Protein AF-A0A0G4LYQ3-F1 (afdb_monomer_lite)

Secondary structure (DSSP, 8-state):
---PPPPPPPPPPPP--S--S------------------TTHHHHHHHHHHHHHHHHHHHHHHHIIIIISTTS---SEEEES-GGGTSPTTSTT---SS---HHHHHHHHH--EEE-SHHHHHHTGGGTT--SSEEEE-SSSSPPPHHHHTT-TTTS--HHHHHHHHHHHHHHHHTT-SS--------THHHHHHHHT-HHHHHHHHHHHHHHHHHHHHHHHH-SS---EEE--S-EES--BS----TTS-------HHHHHH--S-HHHHHHHHHHHHHHSTT--HHHHHHHIIIIIIIHHH--S---HHHHHHHHH-GGGHHHHHHHHHHHHHT-B-S-SSEE-PPPP-EEESSGGGGGG-SS--HHHHHHHHHHHTT---HHHHHHHHHHHTTS-HHHHHHHHHHTTSHHHHHTT----HHHHHHHHHHHH--

Organism: Verticillium longisporum (NCBI:txid100787)

Sequence (436 aa):
MAAQAAPNDRTPLLDDTERRENINDDSESNSDNGHSPSSGGSNRLREVLLFVWALLATAAVIVLAEVGDGPLGRVVDLMLGGGRCHFLPNGTADSCRLDETDVVKIAQEQYNWTYASDRAGFDALKLGENVQLPALGLFAHYNVPFEIDRRNLDHIYPSLTEMTHTALRALEKETEHSVHGFFLMIEGSRIDHAGHINDPAAQVHEVLQYDAAFQAVLDFIEKSETETILVATSDHETGGLGTALQEPGHLPVYNWFPRALAKANASSEFLSLQLAKHIAENPGEHKGKLRSWVNETLIYGGLGITDVHPEELDALVEAPLAAITTFAAIISLRAHVGWSTHGHTAVDVNIYSSGGRDTEKIRGNVENTDVGKFLRDWLDLDVAPITEELKSKLGKVNRNDLAAMDAVSGRPAEAAAAGEVPQHWMEQHMREVAAI

InterPro domains:
  IPR001952 Alkaline phosphatase [PF00245] (73-377)
  IPR001952 Alkaline phosphatase [PTHR11596] (70-381)
  IPR001952 Alkaline phosphatase [SM00098] (1-382)
  IPR017850 Alkaline-phosphatase-like, core domain superfamily [G3DSA:3.40.720.10] (71-372)
  IPR017850 Alkaline-phosphatase-like, core domain superfamily [SSF53649] (71-387)

Structure (mmCIF, N/CA/C/O backbone):
data_AF-A0A0G4LYQ3-F1
#
_entry.id   AF-A0A0G4LYQ3-F1
#
loop_
_atom_site.group_PDB
_atom_site.id
_atom_site.type_symbol
_atom_site.label_atom_id
_atom_site.label_alt_id
_atom_site.label_comp_id
_atom_site.label_asym_id
_atom_site.label_entity_id
_atom_site.label_seq_id
_atom_site.pdbx_PDB_ins_code
_atom_site.Cartn_x
_atom_site.Cartn_y
_atom_site.Cartn_z
_atom_site.occupancy
_atom_site.B_iso_or_equiv
_atom_site.auth_seq_id
_atom_site.auth_comp_id
_atom_site.auth_asym_id
_atom_site.auth_atom_id
_atom_site.pdbx_PDB_model_num
ATOM 1 N N . MET A 1 1 ? -31.433 -44.086 -17.195 1.00 37.16 1 MET A N 1
ATOM 2 C CA . MET A 1 1 ? -32.329 -43.400 -16.244 1.00 37.16 1 MET A CA 1
ATOM 3 C C . MET A 1 1 ? -31.659 -42.094 -15.874 1.00 37.16 1 MET A C 1
ATOM 5 O O . MET A 1 1 ? -30.716 -42.101 -15.100 1.00 37.16 1 MET A O 1
ATOM 9 N N . ALA A 1 2 ? -32.061 -41.025 -16.554 1.00 25.16 2 ALA A N 1
ATOM 10 C CA . ALA A 1 2 ? -31.620 -39.661 -16.306 1.00 25.16 2 ALA A CA 1
ATOM 11 C C . ALA A 1 2 ? -32.712 -38.973 -15.480 1.00 25.16 2 ALA A C 1
ATOM 13 O O . ALA A 1 2 ? -33.888 -39.107 -15.819 1.00 25.16 2 ALA A O 1
ATOM 14 N N . ALA A 1 3 ? -32.331 -38.279 -14.411 1.00 29.16 3 ALA A N 1
ATOM 15 C CA . ALA A 1 3 ? -33.219 -37.392 -13.672 1.00 29.16 3 ALA A CA 1
ATOM 16 C C . ALA A 1 3 ? -32.842 -35.951 -14.032 1.00 29.16 3 ALA A C 1
ATOM 18 O O . ALA A 1 3 ? -31.698 -35.536 -13.857 1.00 29.16 3 ALA A O 1
ATOM 19 N N . GLN A 1 4 ? -33.807 -35.249 -14.620 1.00 26.92 4 GLN A N 1
ATOM 20 C CA . GLN A 1 4 ? -33.746 -33.852 -15.034 1.00 26.92 4 GLN A CA 1
ATOM 21 C C . GLN A 1 4 ? -33.771 -32.936 -13.805 1.00 26.92 4 GLN A C 1
ATOM 23 O O . GLN A 1 4 ? -34.630 -33.094 -12.939 1.00 26.92 4 GLN A O 1
ATOM 28 N N . ALA A 1 5 ? -32.865 -31.961 -13.765 1.00 29.12 5 ALA A N 1
ATOM 29 C CA . ALA A 1 5 ? -32.993 -30.777 -12.923 1.00 29.12 5 ALA A CA 1
ATOM 30 C C . ALA A 1 5 ? -33.765 -29.700 -13.705 1.00 29.12 5 ALA A C 1
ATOM 32 O O . ALA A 1 5 ? -33.501 -29.481 -14.889 1.00 29.12 5 ALA A O 1
ATOM 33 N N . ALA A 1 6 ? -34.751 -29.084 -13.054 1.00 28.50 6 ALA A N 1
ATOM 34 C CA . ALA A 1 6 ? -35.612 -28.050 -13.621 1.00 28.50 6 ALA A CA 1
ATOM 35 C C . ALA A 1 6 ? -34.863 -26.708 -13.798 1.00 28.50 6 ALA A C 1
ATOM 37 O O . ALA A 1 6 ? -33.963 -26.414 -13.008 1.00 28.50 6 ALA A O 1
ATOM 38 N N . PRO A 1 7 ? -35.222 -25.889 -14.804 1.00 29.38 7 PRO A N 1
ATOM 39 C CA . PRO A 1 7 ? -34.655 -24.558 -14.995 1.00 29.38 7 PRO A CA 1
ATOM 40 C C . PRO A 1 7 ? -35.305 -23.561 -14.026 1.00 29.38 7 PRO A C 1
ATOM 42 O O . PRO A 1 7 ? -36.526 -23.545 -13.902 1.00 29.38 7 PRO A O 1
ATOM 45 N N . ASN A 1 8 ? -34.495 -22.737 -13.355 1.00 31.25 8 ASN A N 1
ATOM 46 C CA . ASN A 1 8 ? -34.984 -21.612 -12.557 1.00 31.25 8 ASN A CA 1
ATOM 47 C C . ASN A 1 8 ? -34.913 -20.325 -13.390 1.00 31.25 8 ASN A C 1
ATOM 49 O O . ASN A 1 8 ? -33.931 -20.088 -14.100 1.00 31.25 8 ASN A O 1
ATOM 53 N N . ASP A 1 9 ? -35.993 -19.554 -13.322 1.00 29.03 9 ASP A N 1
ATOM 54 C CA . ASP A 1 9 ? -36.328 -18.424 -14.183 1.00 29.03 9 ASP A CA 1
ATOM 55 C C . ASP A 1 9 ? -35.289 -17.295 -14.169 1.00 29.03 9 ASP A C 1
ATOM 57 O O . ASP A 1 9 ? -34.836 -16.831 -13.123 1.00 29.03 9 ASP A O 1
ATOM 61 N N . ARG A 1 10 ? -34.945 -16.823 -15.372 1.00 30.55 10 ARG A N 1
ATOM 62 C CA . ARG A 1 10 ? -34.212 -15.575 -15.593 1.00 30.55 10 ARG A CA 1
ATOM 63 C C . ARG A 1 10 ? -35.188 -14.409 -15.474 1.00 30.55 10 ARG A C 1
ATOM 65 O O . ARG A 1 10 ? -36.158 -14.343 -16.226 1.00 30.55 10 ARG A O 1
ATOM 72 N N . THR A 1 11 ? -34.892 -13.473 -14.582 1.00 28.27 11 THR A N 1
ATOM 73 C CA . THR A 1 11 ? -35.531 -12.155 -14.544 1.00 28.27 11 THR A CA 1
ATOM 74 C C . THR A 1 11 ? -35.259 -11.418 -15.868 1.00 28.27 11 THR A C 1
ATOM 76 O O . THR A 1 11 ? -34.114 -11.434 -16.332 1.00 28.27 11 THR A O 1
ATOM 79 N N . PRO A 1 12 ? -36.264 -10.801 -16.516 1.00 30.88 12 PRO A N 1
ATOM 80 C CA . PRO A 1 12 ? -36.070 -10.067 -17.764 1.00 30.88 12 PRO A CA 1
ATOM 81 C C . PRO A 1 12 ? -35.259 -8.787 -17.538 1.00 30.88 12 PRO A C 1
ATOM 83 O O . PRO A 1 12 ? -35.454 -8.105 -16.532 1.00 30.88 12 PRO A O 1
ATOM 86 N N . LEU A 1 13 ? -34.393 -8.449 -18.504 1.00 28.30 13 LEU A N 1
ATOM 87 C CA . LEU A 1 13 ? -33.847 -7.099 -18.656 1.00 28.30 13 LEU A CA 1
ATOM 88 C C . LEU A 1 13 ? -35.007 -6.098 -18.623 1.00 28.30 13 LEU A C 1
ATOM 90 O O . LEU A 1 13 ? -35.979 -6.264 -19.362 1.00 28.30 13 LEU A O 1
ATOM 94 N N . LEU A 1 14 ? -34.900 -5.097 -17.750 1.00 32.16 14 LEU A N 1
ATOM 95 C CA . LEU A 1 14 ? -35.900 -4.050 -17.623 1.00 32.16 14 LEU A CA 1
ATOM 96 C C . LEU A 1 14 ? -36.011 -3.252 -18.925 1.00 32.16 14 LEU A C 1
ATOM 98 O O . LEU A 1 14 ? -35.023 -2.835 -19.527 1.00 32.16 14 LEU A O 1
ATOM 102 N N . ASP A 1 15 ? -37.272 -3.128 -19.314 1.00 27.92 15 ASP A N 1
ATOM 103 C CA . ASP A 1 15 ? -37.854 -2.410 -20.432 1.00 27.92 15 ASP A CA 1
ATOM 104 C C . ASP A 1 15 ? -37.706 -0.898 -20.209 1.00 27.92 15 ASP A C 1
ATOM 106 O O . ASP A 1 15 ? -38.095 -0.364 -19.169 1.00 27.92 15 ASP A O 1
ATOM 110 N N . ASP A 1 16 ? -37.107 -0.216 -21.181 1.00 34.69 16 ASP A N 1
ATOM 111 C CA . ASP A 1 16 ? -36.694 1.186 -21.107 1.00 34.69 16 ASP A CA 1
ATOM 112 C C . ASP A 1 16 ? -37.808 2.107 -21.641 1.00 34.69 16 ASP A C 1
ATOM 114 O O . ASP A 1 16 ? -37.627 2.932 -22.542 1.00 34.69 16 ASP A O 1
ATOM 118 N N . THR A 1 17 ? -39.017 1.938 -21.104 1.00 29.78 17 THR A N 1
ATOM 119 C CA . THR A 1 17 ? -40.192 2.744 -21.463 1.00 29.78 17 THR A CA 1
ATOM 120 C C . THR A 1 17 ? -40.864 3.329 -20.232 1.00 29.78 17 THR A C 1
ATOM 122 O O . THR A 1 17 ? -42.021 3.038 -19.975 1.00 29.78 17 THR A O 1
ATOM 125 N N . GLU A 1 18 ? -40.147 4.160 -19.473 1.00 30.33 18 GLU A N 1
ATOM 126 C CA . GLU A 1 18 ? -40.738 5.195 -18.601 1.00 30.33 18 GLU A CA 1
ATOM 127 C C . GLU A 1 18 ? -39.656 6.170 -18.086 1.00 30.33 18 GLU A C 1
ATOM 129 O O . GLU A 1 18 ? -39.457 6.393 -16.896 1.00 30.33 18 GLU A O 1
ATOM 134 N N . ARG A 1 19 ? -38.900 6.780 -19.010 1.00 31.84 19 ARG A N 1
ATOM 135 C CA . ARG A 1 19 ? -38.059 7.953 -18.698 1.00 31.84 19 ARG A CA 1
ATOM 136 C C . ARG A 1 19 ? -38.003 8.950 -19.853 1.00 31.84 19 ARG A C 1
ATOM 138 O O . ARG A 1 19 ? -36.949 9.403 -20.285 1.00 31.84 19 ARG A O 1
ATOM 145 N N . ARG A 1 20 ? -39.178 9.290 -20.374 1.00 30.78 20 ARG A N 1
ATOM 146 C CA . ARG A 1 20 ? -39.397 10.463 -21.223 1.00 30.78 20 ARG A CA 1
ATOM 147 C C . ARG A 1 20 ? -40.602 11.207 -20.692 1.00 30.78 20 ARG A C 1
ATOM 149 O O . ARG A 1 20 ? -41.694 11.008 -21.189 1.00 30.78 20 ARG A O 1
ATOM 156 N N . GLU A 1 21 ? -40.381 12.027 -19.679 1.00 29.72 21 GLU A N 1
ATOM 157 C CA . GLU A 1 21 ? -41.174 13.222 -19.398 1.00 29.72 21 GLU A CA 1
ATOM 158 C C . GLU A 1 21 ? -40.429 14.032 -18.326 1.00 29.72 21 GLU A C 1
ATOM 160 O O . GLU A 1 21 ? -39.902 13.467 -17.370 1.00 29.72 21 GLU A O 1
ATOM 165 N N . ASN A 1 22 ? -40.354 15.350 -18.534 1.00 29.02 22 ASN A N 1
ATOM 166 C CA . ASN A 1 22 ? -39.620 16.372 -17.768 1.00 29.02 22 ASN A CA 1
ATOM 167 C C . ASN A 1 22 ? -38.156 16.639 -18.161 1.00 29.02 22 ASN A C 1
ATOM 169 O O . ASN A 1 22 ? -37.246 16.583 -17.338 1.00 29.02 22 ASN A O 1
ATOM 173 N N . ILE A 1 23 ? -37.957 17.075 -19.407 1.00 27.83 23 ILE A N 1
ATOM 174 C CA . ILE A 1 23 ? -36.989 18.140 -19.705 1.00 27.83 23 ILE A CA 1
ATOM 175 C C . ILE A 1 23 ? -37.813 19.268 -20.325 1.00 27.83 23 ILE A C 1
ATOM 177 O O . ILE A 1 23 ? -38.251 19.147 -21.465 1.00 27.83 23 ILE A O 1
ATOM 181 N N . ASN A 1 24 ? -38.098 20.312 -19.543 1.00 26.42 24 ASN A N 1
ATOM 182 C CA . ASN A 1 24 ? -38.651 21.549 -20.082 1.00 26.42 24 ASN A CA 1
ATOM 183 C C . ASN A 1 24 ? -37.499 22.414 -20.589 1.00 26.42 24 ASN A C 1
ATOM 185 O O . ASN A 1 24 ? -36.578 22.741 -19.839 1.00 26.42 24 ASN A O 1
ATOM 189 N N . ASP A 1 25 ? -37.607 22.724 -21.877 1.00 26.84 25 ASP A N 1
ATOM 190 C CA . ASP A 1 25 ? -36.983 23.832 -22.586 1.00 26.84 25 ASP A CA 1
ATOM 191 C C . ASP A 1 25 ? -37.128 25.148 -21.817 1.00 26.84 25 ASP A C 1
ATOM 193 O O . ASP A 1 25 ? -38.234 25.516 -21.435 1.00 26.84 25 ASP A O 1
ATOM 197 N N . ASP A 1 26 ? -36.029 25.892 -21.726 1.00 25.19 26 ASP A N 1
ATOM 198 C CA . ASP A 1 26 ? -36.047 27.352 -21.814 1.00 25.19 26 ASP A CA 1
ATOM 199 C C . ASP A 1 26 ? -34.880 27.769 -22.718 1.00 25.19 26 ASP A C 1
ATOM 201 O O . ASP A 1 26 ? -33.768 28.084 -22.290 1.00 25.19 26 ASP A O 1
ATOM 205 N N . SER A 1 27 ? -35.140 27.698 -24.023 1.00 25.09 27 SER A N 1
ATOM 206 C CA . SER A 1 27 ? -34.323 28.314 -25.057 1.00 25.09 27 SER A CA 1
ATOM 207 C C . SER A 1 27 ? -34.775 29.762 -25.262 1.00 25.09 27 SER A C 1
ATOM 209 O O . SER A 1 27 ? -35.804 30.002 -25.893 1.00 25.09 27 SER A O 1
ATOM 211 N N . GLU A 1 28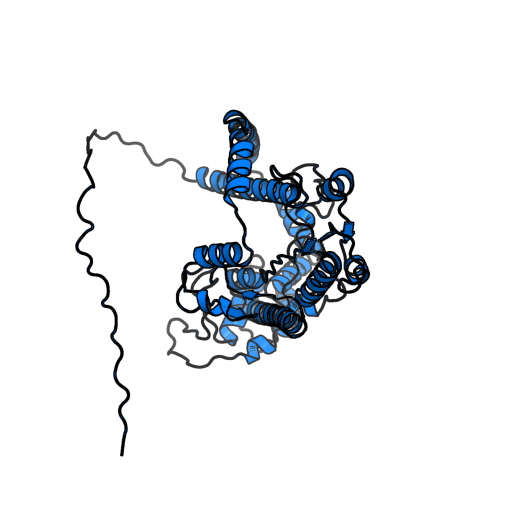 ? -33.980 30.733 -24.818 1.00 26.38 28 GLU A N 1
ATOM 212 C CA . GLU A 1 28 ? -34.014 32.081 -25.391 1.00 26.38 28 GLU A CA 1
ATOM 213 C C . GLU A 1 28 ? -32.677 32.394 -26.063 1.00 26.38 28 GLU A C 1
ATOM 215 O O . GLU A 1 28 ? -31.615 32.504 -25.453 1.00 26.38 28 GLU A O 1
ATOM 220 N N . SER A 1 29 ? -32.767 32.505 -27.384 1.00 26.19 29 SER A N 1
ATOM 221 C CA . SER A 1 29 ? -31.741 32.970 -28.300 1.00 26.19 29 SER A CA 1
ATOM 222 C C . SER A 1 29 ? -31.357 34.422 -28.024 1.00 26.19 29 SER A C 1
ATOM 224 O O . SER A 1 29 ? -32.232 35.288 -27.997 1.00 26.19 29 SER A O 1
ATOM 226 N N . ASN A 1 30 ? -30.059 34.725 -28.001 1.00 24.81 30 ASN A N 1
ATOM 227 C CA . ASN A 1 30 ? -29.595 36.015 -28.498 1.00 24.81 30 ASN A CA 1
ATOM 228 C C . ASN A 1 30 ? -28.236 35.914 -29.194 1.00 24.81 30 ASN A C 1
ATOM 230 O O . ASN A 1 30 ? -27.354 35.146 -28.824 1.00 24.81 30 ASN A O 1
ATOM 234 N N . SER A 1 31 ? -28.163 36.687 -30.266 1.00 27.88 31 SER A N 1
ATOM 235 C CA . SER A 1 31 ? -27.213 36.701 -31.369 1.00 27.88 31 SER A CA 1
ATOM 236 C C . SER A 1 31 ? -25.762 37.032 -31.012 1.00 27.88 31 SER A C 1
ATOM 238 O O . SER A 1 31 ? -25.496 37.979 -30.278 1.00 27.88 31 SER A O 1
ATOM 240 N N . ASP A 1 32 ? -24.864 36.295 -31.663 1.00 30.09 32 ASP A N 1
ATOM 241 C CA . ASP A 1 32 ? -23.700 36.750 -32.438 1.00 30.09 32 ASP A CA 1
ATOM 242 C C . ASP A 1 32 ? -22.991 38.055 -32.011 1.00 30.09 32 ASP A C 1
ATOM 244 O O . ASP A 1 32 ? -23.490 39.162 -32.217 1.00 30.09 32 ASP A O 1
ATOM 248 N N . ASN A 1 33 ? -21.757 37.916 -31.516 1.00 27.09 33 ASN A N 1
ATOM 249 C CA . ASN A 1 33 ? -20.668 38.861 -31.776 1.00 27.09 33 ASN A CA 1
ATOM 250 C C . ASN A 1 33 ? -19.317 38.164 -31.557 1.00 27.09 33 ASN A C 1
ATOM 252 O O . ASN A 1 33 ? -18.967 37.766 -30.447 1.00 27.09 33 ASN A O 1
ATOM 256 N N . GLY A 1 34 ? -18.567 38.007 -32.649 1.00 32.69 34 GLY A N 1
ATOM 257 C CA . GLY A 1 34 ? -17.308 37.273 -32.689 1.00 32.69 34 GLY A CA 1
ATOM 258 C C . GLY A 1 34 ? -16.219 37.841 -31.782 1.00 32.69 34 GLY A C 1
ATOM 259 O O . GLY A 1 34 ? -16.075 39.054 -31.652 1.00 32.69 34 GLY A O 1
ATOM 260 N N . HIS A 1 35 ? -15.419 36.941 -31.207 1.00 27.84 35 HIS A N 1
ATOM 261 C CA . HIS A 1 35 ? -14.097 37.212 -30.645 1.00 27.84 35 HIS A CA 1
ATOM 262 C C . HIS A 1 35 ? -13.145 36.062 -31.017 1.00 27.84 35 HIS A C 1
ATOM 264 O O . HIS A 1 35 ? -13.484 34.885 -30.906 1.00 27.84 35 HIS A O 1
ATOM 270 N N . SER A 1 36 ? -11.963 36.439 -31.504 1.00 27.97 36 SER A N 1
ATOM 271 C CA . SER A 1 36 ? -10.835 35.587 -31.897 1.00 27.97 36 SER A CA 1
ATOM 272 C C . SER A 1 36 ? -10.331 34.676 -30.759 1.00 27.97 36 SER A C 1
ATOM 274 O O . SER A 1 36 ? -10.502 35.020 -29.590 1.00 27.97 36 SER A O 1
ATOM 276 N N . PRO A 1 37 ? -9.647 33.552 -31.058 1.00 30.34 37 PRO A N 1
ATOM 277 C CA . PRO A 1 37 ? -9.205 32.610 -30.034 1.00 30.34 37 PRO A CA 1
ATOM 278 C C . PRO A 1 37 ? -7.980 33.154 -29.282 1.00 30.34 37 PRO A C 1
ATOM 280 O O . PRO A 1 37 ? -6.906 33.305 -29.864 1.00 30.34 37 PRO A O 1
ATOM 283 N N . SER A 1 38 ? -8.118 33.425 -27.982 1.00 30.72 38 SER A N 1
ATOM 284 C CA . SER A 1 38 ? -6.993 33.740 -27.092 1.00 30.72 38 SER A CA 1
ATOM 285 C C . SER A 1 38 ? -6.652 32.559 -26.174 1.00 30.72 38 SER A C 1
ATOM 287 O O . SER A 1 38 ? -7.465 32.145 -25.354 1.00 30.72 38 SER A O 1
ATOM 289 N N . SER A 1 39 ? -5.417 32.064 -26.317 1.00 37.16 39 SER A N 1
ATOM 290 C CA . SER A 1 39 ? -4.552 31.459 -25.284 1.00 37.16 39 SER A CA 1
ATOM 291 C C . SER A 1 39 ? -5.165 30.449 -24.291 1.00 37.16 39 SER A C 1
ATOM 293 O O . SER A 1 39 ? -5.461 30.785 -23.148 1.00 37.16 39 SER A O 1
ATOM 295 N N . GLY A 1 40 ? -5.205 29.167 -24.670 1.00 34.28 40 GLY A N 1
ATOM 296 C CA . GLY A 1 40 ? -5.570 28.033 -23.799 1.00 34.28 40 GLY A CA 1
ATOM 297 C C . GLY A 1 40 ? -4.458 27.511 -22.867 1.00 34.28 40 GLY A C 1
ATOM 298 O O . GLY A 1 40 ? -4.452 26.329 -22.542 1.00 34.28 40 GLY A O 1
ATOM 299 N N . GLY A 1 41 ? -3.494 28.350 -22.471 1.00 38.44 41 GLY A N 1
ATOM 300 C CA . GLY A 1 41 ? -2.318 27.923 -21.693 1.00 38.44 41 GLY A CA 1
ATOM 301 C C . GLY A 1 41 ? -2.432 28.080 -20.169 1.00 38.44 41 GLY A C 1
ATOM 302 O O . GLY A 1 41 ? -1.884 27.260 -19.439 1.00 38.44 41 GLY A O 1
ATOM 303 N N . SER A 1 42 ? -3.141 29.098 -19.663 1.00 44.44 42 SER A N 1
ATOM 304 C CA . SER A 1 42 ? -3.104 29.431 -18.224 1.00 44.44 42 SER A CA 1
ATOM 305 C C . SER A 1 42 ? -4.110 28.659 -17.363 1.00 44.44 42 SER A C 1
ATOM 307 O O . SER A 1 42 ? -3.856 28.456 -16.176 1.00 44.44 42 SER A O 1
ATOM 309 N N . ASN A 1 43 ? -5.216 28.176 -17.940 1.00 46.78 43 ASN A N 1
ATOM 310 C CA . ASN A 1 43 ? -6.256 27.484 -17.170 1.00 46.78 43 ASN A CA 1
ATOM 311 C C . ASN A 1 43 ? -5.822 26.084 -16.720 1.00 46.78 43 ASN A C 1
ATOM 313 O O . ASN A 1 43 ? -6.053 25.735 -15.570 1.00 46.78 43 ASN A O 1
ATOM 317 N N . ARG A 1 44 ? -5.096 25.327 -17.555 1.00 47.62 44 ARG A N 1
ATOM 318 C CA . ARG A 1 44 ? -4.624 23.981 -17.184 1.00 47.62 44 ARG A CA 1
ATOM 319 C C . ARG A 1 44 ? -3.594 23.995 -16.060 1.00 47.62 44 ARG A C 1
ATOM 321 O O . ARG A 1 44 ? -3.662 23.161 -15.170 1.00 47.62 44 ARG A O 1
ATOM 328 N N . LEU A 1 45 ? -2.657 24.945 -16.071 1.00 44.25 45 LEU A N 1
ATOM 329 C CA . LEU A 1 45 ? -1.655 25.053 -15.007 1.00 44.25 45 LEU A CA 1
ATOM 330 C C . LEU A 1 45 ? -2.307 25.465 -13.679 1.00 44.25 45 LEU A C 1
ATOM 332 O O . LEU A 1 45 ? -1.973 24.924 -12.631 1.00 44.25 45 LEU A O 1
ATOM 336 N N . ARG A 1 46 ? -3.282 26.382 -13.731 1.00 40.94 46 ARG A N 1
ATOM 337 C CA . ARG A 1 46 ? -4.063 26.797 -12.562 1.00 40.94 46 ARG A CA 1
ATOM 338 C C . ARG A 1 46 ? -4.925 25.658 -12.014 1.00 40.94 46 ARG A C 1
ATOM 340 O O . ARG A 1 46 ? -4.967 25.485 -10.805 1.00 40.94 46 ARG A O 1
ATOM 347 N N . GLU A 1 47 ? -5.575 24.879 -12.873 1.00 46.38 47 GLU A N 1
ATOM 348 C CA . GLU A 1 47 ? -6.363 23.702 -12.481 1.00 46.38 47 GLU A CA 1
ATOM 349 C C . GLU A 1 47 ? -5.487 22.613 -11.853 1.00 46.38 47 GLU A C 1
ATOM 351 O O . GLU A 1 47 ? -5.845 22.083 -10.806 1.00 46.38 47 GLU A O 1
ATOM 356 N N . VAL A 1 48 ? -4.306 22.341 -12.420 1.00 49.28 48 VAL A N 1
ATOM 357 C CA . VAL A 1 48 ? -3.331 21.400 -11.843 1.00 49.28 48 VAL A CA 1
ATOM 358 C C . VAL A 1 48 ? -2.836 21.889 -10.480 1.00 49.28 48 VAL A C 1
ATOM 360 O O . VAL A 1 48 ? -2.814 21.116 -9.528 1.00 49.28 48 VAL A O 1
ATOM 363 N N . LEU A 1 49 ? -2.500 23.176 -10.344 1.00 46.00 49 LEU A N 1
ATOM 364 C CA . LEU A 1 49 ? -2.067 23.752 -9.065 1.00 46.00 49 LEU A CA 1
ATOM 365 C C . LEU A 1 49 ? -3.181 23.736 -8.008 1.00 46.00 49 LEU A C 1
ATOM 367 O O . LEU A 1 49 ? -2.908 23.445 -6.846 1.00 46.00 49 LEU A O 1
ATOM 371 N N . LEU A 1 50 ? -4.430 24.011 -8.398 1.00 38.69 50 LEU A N 1
ATOM 372 C CA . LEU A 1 50 ? -5.591 23.927 -7.508 1.00 38.69 50 LEU A CA 1
ATOM 373 C C . LEU A 1 50 ? -5.869 22.485 -7.075 1.00 38.69 50 LEU A C 1
ATOM 375 O O . LEU A 1 50 ? -6.163 22.258 -5.906 1.00 38.69 50 LEU A O 1
ATOM 379 N N . PHE A 1 51 ? -5.739 21.517 -7.984 1.00 43.41 51 PHE A N 1
ATOM 380 C CA . PHE A 1 51 ? -5.924 20.101 -7.678 1.00 43.41 51 PHE A CA 1
ATOM 381 C C . PHE A 1 51 ? -4.849 19.586 -6.713 1.00 43.41 51 PHE A C 1
ATOM 383 O O . PHE A 1 51 ? -5.174 18.976 -5.698 1.00 43.41 51 PHE A O 1
ATOM 390 N N . VAL A 1 52 ? -3.576 19.904 -6.973 1.00 50.53 52 VAL A N 1
ATOM 391 C CA . VAL A 1 52 ? -2.455 19.543 -6.090 1.00 50.53 52 VAL A CA 1
ATOM 392 C C . VAL A 1 52 ? -2.610 20.196 -4.716 1.00 50.53 52 VAL A C 1
ATOM 394 O O . VAL A 1 52 ? -2.428 19.533 -3.697 1.00 50.53 52 VAL A O 1
ATOM 397 N N . TRP A 1 53 ? -2.998 21.473 -4.656 1.00 48.69 53 TRP A N 1
ATOM 398 C CA . TRP A 1 53 ? -3.216 22.153 -3.380 1.00 48.69 53 TRP A CA 1
ATOM 399 C C . TRP A 1 53 ? -4.408 21.579 -2.608 1.00 48.69 53 TRP A C 1
ATOM 401 O O . TRP A 1 53 ? -4.294 21.360 -1.406 1.00 48.69 53 TRP A O 1
ATOM 411 N N . ALA A 1 54 ? -5.525 21.283 -3.280 1.00 42.31 54 ALA A N 1
ATOM 412 C CA . ALA A 1 54 ? -6.686 20.653 -2.655 1.00 42.31 54 ALA A CA 1
ATOM 413 C C . ALA A 1 54 ? -6.343 19.266 -2.092 1.00 42.31 54 ALA A C 1
ATOM 415 O O . ALA A 1 54 ? -6.750 18.946 -0.976 1.00 42.31 54 ALA A O 1
ATOM 416 N N . LEU A 1 55 ? -5.546 18.475 -2.815 1.00 54.62 55 LEU A N 1
ATOM 417 C CA . LEU A 1 55 ? -5.062 17.176 -2.351 1.00 54.62 55 LEU A CA 1
ATOM 418 C C . LEU A 1 55 ? -4.186 17.319 -1.093 1.00 54.62 55 LEU A C 1
ATOM 420 O O . LEU A 1 55 ? -4.434 16.657 -0.088 1.00 54.62 55 LEU A O 1
ATOM 424 N N . LEU A 1 56 ? -3.207 18.232 -1.116 1.00 55.09 56 LEU A N 1
ATOM 425 C CA . LEU A 1 56 ? -2.299 18.477 0.012 1.00 55.09 56 LEU A CA 1
ATOM 426 C C . LEU A 1 56 ? -3.025 19.040 1.240 1.00 55.09 56 LEU A C 1
ATOM 428 O O . LEU A 1 56 ? -2.762 18.609 2.361 1.00 55.09 56 LEU A O 1
ATOM 432 N N . ALA A 1 57 ? -3.962 19.969 1.040 1.00 55.62 57 ALA A N 1
ATOM 433 C CA . ALA A 1 57 ? -4.784 20.519 2.113 1.00 55.62 57 ALA A CA 1
ATOM 434 C C . ALA A 1 57 ? -5.692 19.446 2.730 1.00 55.62 57 ALA A C 1
ATOM 436 O O . ALA A 1 57 ? -5.853 19.401 3.947 1.00 55.62 57 ALA A O 1
ATOM 437 N N . THR A 1 58 ? -6.238 18.547 1.909 1.00 60.25 58 THR A N 1
ATOM 438 C CA . THR A 1 58 ? -7.071 17.436 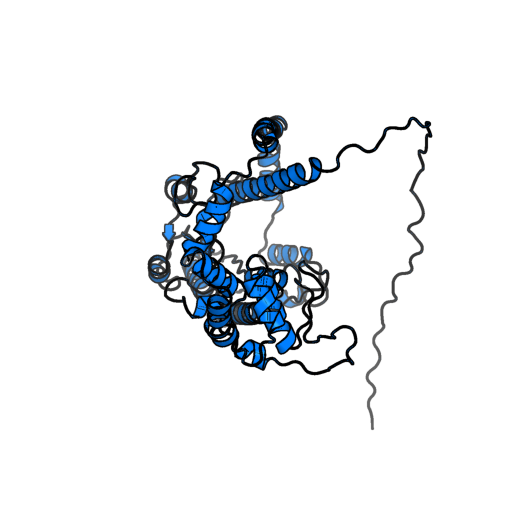2.381 1.00 60.25 58 THR A CA 1
ATOM 439 C C . THR A 1 58 ? -6.249 16.449 3.207 1.00 60.25 58 THR A C 1
ATOM 441 O O . THR A 1 58 ? -6.634 16.143 4.332 1.00 60.25 58 THR A O 1
ATOM 444 N N . ALA A 1 59 ? -5.075 16.030 2.721 1.00 64.56 59 ALA A N 1
ATOM 445 C CA . ALA A 1 59 ? -4.175 15.155 3.473 1.00 64.56 59 ALA A CA 1
ATOM 446 C C . ALA A 1 59 ? -3.750 15.781 4.813 1.00 64.56 59 ALA A C 1
ATOM 448 O O . ALA A 1 59 ? -3.781 15.114 5.844 1.00 64.56 59 ALA A O 1
ATOM 449 N N . ALA A 1 60 ? -3.427 17.080 4.823 1.00 69.25 60 ALA A N 1
ATOM 450 C CA . ALA A 1 60 ? -3.039 17.801 6.034 1.00 69.25 60 ALA A CA 1
ATOM 451 C C . ALA A 1 60 ? -4.149 17.845 7.101 1.00 69.25 60 ALA A C 1
ATOM 453 O O . ALA A 1 60 ? -3.833 17.812 8.290 1.00 69.25 60 ALA A O 1
ATOM 454 N N . VAL A 1 61 ? -5.419 17.911 6.684 1.00 75.25 61 VAL A N 1
ATOM 455 C CA . VAL A 1 61 ? -6.589 17.886 7.577 1.00 75.25 61 VAL A CA 1
ATOM 456 C C . VAL A 1 61 ? -6.908 16.465 8.047 1.00 75.25 61 VAL A C 1
ATOM 458 O O . VAL A 1 61 ? -7.248 16.283 9.215 1.00 75.25 61 VAL A O 1
ATOM 461 N N . ILE A 1 62 ? -6.777 15.462 7.173 1.00 81.44 62 ILE A N 1
ATOM 462 C CA . ILE A 1 62 ? -7.047 14.056 7.508 1.00 81.44 62 ILE A CA 1
ATOM 463 C C . ILE A 1 62 ? -6.125 13.582 8.632 1.00 81.44 62 ILE A C 1
ATOM 465 O O . ILE A 1 62 ? -6.625 13.121 9.652 1.00 81.44 62 ILE A O 1
ATOM 469 N N . VAL A 1 63 ? -4.808 13.784 8.510 1.00 86.00 63 VAL A N 1
ATOM 470 C CA . VAL A 1 63 ? -3.849 13.298 9.524 1.00 86.00 63 VAL A CA 1
ATOM 471 C C . VAL A 1 63 ? -4.044 13.952 10.896 1.00 86.00 63 VAL A C 1
ATOM 473 O O . VAL A 1 63 ? -3.802 13.329 11.925 1.00 86.00 63 VAL A O 1
ATOM 476 N N . LEU A 1 64 ? -4.517 15.204 10.930 1.00 87.88 64 LEU A N 1
ATOM 477 C CA . LEU A 1 64 ? -4.892 15.886 12.170 1.00 87.88 64 LEU A CA 1
ATOM 478 C C . LEU A 1 64 ? -6.153 15.257 12.773 1.00 87.88 64 LEU A C 1
ATOM 480 O O . LEU A 1 64 ? -6.181 14.946 13.963 1.00 87.88 64 LEU A O 1
ATOM 484 N N . ALA A 1 65 ? -7.175 15.005 11.952 1.00 87.88 65 ALA A N 1
ATOM 485 C CA . ALA A 1 65 ? -8.392 14.339 12.401 1.00 87.88 65 ALA A CA 1
ATOM 486 C C . ALA A 1 65 ? -8.123 12.919 12.931 1.00 87.88 65 ALA A C 1
ATOM 488 O O . ALA A 1 65 ? -8.682 12.541 13.960 1.00 87.88 65 ALA A O 1
ATOM 489 N N . GLU A 1 66 ? -7.236 12.166 12.280 1.00 90.12 66 GLU A N 1
ATOM 490 C CA . GLU A 1 66 ? -6.843 10.809 12.672 1.00 90.12 66 GLU A CA 1
ATOM 491 C C . GLU A 1 66 ? -6.189 10.758 14.058 1.00 90.12 66 GLU A C 1
ATOM 493 O O . GLU A 1 66 ? -6.526 9.895 14.867 1.00 90.12 66 GLU A O 1
ATOM 498 N N . VAL A 1 67 ? -5.314 11.715 14.391 1.00 93.94 67 VAL A N 1
ATOM 499 C CA . VAL A 1 67 ? -4.686 11.766 15.727 1.00 93.94 67 VAL A CA 1
ATOM 500 C C . VAL A 1 67 ? -5.612 12.315 16.817 1.00 93.94 67 VAL A C 1
ATOM 502 O O . VAL A 1 67 ? -5.260 12.292 17.998 1.00 93.94 67 VAL A O 1
ATOM 505 N N . GLY A 1 68 ? -6.813 12.765 16.447 1.00 92.06 68 GLY A N 1
ATOM 506 C CA . GLY A 1 68 ? -7.837 13.261 17.363 1.00 92.06 68 GLY A CA 1
ATOM 507 C C . GLY A 1 68 ? -8.047 14.774 17.340 1.00 92.06 68 GLY A C 1
ATOM 508 O O . GLY A 1 68 ? -8.916 15.260 18.059 1.00 92.06 68 GLY A O 1
ATOM 509 N N . ASP A 1 69 ? -7.338 15.509 16.479 1.00 90.00 69 ASP A N 1
ATOM 510 C CA . ASP A 1 69 ? -7.496 16.957 16.260 1.00 90.00 69 ASP A CA 1
ATOM 511 C C . ASP A 1 69 ? -8.631 17.284 15.270 1.00 90.00 69 ASP A C 1
ATOM 513 O O . ASP A 1 69 ? -8.617 18.272 14.538 1.00 90.00 69 ASP A O 1
ATOM 517 N N . GLY A 1 70 ? -9.632 16.406 15.218 1.00 87.12 70 GLY A N 1
ATOM 518 C CA . GLY A 1 70 ? -10.818 16.541 14.388 1.00 87.12 70 GLY A CA 1
ATOM 519 C C . GLY A 1 70 ? -12.036 17.014 15.183 1.00 87.12 70 GLY A C 1
ATOM 520 O O . GLY A 1 70 ? -12.046 17.003 16.417 1.00 87.12 70 GLY A O 1
ATOM 521 N N . PRO A 1 71 ? -13.141 17.360 14.499 1.00 85.25 71 PRO A N 1
ATOM 522 C CA . PRO A 1 71 ? -14.376 17.771 15.164 1.00 85.25 71 PRO A CA 1
ATOM 523 C C . PRO A 1 71 ? -14.906 16.710 16.138 1.00 85.25 71 PRO A C 1
ATOM 525 O O . PRO A 1 71 ? -15.538 17.065 17.128 1.00 85.25 71 PRO A O 1
ATOM 528 N N . LEU A 1 72 ? -14.657 15.424 15.893 1.00 87.06 72 LEU A N 1
ATOM 529 C CA . LEU A 1 72 ? -15.139 14.330 16.741 1.00 87.06 72 LEU A CA 1
ATOM 530 C C . LEU A 1 72 ? -14.157 13.932 17.856 1.00 87.06 72 LEU A C 1
ATOM 532 O O . LEU A 1 72 ? -14.476 13.051 18.647 1.00 87.06 72 LEU A O 1
ATOM 536 N N . GLY A 1 73 ? -13.002 14.594 17.972 1.00 90.38 73 GLY A N 1
ATOM 537 C CA . GLY A 1 73 ? -11.929 14.129 18.848 1.00 90.38 73 GLY A CA 1
ATOM 538 C C . GLY A 1 73 ? -11.292 12.847 18.306 1.00 90.38 73 GLY A C 1
ATOM 539 O O . GLY A 1 73 ? -11.219 12.651 17.093 1.00 90.38 73 GLY A O 1
ATOM 540 N N . ARG A 1 74 ? -10.841 11.964 19.204 1.00 91.12 74 ARG A N 1
ATOM 541 C CA . ARG A 1 74 ? -10.218 10.685 18.834 1.00 91.12 74 ARG A CA 1
ATOM 542 C C . ARG A 1 74 ? -11.244 9.729 18.214 1.00 91.12 74 ARG A C 1
ATOM 544 O O . ARG A 1 74 ? -12.228 9.386 18.863 1.00 91.12 74 ARG A O 1
ATOM 551 N N . VAL A 1 75 ? -10.977 9.289 16.983 1.00 89.56 75 VAL A N 1
ATOM 552 C CA . VAL A 1 75 ? -11.830 8.359 16.211 1.00 89.56 75 VAL A CA 1
ATOM 553 C C . VAL A 1 75 ? -11.174 7.002 15.943 1.00 89.56 75 VAL A C 1
ATOM 555 O O . VAL A 1 75 ? -11.847 6.078 15.497 1.00 89.56 75 VAL A O 1
ATOM 558 N N . VAL A 1 76 ? -9.876 6.880 16.224 1.00 94.38 76 VAL A N 1
ATOM 559 C CA . VAL A 1 76 ? -9.081 5.654 16.090 1.00 94.38 76 VAL A CA 1
ATOM 560 C C . VAL A 1 76 ? -8.138 5.517 17.285 1.00 94.38 76 VAL A C 1
ATOM 562 O O . VAL A 1 76 ? -7.666 6.519 17.824 1.00 94.38 76 VAL A O 1
ATOM 565 N N . ASP A 1 77 ? -7.853 4.282 17.697 1.00 96.75 77 ASP A N 1
ATOM 566 C CA . ASP A 1 77 ? -6.914 3.996 18.792 1.00 96.75 77 ASP A CA 1
ATOM 567 C C . ASP A 1 77 ? -5.569 3.445 18.286 1.00 96.75 77 ASP A C 1
ATOM 569 O O . ASP A 1 77 ? -4.559 3.550 18.976 1.00 96.75 77 ASP A O 1
ATOM 573 N N . LEU A 1 78 ? -5.517 2.885 17.076 1.00 98.38 78 LEU A N 1
ATOM 574 C CA . LEU A 1 78 ? -4.312 2.281 16.508 1.00 98.38 78 LEU A CA 1
ATOM 575 C C . LEU A 1 78 ? -4.170 2.650 15.032 1.00 98.38 78 LEU A C 1
ATOM 577 O O . LEU A 1 78 ? -5.110 2.484 14.260 1.00 98.38 78 LEU A O 1
ATOM 581 N N . MET A 1 79 ? -2.973 3.079 14.641 1.00 98.31 79 MET A N 1
ATOM 582 C CA . MET A 1 79 ? -2.589 3.291 13.246 1.00 98.31 79 MET A CA 1
ATOM 583 C C . MET A 1 79 ? -1.202 2.706 13.006 1.00 98.31 79 MET A C 1
ATOM 585 O O . MET A 1 79 ? -0.268 3.054 13.722 1.00 98.31 79 MET A O 1
ATOM 589 N N . LEU A 1 80 ? -1.055 1.835 12.007 1.00 98.69 80 LEU A N 1
ATOM 590 C CA . LEU A 1 80 ? 0.222 1.242 11.599 1.00 98.69 80 LEU A CA 1
ATOM 591 C C . LEU A 1 80 ? 0.332 1.320 10.073 1.00 98.69 80 LEU A C 1
ATOM 593 O O . LEU A 1 80 ? -0.514 0.767 9.375 1.00 98.69 80 LEU A O 1
ATOM 597 N N . GLY A 1 81 ? 1.359 1.986 9.548 1.00 97.75 81 GLY A N 1
ATOM 598 C CA . GLY A 1 81 ? 1.525 2.132 8.104 1.00 97.75 81 GLY A CA 1
ATOM 599 C C . GLY A 1 81 ? 2.731 2.970 7.686 1.00 97.75 81 GLY A C 1
ATOM 600 O O . GLY A 1 81 ? 3.710 3.109 8.421 1.00 97.75 81 GLY A O 1
ATOM 601 N N . GLY A 1 82 ? 2.668 3.494 6.462 1.00 96.00 82 GLY A N 1
ATOM 602 C CA . GLY A 1 82 ? 3.600 4.491 5.931 1.00 96.00 82 GLY A CA 1
ATOM 603 C C . GLY A 1 82 ? 3.081 5.922 6.108 1.00 96.00 82 GLY A C 1
ATOM 604 O O . GLY A 1 82 ? 2.252 6.192 6.967 1.00 96.00 82 GLY A O 1
ATOM 605 N N . GLY A 1 83 ? 3.559 6.845 5.278 1.00 94.75 83 GLY A N 1
ATOM 606 C CA . GLY A 1 83 ? 3.039 8.208 5.170 1.00 94.75 83 GLY A CA 1
ATOM 607 C C . GLY A 1 83 ? 3.631 9.190 6.177 1.00 94.75 83 GLY A C 1
ATOM 608 O O . GLY A 1 83 ? 3.083 10.279 6.346 1.00 94.75 83 GLY A O 1
ATOM 609 N N . ARG A 1 84 ? 4.754 8.845 6.830 1.00 95.44 84 ARG A N 1
ATOM 610 C CA . ARG A 1 84 ? 5.393 9.670 7.871 1.00 95.44 84 ARG A CA 1
ATOM 611 C C . ARG A 1 84 ? 5.575 11.125 7.453 1.00 95.44 84 ARG A C 1
ATOM 613 O O . ARG A 1 84 ? 5.408 12.024 8.275 1.00 95.44 84 ARG A O 1
ATOM 620 N N . CYS A 1 85 ? 5.865 11.371 6.182 1.00 94.56 85 CYS A N 1
ATOM 621 C CA . CYS A 1 85 ? 6.119 12.711 5.688 1.00 94.56 85 CYS A CA 1
ATOM 622 C C . CYS A 1 85 ? 4.929 13.669 5.818 1.00 94.56 85 CYS A C 1
ATOM 624 O O . CYS A 1 85 ? 5.127 14.878 5.931 1.00 94.56 85 CYS A O 1
ATOM 626 N N . HIS A 1 86 ? 3.695 13.162 5.881 1.00 94.25 86 HIS A N 1
ATOM 627 C CA . HIS A 1 86 ? 2.502 13.985 6.099 1.00 94.25 86 HIS A CA 1
ATOM 628 C C . HIS A 1 86 ? 2.312 14.419 7.556 1.00 94.25 86 HIS A C 1
ATOM 630 O O . HIS A 1 86 ? 1.516 15.324 7.824 1.00 94.25 86 HIS A O 1
ATOM 636 N N . PHE A 1 87 ? 3.047 13.806 8.486 1.00 95.12 87 PHE A N 1
ATOM 637 C CA . PHE A 1 87 ? 2.945 14.057 9.922 1.00 95.12 87 PHE A CA 1
ATOM 638 C C . PHE A 1 87 ? 4.068 14.952 10.459 1.00 95.12 87 PHE A C 1
ATOM 640 O O . PHE A 1 87 ? 3.950 15.478 11.565 1.00 95.12 87 PHE A O 1
ATOM 647 N N . LEU A 1 88 ? 5.147 15.135 9.694 1.00 94.75 88 LEU A N 1
ATOM 648 C CA . LEU A 1 88 ? 6.312 15.920 10.101 1.00 94.75 88 LEU A CA 1
ATOM 649 C C . LEU A 1 88 ? 6.222 17.367 9.598 1.00 94.75 88 LEU A C 1
ATOM 651 O O . LEU A 1 88 ? 5.797 17.577 8.461 1.00 94.75 88 LEU A O 1
ATOM 655 N N . PRO A 1 89 ? 6.673 18.364 10.378 1.00 94.69 89 PRO A N 1
ATOM 656 C CA . PRO A 1 89 ? 6.587 19.768 9.992 1.00 94.69 89 PRO A CA 1
ATOM 657 C C . PRO A 1 89 ? 7.536 20.096 8.834 1.00 94.69 89 PRO A C 1
ATOM 659 O O . PRO A 1 89 ? 8.602 19.481 8.682 1.00 94.69 89 PRO A O 1
ATOM 662 N N . ASN A 1 90 ? 7.171 21.115 8.055 1.00 90.25 90 ASN A N 1
ATOM 663 C CA . ASN A 1 90 ? 8.022 21.689 7.019 1.00 90.25 90 ASN A CA 1
ATOM 664 C C . ASN A 1 90 ? 9.393 22.077 7.607 1.00 90.25 90 ASN A C 1
ATOM 666 O O . ASN A 1 90 ? 9.497 22.558 8.736 1.00 90.25 90 ASN A O 1
ATOM 670 N N . GLY A 1 91 ? 10.459 21.842 6.844 1.00 83.62 91 GLY A N 1
ATOM 671 C CA . GLY A 1 91 ? 11.843 22.066 7.270 1.00 83.62 91 GLY A CA 1
ATOM 672 C C . GLY A 1 91 ? 12.532 20.848 7.895 1.00 83.62 91 GLY A C 1
ATOM 673 O O . GLY A 1 91 ? 13.741 20.897 8.127 1.00 83.62 91 GLY A O 1
ATOM 674 N N . THR A 1 92 ? 11.817 19.742 8.119 1.00 88.62 92 THR A N 1
ATOM 675 C CA . THR A 1 92 ? 12.445 18.434 8.369 1.00 88.62 92 THR A CA 1
ATOM 676 C C . THR A 1 92 ? 12.731 17.719 7.045 1.00 88.62 92 THR A C 1
ATOM 678 O O . THR A 1 92 ? 11.998 17.889 6.075 1.00 88.62 92 THR A O 1
ATOM 681 N N . ALA A 1 93 ? 13.817 16.938 6.983 1.00 83.94 93 ALA A N 1
ATOM 682 C CA . ALA A 1 93 ? 14.260 16.289 5.741 1.00 83.94 93 ALA A CA 1
ATOM 683 C C . ALA A 1 93 ? 13.239 15.284 5.172 1.00 83.94 93 ALA A C 1
ATOM 685 O O . ALA A 1 93 ? 13.205 15.077 3.965 1.00 83.94 93 ALA A O 1
ATOM 686 N N . ASP A 1 94 ? 12.402 14.719 6.043 1.00 85.25 94 ASP A N 1
ATOM 687 C CA . ASP A 1 94 ? 11.422 13.676 5.736 1.00 85.25 94 ASP A CA 1
ATOM 688 C C . ASP A 1 94 ? 9.991 14.234 5.575 1.00 85.25 94 ASP A C 1
ATOM 690 O O . ASP A 1 94 ? 9.049 13.457 5.655 1.00 85.25 94 ASP A O 1
ATOM 694 N N . SER A 1 95 ? 9.777 15.552 5.446 1.00 91.56 95 SER A N 1
ATOM 695 C CA . SER A 1 95 ? 8.425 16.144 5.411 1.00 91.56 95 SER A CA 1
ATOM 696 C C . SER A 1 95 ? 7.884 16.372 3.997 1.00 91.56 95 SER A C 1
ATOM 698 O O . SER A 1 95 ? 8.572 16.883 3.118 1.00 91.56 95 SER A O 1
ATOM 700 N N . CYS A 1 96 ? 6.593 16.078 3.829 1.00 88.81 96 CYS A N 1
ATOM 701 C CA . CYS A 1 96 ? 5.766 16.455 2.682 1.00 88.81 96 CYS A CA 1
ATOM 702 C C . CYS A 1 96 ? 4.827 17.634 3.006 1.00 88.81 96 CYS A C 1
ATOM 704 O O . CYS A 1 96 ? 4.022 18.037 2.163 1.00 88.81 96 CYS A O 1
ATOM 706 N N . ARG A 1 97 ? 4.853 18.158 4.239 1.00 87.44 97 ARG A N 1
ATOM 707 C CA . ARG A 1 97 ? 3.975 19.253 4.663 1.00 87.44 97 ARG A CA 1
ATOM 708 C C . ARG A 1 97 ? 4.506 20.590 4.160 1.00 87.44 97 ARG A C 1
ATOM 710 O O . ARG A 1 97 ? 5.705 20.850 4.154 1.00 87.44 97 ARG A O 1
ATOM 717 N N . LEU A 1 98 ? 3.582 21.472 3.788 1.00 87.19 98 LEU A N 1
ATOM 718 C CA . LEU A 1 98 ? 3.895 22.854 3.408 1.00 87.19 98 LEU A CA 1
ATOM 719 C C . LEU A 1 98 ? 3.848 23.821 4.602 1.00 87.19 98 LEU A C 1
ATOM 721 O O . LEU A 1 98 ? 4.259 24.974 4.474 1.00 87.19 98 LEU A O 1
ATOM 725 N N . ASP A 1 99 ? 3.357 23.361 5.753 1.00 87.12 99 ASP A N 1
ATOM 726 C CA . ASP A 1 99 ? 3.238 24.120 6.997 1.00 87.12 99 ASP A CA 1
ATOM 727 C C . ASP A 1 99 ? 4.181 23.582 8.086 1.00 87.12 99 ASP A C 1
ATOM 729 O O . ASP A 1 99 ? 4.738 22.494 7.979 1.00 87.12 99 ASP A O 1
ATOM 733 N N . GLU A 1 100 ? 4.374 24.354 9.153 1.00 93.38 100 GLU A N 1
ATOM 734 C CA . GLU A 1 100 ? 5.254 23.996 10.276 1.00 93.38 100 GLU A CA 1
ATOM 735 C C . GLU A 1 100 ? 4.560 23.089 11.315 1.00 93.38 100 GLU A C 1
ATOM 737 O O . GLU A 1 100 ? 5.040 22.957 12.442 1.00 93.38 100 GLU A O 1
ATOM 742 N N . THR A 1 101 ? 3.415 22.483 10.977 1.00 92.81 101 THR A N 1
ATOM 743 C CA . THR A 1 101 ? 2.638 21.674 11.923 1.00 92.81 101 THR A CA 1
ATOM 744 C C . THR A 1 101 ? 3.280 20.305 12.112 1.00 92.81 101 THR A C 1
ATOM 746 O O . THR A 1 101 ? 3.363 19.506 11.183 1.00 92.81 101 THR A O 1
ATOM 749 N N . ASP A 1 102 ? 3.691 20.016 13.345 1.00 95.75 102 ASP A N 1
ATOM 750 C CA . ASP A 1 102 ? 4.196 18.707 13.756 1.00 95.75 102 ASP A CA 1
ATOM 751 C C . ASP A 1 102 ? 3.054 17.864 14.337 1.00 95.75 102 ASP A C 1
ATOM 753 O O . ASP A 1 102 ? 2.694 17.984 15.512 1.00 95.75 102 ASP A O 1
ATOM 757 N N . VAL A 1 103 ? 2.453 17.032 13.489 1.00 96.19 103 VAL A N 1
ATOM 758 C CA . VAL A 1 103 ? 1.301 16.194 13.848 1.00 96.19 103 VAL A CA 1
ATOM 759 C C . VAL A 1 103 ? 1.719 15.084 14.808 1.00 96.19 103 VAL A C 1
ATOM 761 O O . VAL A 1 103 ? 0.956 14.756 15.713 1.00 96.19 103 VAL A O 1
ATOM 764 N N . VAL A 1 104 ? 2.939 14.547 14.675 1.00 97.00 104 VAL A N 1
ATOM 765 C CA . VAL A 1 104 ? 3.475 13.554 15.623 1.00 97.00 104 VAL A CA 1
ATOM 766 C C . VAL A 1 104 ? 3.547 14.159 17.020 1.00 97.00 104 VAL A C 1
ATOM 768 O O . VAL A 1 104 ? 3.048 13.573 17.981 1.00 97.00 104 VAL A O 1
ATOM 771 N N . LYS A 1 105 ? 4.109 15.364 17.139 1.00 97.50 105 LYS A N 1
ATOM 772 C CA . LYS A 1 105 ? 4.194 16.067 18.418 1.00 97.50 105 LYS A CA 1
ATOM 773 C C . LYS A 1 105 ? 2.813 16.388 18.987 1.00 97.50 105 LYS A C 1
ATOM 775 O O . LYS A 1 105 ? 2.601 16.199 20.182 1.00 97.50 105 LYS A O 1
ATOM 780 N N . ILE A 1 106 ? 1.864 16.822 18.153 1.00 96.75 106 ILE A N 1
ATOM 781 C CA . ILE A 1 106 ? 0.466 17.033 18.565 1.00 96.75 106 ILE A CA 1
ATOM 782 C C . ILE A 1 106 ? -0.136 15.731 19.110 1.00 96.75 106 ILE A C 1
ATOM 784 O O . ILE A 1 106 ? -0.693 15.731 20.208 1.00 96.75 106 ILE A O 1
ATOM 788 N N . ALA A 1 107 ? 0.029 14.616 18.396 1.00 97.62 107 ALA A N 1
ATOM 789 C CA . ALA A 1 107 ? -0.465 13.309 18.816 1.00 97.62 107 ALA A CA 1
ATOM 790 C C . ALA A 1 107 ? 0.102 12.905 20.188 1.00 97.62 107 ALA A C 1
ATOM 792 O O . ALA A 1 107 ? -0.648 12.504 21.076 1.00 97.62 107 ALA A O 1
ATOM 793 N N . GLN A 1 108 ? 1.408 13.066 20.403 1.00 97.88 108 GLN A N 1
ATOM 794 C CA . GLN A 1 108 ? 2.063 12.700 21.662 1.00 97.88 108 GLN A CA 1
ATOM 795 C C . GLN A 1 108 ? 1.689 13.635 22.822 1.00 97.88 108 GLN A C 1
ATOM 797 O O . GLN A 1 108 ? 1.327 13.166 23.899 1.00 97.88 108 GLN A O 1
ATOM 802 N N . GLU A 1 109 ? 1.777 14.952 22.623 1.00 98.00 109 GLU A N 1
ATOM 803 C CA . GLU A 1 109 ? 1.644 15.938 23.704 1.00 98.00 109 GLU A CA 1
ATOM 804 C C . GLU A 1 109 ? 0.187 16.262 24.054 1.00 98.00 109 GLU A C 1
ATOM 806 O O . GLU A 1 109 ? -0.110 16.535 25.217 1.00 98.00 109 GLU A O 1
ATOM 811 N N . GLN A 1 110 ? -0.719 16.248 23.071 1.00 96.44 110 GLN A N 1
ATOM 812 C CA . GLN A 1 110 ? -2.120 16.641 23.269 1.00 96.44 110 GLN A CA 1
ATOM 813 C C . GLN A 1 110 ? -3.057 15.438 23.370 1.00 96.44 110 GLN A C 1
ATOM 815 O O . GLN A 1 110 ? -4.007 15.466 24.152 1.00 96.44 110 GLN A O 1
ATOM 820 N N . TYR A 1 111 ? -2.771 14.374 22.617 1.00 96.50 111 TYR A N 1
ATOM 821 C CA . TYR A 1 111 ? -3.656 13.213 22.488 1.00 96.50 111 TYR A CA 1
ATOM 822 C C . TYR A 1 111 ? -3.063 11.916 23.067 1.00 96.50 111 TYR A C 1
ATOM 824 O O . TYR A 1 111 ? -3.707 10.868 23.014 1.00 96.50 111 TYR A O 1
ATOM 832 N N . ASN A 1 112 ? -1.879 12.001 23.691 1.00 97.00 112 ASN A N 1
ATOM 833 C CA . ASN A 1 112 ? -1.212 10.928 24.433 1.00 97.00 112 ASN A CA 1
ATOM 834 C C . ASN A 1 112 ? -0.956 9.653 23.604 1.00 97.00 112 ASN A C 1
ATOM 836 O O . ASN A 1 112 ? -1.077 8.538 24.114 1.00 97.00 112 ASN A O 1
ATOM 840 N N . TRP A 1 113 ? -0.610 9.821 22.327 1.00 98.31 113 TRP A N 1
ATOM 841 C CA . TRP A 1 113 ? -0.223 8.717 21.453 1.00 98.31 113 TRP A CA 1
ATOM 842 C C . TRP A 1 113 ? 1.186 8.217 21.767 1.00 98.31 113 TRP A C 1
ATOM 844 O O . TRP A 1 113 ? 2.119 9.002 21.951 1.00 98.31 113 TRP A O 1
ATOM 854 N N . THR A 1 114 ? 1.367 6.899 21.757 1.00 98.38 114 THR A N 1
ATOM 855 C CA . THR A 1 114 ? 2.698 6.307 21.595 1.00 98.38 114 THR A CA 1
ATOM 856 C C . THR A 1 114 ? 3.109 6.352 20.124 1.00 98.38 114 THR A C 1
ATOM 858 O O . THR A 1 114 ? 2.253 6.356 19.241 1.00 98.38 114 THR A O 1
ATOM 861 N N . TYR A 1 115 ? 4.415 6.434 19.849 1.00 98.31 115 TYR A N 1
ATOM 862 C CA . TYR A 1 115 ? 4.924 6.598 18.486 1.00 98.31 115 TYR A CA 1
ATOM 863 C C . TYR A 1 115 ? 6.110 5.678 18.191 1.00 98.31 115 TYR A C 1
ATOM 865 O O . TYR A 1 115 ? 7.066 5.625 18.968 1.00 98.31 115 TYR A O 1
ATOM 873 N N . ALA A 1 116 ? 6.057 4.994 17.049 1.00 98.25 116 ALA A N 1
ATOM 874 C CA . ALA A 1 116 ? 7.145 4.206 16.482 1.00 98.25 116 ALA A CA 1
ATOM 875 C C . ALA A 1 116 ? 7.335 4.575 15.002 1.00 98.25 116 ALA A C 1
ATOM 877 O O . ALA A 1 116 ? 6.365 4.670 14.255 1.00 98.25 116 ALA A O 1
ATOM 878 N N . SER A 1 117 ? 8.579 4.782 14.564 1.00 96.38 117 SER A N 1
ATOM 879 C CA . SER A 1 117 ? 8.863 5.330 13.226 1.00 96.38 117 SER A CA 1
ATOM 880 C C . SER A 1 117 ? 9.799 4.488 12.365 1.00 96.38 117 SER A C 1
ATOM 882 O O . SER A 1 117 ? 10.131 4.885 11.253 1.00 96.38 117 SER A O 1
ATOM 884 N N . ASP A 1 118 ? 10.286 3.358 12.862 1.00 97.00 118 ASP A N 1
ATOM 885 C CA . ASP A 1 118 ? 11.251 2.518 12.155 1.00 97.00 118 ASP A CA 1
ATOM 886 C C . ASP A 1 118 ? 11.095 1.038 12.531 1.00 97.00 118 ASP A C 1
ATOM 888 O O . ASP A 1 118 ? 10.259 0.676 13.367 1.00 97.00 118 ASP A O 1
ATOM 892 N N . ARG A 1 119 ? 11.906 0.173 11.906 1.00 97.88 119 ARG A N 1
ATOM 893 C CA . ARG A 1 119 ? 11.907 -1.269 12.179 1.00 97.88 119 ARG A CA 1
ATOM 894 C C . ARG A 1 119 ? 12.139 -1.585 13.656 1.00 97.88 119 ARG A C 1
ATOM 896 O O . ARG A 1 119 ? 11.455 -2.443 14.202 1.00 97.88 119 ARG A O 1
ATOM 903 N N . ALA A 1 120 ? 13.068 -0.890 14.313 1.00 98.62 120 ALA A N 1
ATOM 904 C CA . ALA A 1 120 ? 13.374 -1.137 15.719 1.00 98.62 120 ALA A CA 1
ATOM 905 C C . ALA A 1 120 ? 12.184 -0.786 16.627 1.00 98.62 120 ALA A C 1
ATOM 907 O O . ALA A 1 120 ? 11.868 -1.532 17.555 1.00 98.62 120 ALA A O 1
ATOM 908 N N . GLY A 1 121 ? 11.497 0.320 16.338 1.00 98.44 121 GLY A N 1
ATOM 909 C CA . GLY A 1 121 ? 10.260 0.718 16.995 1.00 98.44 121 GLY A CA 1
ATOM 910 C C . GLY A 1 121 ? 9.132 -0.284 16.760 1.00 98.44 121 GLY A C 1
ATOM 911 O O . GLY A 1 121 ? 8.441 -0.637 17.711 1.00 98.44 121 GLY A O 1
ATOM 912 N N . PHE A 1 122 ? 8.983 -0.797 15.535 1.00 98.75 122 PHE A N 1
ATOM 913 C CA . PHE A 1 122 ? 8.019 -1.857 15.230 1.00 98.75 122 PHE A CA 1
ATOM 914 C C . PHE A 1 122 ? 8.311 -3.144 16.018 1.00 98.75 122 PHE A C 1
ATOM 916 O O . PHE A 1 122 ? 7.429 -3.675 16.692 1.00 98.75 122 PHE A O 1
ATOM 923 N N . ASP A 1 123 ? 9.559 -3.619 16.011 1.00 98.69 123 ASP A N 1
ATOM 924 C CA . ASP A 1 123 ? 9.960 -4.830 16.737 1.00 98.69 123 ASP A CA 1
ATOM 925 C C . ASP A 1 123 ? 9.752 -4.682 18.257 1.00 98.69 123 ASP A C 1
ATOM 927 O O . ASP A 1 123 ? 9.415 -5.647 18.952 1.00 98.69 123 ASP A O 1
ATOM 931 N N . ALA A 1 124 ? 9.875 -3.460 18.788 1.00 98.69 124 ALA A N 1
ATOM 932 C CA . ALA A 1 124 ? 9.594 -3.158 20.189 1.00 98.69 124 ALA A CA 1
ATOM 933 C C . ALA A 1 124 ? 8.109 -3.318 20.568 1.00 98.69 124 ALA A C 1
ATOM 935 O O . ALA A 1 124 ? 7.823 -3.539 21.749 1.00 98.69 124 ALA A O 1
ATOM 936 N N . LEU A 1 125 ? 7.183 -3.290 19.599 1.00 98.62 125 LEU A N 1
ATOM 937 C CA . LEU A 1 125 ? 5.763 -3.613 19.808 1.00 98.62 125 LEU A CA 1
ATOM 938 C C . LEU A 1 125 ? 5.542 -5.109 20.082 1.00 98.62 125 LEU A C 1
ATOM 940 O O . LEU A 1 125 ? 4.470 -5.503 20.545 1.00 98.62 125 LEU A O 1
ATOM 944 N N . LYS A 1 126 ? 6.560 -5.948 19.825 1.00 98.50 126 LYS A N 1
ATOM 945 C CA . LYS A 1 126 ? 6.572 -7.399 20.071 1.00 98.50 126 LYS A CA 1
ATOM 946 C C . LYS A 1 126 ? 5.350 -8.110 19.488 1.00 98.50 126 LYS A C 1
ATOM 948 O O . LYS A 1 126 ? 4.698 -8.882 20.187 1.00 98.50 126 LYS A O 1
ATOM 953 N N . LEU A 1 127 ? 5.034 -7.819 18.225 1.00 98.12 127 LEU A N 1
ATOM 954 C CA . LEU A 1 127 ? 3.867 -8.373 17.529 1.00 98.12 127 LEU A CA 1
ATOM 955 C C . LEU A 1 127 ? 2.565 -8.212 18.337 1.00 98.12 127 LEU A C 1
ATOM 957 O O . LEU A 1 127 ? 1.772 -9.138 18.463 1.00 98.12 127 LEU A O 1
ATOM 961 N N . GLY A 1 128 ? 2.372 -7.028 18.924 1.00 98.31 128 GLY A N 1
ATOM 962 C CA . GLY A 1 128 ? 1.171 -6.661 19.675 1.00 98.31 128 GLY A CA 1
ATOM 963 C C . GLY A 1 128 ? 1.241 -6.974 21.170 1.00 98.31 128 GLY A C 1
ATOM 964 O O . GLY A 1 128 ? 0.390 -6.524 21.932 1.00 98.31 128 GLY A O 1
ATOM 965 N N . GLU A 1 129 ? 2.268 -7.691 21.639 1.00 98.38 129 GLU A N 1
ATOM 966 C CA . GLU A 1 129 ? 2.413 -7.985 23.069 1.00 98.38 129 GLU A CA 1
ATOM 967 C C . GLU A 1 129 ? 2.779 -6.760 23.912 1.00 98.38 129 GLU A C 1
ATOM 969 O O . GLU A 1 129 ? 2.492 -6.743 25.112 1.00 98.38 129 GLU A O 1
ATOM 974 N N . ASN A 1 130 ? 3.411 -5.755 23.303 1.00 98.25 130 ASN A N 1
ATOM 975 C CA . ASN A 1 130 ? 3.911 -4.557 23.968 1.00 98.25 130 ASN A CA 1
ATOM 976 C C . ASN A 1 130 ? 3.436 -3.282 23.252 1.00 98.25 130 ASN A C 1
ATOM 978 O O . ASN A 1 130 ? 4.244 -2.483 22.783 1.00 98.25 130 ASN A O 1
ATOM 982 N N . VAL A 1 131 ? 2.117 -3.112 23.161 1.00 98.38 131 VAL A N 1
ATOM 983 C CA . VAL A 1 131 ? 1.468 -1.921 22.596 1.00 98.38 131 VAL A CA 1
ATOM 984 C C . VAL A 1 131 ? 0.701 -1.198 23.698 1.00 98.38 131 VAL A C 1
ATOM 986 O O . VAL A 1 131 ? -0.020 -1.828 24.467 1.00 98.38 131 VAL A O 1
ATOM 989 N N . GLN A 1 132 ? 0.859 0.123 23.773 1.00 97.88 132 GLN A N 1
ATOM 990 C CA . GLN A 1 132 ? 0.063 0.992 24.637 1.00 97.88 132 GLN A CA 1
ATOM 991 C C . GLN A 1 132 ? -0.754 1.935 23.756 1.00 97.88 132 GLN A C 1
ATOM 993 O O . GLN A 1 132 ? -0.180 2.750 23.033 1.00 97.88 132 GLN A O 1
ATOM 998 N N . LEU A 1 133 ? -2.080 1.814 23.829 1.00 97.62 133 LEU A N 1
ATOM 999 C CA . LEU A 1 133 ? -3.007 2.606 23.028 1.00 97.62 133 LEU A CA 1
ATOM 1000 C C . LEU A 1 133 ? -3.297 3.982 23.681 1.00 97.62 133 LEU A C 1
ATOM 1002 O O . LEU A 1 133 ? -3.324 4.081 24.913 1.00 97.62 133 LEU A O 1
ATOM 1006 N N . PRO A 1 134 ? -3.521 5.047 22.883 1.00 98.19 134 PRO A N 1
ATOM 1007 C CA . PRO A 1 134 ? -3.479 5.035 21.424 1.00 98.19 134 PRO A CA 1
ATOM 1008 C C . PRO A 1 134 ? -2.040 4.965 20.869 1.00 98.19 134 PRO A C 1
ATOM 1010 O O . PRO A 1 134 ? -1.109 5.482 21.488 1.00 98.19 134 PRO A O 1
ATOM 1013 N N . ALA A 1 135 ? -1.840 4.294 19.730 1.00 98.56 135 ALA A N 1
ATOM 1014 C CA . ALA A 1 135 ? -0.510 4.015 19.170 1.00 98.56 135 ALA A CA 1
ATOM 1015 C C . ALA A 1 135 ? -0.405 4.327 17.671 1.00 98.56 135 ALA A C 1
ATOM 1017 O O . ALA A 1 135 ? -1.217 3.867 16.871 1.00 98.56 135 ALA A O 1
ATOM 1018 N N . LEU A 1 136 ? 0.630 5.086 17.299 1.00 98.62 136 LEU A N 1
ATOM 1019 C CA . LEU A 1 136 ? 0.920 5.542 15.940 1.00 98.62 136 LEU A CA 1
ATOM 1020 C C . LEU A 1 136 ? 2.238 4.924 15.457 1.00 98.62 136 LEU A C 1
ATOM 1022 O O . LEU A 1 136 ? 3.305 5.184 16.008 1.00 98.62 136 LEU A O 1
ATOM 1026 N N . GLY A 1 137 ? 2.175 4.112 14.411 1.00 98.50 137 GLY A N 1
ATOM 1027 C CA . GLY A 1 137 ? 3.323 3.507 13.745 1.00 98.50 137 GLY A CA 1
ATOM 1028 C C . GLY A 1 137 ? 3.466 4.021 12.316 1.00 98.50 137 GLY A C 1
ATOM 1029 O O . GLY A 1 137 ? 2.630 3.691 11.482 1.00 98.50 137 GLY A O 1
ATOM 1030 N N . LEU A 1 138 ? 4.518 4.796 12.025 1.00 98.06 138 LEU A N 1
ATOM 1031 C CA . LEU A 1 138 ? 4.789 5.374 10.697 1.00 98.06 138 LEU A CA 1
ATOM 1032 C C . LEU A 1 138 ? 6.168 4.930 10.182 1.00 98.06 138 LEU A C 1
ATOM 1034 O O . LEU A 1 138 ? 7.185 5.608 10.362 1.00 98.06 138 LEU A O 1
ATOM 1038 N N . PHE A 1 139 ? 6.203 3.760 9.549 1.00 97.88 139 PHE A N 1
ATOM 1039 C CA . PHE A 1 139 ? 7.427 3.005 9.257 1.00 97.88 139 PHE A CA 1
ATOM 1040 C C . PHE A 1 139 ? 8.053 3.310 7.892 1.00 97.88 139 PHE A C 1
ATOM 1042 O O . PHE A 1 139 ? 9.174 2.884 7.622 1.00 97.88 139 PHE A O 1
ATOM 1049 N N . ALA A 1 140 ? 7.363 4.065 7.036 1.00 96.31 140 ALA A N 1
ATOM 1050 C CA . ALA A 1 140 ? 7.874 4.515 5.744 1.00 96.31 140 ALA A CA 1
ATOM 1051 C C . ALA A 1 140 ? 7.652 6.021 5.554 1.00 96.31 140 ALA A C 1
ATOM 1053 O O . ALA A 1 140 ? 6.693 6.586 6.083 1.00 96.31 140 ALA A O 1
ATOM 1054 N N . HIS A 1 141 ? 8.548 6.662 4.794 1.00 93.81 141 HIS A N 1
ATOM 1055 C CA . HIS A 1 141 ? 8.459 8.089 4.461 1.00 93.81 141 HIS A CA 1
ATOM 1056 C C . HIS A 1 141 ? 7.122 8.417 3.781 1.00 93.81 141 HIS A C 1
ATOM 1058 O O . HIS A 1 141 ? 6.369 9.259 4.262 1.00 93.81 141 HIS A O 1
ATOM 1064 N N . TYR A 1 142 ? 6.820 7.700 2.698 1.00 93.12 142 TYR A N 1
ATOM 1065 C CA . TYR A 1 142 ? 5.559 7.767 1.968 1.00 93.12 142 TYR A CA 1
ATOM 1066 C C . TYR A 1 142 ? 4.933 6.367 2.003 1.00 93.12 142 TYR A C 1
ATOM 1068 O O . TYR A 1 142 ? 4.769 5.798 3.078 1.00 93.12 142 TYR A O 1
ATOM 1076 N N . ASN A 1 143 ? 4.664 5.751 0.861 1.00 95.12 143 ASN A N 1
ATOM 1077 C CA . ASN A 1 143 ? 4.251 4.355 0.804 1.00 95.12 143 ASN A CA 1
ATOM 1078 C C . ASN A 1 143 ? 5.322 3.402 1.365 1.00 95.12 143 ASN A C 1
ATOM 1080 O O . ASN A 1 143 ? 6.521 3.619 1.175 1.00 95.12 143 ASN A O 1
ATOM 1084 N N . VAL A 1 144 ? 4.886 2.308 1.998 1.00 96.69 144 VAL A N 1
ATOM 1085 C CA . VAL A 1 144 ? 5.751 1.129 2.155 1.00 96.69 144 VAL A CA 1
ATOM 1086 C C . VAL A 1 144 ? 6.092 0.620 0.741 1.00 96.69 144 VAL A C 1
ATOM 1088 O O . VAL A 1 144 ? 5.193 0.625 -0.109 1.00 96.69 144 VAL A O 1
ATOM 1091 N N . PRO A 1 145 ? 7.352 0.234 0.445 1.00 97.69 145 PRO A N 1
ATOM 1092 C CA . PRO A 1 145 ? 7.718 -0.272 -0.879 1.00 97.69 145 PRO A CA 1
ATOM 1093 C C . PRO A 1 145 ? 6.849 -1.455 -1.305 1.00 97.69 145 PRO A C 1
ATOM 1095 O O . PRO A 1 145 ? 6.330 -2.172 -0.447 1.00 97.69 145 PRO A O 1
ATOM 1098 N N . PHE A 1 146 ? 6.736 -1.690 -2.618 1.00 98.62 146 PHE A N 1
ATOM 1099 C CA . PHE A 1 146 ? 6.020 -2.866 -3.115 1.00 98.62 146 PHE A CA 1
ATOM 1100 C C . PHE A 1 146 ? 6.589 -4.155 -2.514 1.00 98.62 146 PHE A C 1
ATOM 1102 O O . PHE A 1 146 ? 7.800 -4.253 -2.344 1.00 98.62 146 PHE A O 1
ATOM 1109 N N . GLU A 1 147 ? 5.770 -5.173 -2.256 1.00 98.44 147 GLU A N 1
ATOM 1110 C CA . GLU A 1 147 ? 6.178 -6.425 -1.612 1.00 98.44 147 GLU A CA 1
ATOM 1111 C C . GLU A 1 147 ? 7.361 -7.085 -2.329 1.00 98.44 147 GLU A C 1
ATOM 1113 O O . GLU A 1 147 ? 8.281 -7.587 -1.678 1.00 98.44 147 GLU A O 1
ATOM 1118 N N . ILE A 1 148 ? 7.376 -7.049 -3.667 1.00 98.38 148 ILE A N 1
ATOM 1119 C CA . ILE A 1 148 ? 8.479 -7.591 -4.473 1.00 98.38 148 ILE A CA 1
ATOM 1120 C C . ILE A 1 148 ? 9.839 -6.972 -4.098 1.00 98.38 148 ILE A C 1
ATOM 1122 O O . ILE A 1 148 ? 10.851 -7.675 -4.120 1.00 98.38 148 ILE A O 1
ATOM 1126 N N . ASP A 1 149 ? 9.844 -5.703 -3.679 1.00 98.38 149 ASP A N 1
ATOM 1127 C CA . ASP A 1 149 ? 11.016 -4.968 -3.202 1.00 98.38 149 ASP A CA 1
ATOM 1128 C C . ASP A 1 149 ? 11.166 -5.084 -1.675 1.00 98.38 149 ASP A C 1
ATOM 1130 O O . ASP A 1 149 ? 12.239 -5.426 -1.174 1.00 98.38 149 ASP A O 1
ATOM 1134 N N . ARG A 1 150 ? 10.080 -4.851 -0.923 1.00 98.00 150 ARG A N 1
ATOM 1135 C CA . ARG A 1 150 ? 10.023 -4.829 0.547 1.00 98.00 150 ARG A CA 1
ATOM 1136 C C . ARG A 1 150 ? 10.495 -6.137 1.164 1.00 98.00 150 ARG A C 1
ATOM 1138 O O . ARG A 1 150 ? 11.150 -6.103 2.200 1.00 98.00 150 ARG A O 1
ATOM 1145 N N . ARG A 1 151 ? 10.243 -7.286 0.532 1.00 95.81 151 ARG A N 1
ATOM 1146 C CA . ARG A 1 151 ? 10.752 -8.588 1.004 1.00 95.81 151 ARG A CA 1
ATOM 1147 C C . ARG A 1 151 ? 12.282 -8.654 1.098 1.00 95.81 151 ARG A C 1
ATOM 1149 O O . ARG A 1 151 ? 12.803 -9.468 1.848 1.00 95.81 151 ARG A O 1
ATOM 1156 N N . ASN A 1 152 ? 12.994 -7.801 0.357 1.00 95.62 152 ASN A N 1
ATOM 1157 C CA . ASN A 1 152 ? 14.451 -7.652 0.422 1.00 95.62 152 ASN A CA 1
ATOM 1158 C C . ASN A 1 152 ? 14.889 -6.526 1.387 1.00 95.62 152 ASN A C 1
ATOM 1160 O O . ASN A 1 152 ? 16.082 -6.306 1.592 1.00 95.62 152 ASN A O 1
ATOM 1164 N N . LEU A 1 153 ? 13.926 -5.807 1.969 1.00 96.38 153 LEU A N 1
ATOM 1165 C CA . LEU A 1 153 ? 14.076 -4.670 2.881 1.00 96.38 153 LEU A CA 1
ATOM 1166 C C . LEU A 1 153 ? 13.293 -4.907 4.187 1.00 96.38 153 LEU A C 1
ATOM 1168 O O . LEU A 1 153 ? 12.852 -3.965 4.844 1.00 96.38 153 LEU A O 1
ATOM 1172 N N . ASP A 1 154 ? 13.109 -6.169 4.573 1.00 94.31 154 ASP A N 1
ATOM 1173 C CA . ASP A 1 154 ? 12.387 -6.586 5.778 1.00 94.31 154 ASP A CA 1
ATOM 1174 C C . ASP A 1 154 ? 13.001 -6.005 7.063 1.00 94.31 154 ASP A C 1
ATOM 1176 O O . ASP A 1 154 ? 12.287 -5.591 7.972 1.00 94.31 154 ASP A O 1
ATOM 1180 N N . HIS A 1 155 ? 14.323 -5.866 7.102 1.00 95.75 155 HIS A N 1
ATOM 1181 C CA . HIS A 1 155 ? 15.080 -5.190 8.157 1.00 95.75 155 HIS A CA 1
ATOM 1182 C C . HIS A 1 155 ? 14.839 -3.669 8.243 1.00 95.75 155 HIS A C 1
ATOM 1184 O O . HIS A 1 155 ? 15.352 -3.029 9.160 1.00 95.75 155 HIS A O 1
ATOM 1190 N N . ILE A 1 156 ? 14.082 -3.085 7.310 1.00 97.56 156 ILE A N 1
ATOM 1191 C CA . ILE A 1 156 ? 13.721 -1.660 7.285 1.00 97.56 156 ILE A CA 1
ATOM 1192 C C . ILE A 1 156 ? 12.209 -1.481 7.451 1.00 97.56 156 ILE A C 1
ATOM 1194 O O . ILE A 1 156 ? 11.782 -0.635 8.237 1.00 97.56 156 ILE A O 1
ATOM 1198 N N . TYR A 1 157 ? 11.403 -2.283 6.749 1.00 97.81 157 TYR A N 1
ATOM 1199 C CA . TYR A 1 157 ? 9.953 -2.106 6.684 1.00 97.81 157 TYR A CA 1
ATOM 1200 C C . TYR A 1 157 ? 9.197 -3.352 7.163 1.00 97.81 157 TYR A C 1
ATOM 1202 O O . TYR A 1 157 ? 9.408 -4.442 6.610 1.00 97.81 157 TYR A O 1
ATOM 1210 N N . PRO A 1 158 ? 8.267 -3.209 8.127 1.00 98.31 158 PRO A N 1
ATOM 1211 C CA . PRO A 1 158 ? 7.362 -4.292 8.469 1.00 98.31 158 PRO A CA 1
ATOM 1212 C C . PRO A 1 158 ? 6.420 -4.584 7.300 1.00 98.31 158 PRO A C 1
ATOM 1214 O O . PRO A 1 158 ? 6.043 -3.710 6.519 1.00 98.31 158 PRO A O 1
ATOM 1217 N N . SER A 1 159 ? 6.044 -5.844 7.180 1.00 98.62 159 SER A N 1
ATOM 1218 C CA . SER A 1 159 ? 5.094 -6.328 6.193 1.00 98.62 159 SER A CA 1
ATOM 1219 C C . SER A 1 159 ? 3.645 -6.083 6.643 1.00 98.62 159 SER A C 1
ATOM 1221 O O . SER A 1 159 ? 3.366 -5.994 7.842 1.00 98.62 159 SER A O 1
ATOM 1223 N N . LEU A 1 160 ? 2.693 -6.030 5.699 1.00 98.81 160 LEU A N 1
ATOM 1224 C CA . LEU A 1 160 ? 1.256 -5.952 6.026 1.00 98.81 160 LEU A CA 1
ATOM 1225 C C . LEU A 1 160 ? 0.814 -7.068 6.990 1.00 98.81 160 LEU A C 1
ATOM 1227 O O . LEU A 1 160 ? 0.060 -6.819 7.929 1.00 98.81 160 LEU A O 1
ATOM 1231 N N . THR A 1 161 ? 1.334 -8.283 6.799 1.00 98.81 161 THR A N 1
ATOM 1232 C CA . THR A 1 161 ? 1.058 -9.440 7.660 1.00 98.81 161 THR A CA 1
ATOM 1233 C C . THR A 1 161 ? 1.587 -9.234 9.086 1.00 98.81 161 THR A C 1
ATOM 1235 O O . THR A 1 161 ? 0.869 -9.488 10.052 1.00 98.81 161 THR A O 1
ATOM 1238 N N . GLU A 1 162 ? 2.809 -8.713 9.253 1.00 98.81 162 GLU A N 1
ATOM 1239 C CA . GLU A 1 162 ? 3.362 -8.389 10.581 1.00 98.81 162 GLU A CA 1
ATOM 1240 C C . GLU A 1 162 ? 2.534 -7.302 11.287 1.00 98.81 162 GLU A C 1
ATOM 1242 O O . GLU A 1 162 ? 2.231 -7.425 12.479 1.00 98.81 162 GLU A O 1
ATOM 1247 N N . MET A 1 163 ? 2.138 -6.248 10.563 1.00 98.88 163 MET A N 1
ATOM 1248 C CA . MET A 1 163 ? 1.281 -5.187 11.108 1.00 98.88 163 MET A CA 1
ATOM 1249 C C . MET A 1 163 ? -0.109 -5.719 11.481 1.00 98.88 163 MET A C 1
ATOM 1251 O O . MET A 1 163 ? -0.621 -5.376 12.544 1.00 98.88 163 MET A O 1
ATOM 1255 N N . THR A 1 164 ? -0.674 -6.620 10.673 1.00 98.88 164 THR A N 1
ATOM 1256 C CA . THR A 1 164 ? -1.961 -7.283 10.938 1.00 98.88 164 THR A CA 1
ATOM 1257 C C . THR A 1 164 ? -1.914 -8.099 12.226 1.00 98.88 164 THR A C 1
ATOM 1259 O O . THR A 1 164 ? -2.754 -7.907 13.104 1.00 98.88 164 THR A O 1
ATOM 1262 N N . HIS A 1 165 ? -0.900 -8.955 12.397 1.00 98.88 165 HIS A N 1
ATOM 1263 C CA . HIS A 1 165 ? -0.718 -9.705 13.643 1.00 98.88 165 HIS A CA 1
ATOM 1264 C C . HIS A 1 165 ? -0.559 -8.783 14.854 1.00 98.88 165 HIS A C 1
ATOM 1266 O O . HIS A 1 165 ? -1.161 -9.028 15.899 1.00 98.88 165 HIS A O 1
ATOM 1272 N N . THR A 1 166 ? 0.217 -7.708 14.699 1.00 98.88 166 THR A N 1
ATOM 1273 C CA . THR A 1 166 ? 0.438 -6.717 15.757 1.00 98.88 166 THR A CA 1
ATOM 1274 C C . THR A 1 166 ? -0.866 -6.042 16.171 1.00 98.88 166 THR A C 1
ATOM 1276 O O . THR A 1 166 ? -1.145 -5.945 17.364 1.00 98.88 166 THR A O 1
ATOM 1279 N N . ALA A 1 167 ? -1.678 -5.613 15.202 1.00 98.88 167 ALA A N 1
ATOM 1280 C CA . ALA A 1 167 ? -2.949 -4.946 15.452 1.00 98.88 167 ALA A CA 1
ATOM 1281 C C . ALA A 1 167 ? -3.974 -5.873 16.108 1.00 98.88 167 ALA A C 1
ATOM 1283 O O . ALA A 1 167 ? -4.524 -5.520 17.149 1.00 98.88 167 ALA A O 1
ATOM 1284 N N . LEU A 1 168 ? -4.177 -7.074 15.552 1.00 98.69 168 LEU A N 1
ATOM 1285 C CA . LEU A 1 168 ? -5.100 -8.068 16.106 1.00 98.69 168 LEU A CA 1
ATOM 1286 C C . LEU A 1 168 ? -4.750 -8.393 17.559 1.00 98.69 168 LEU A C 1
ATOM 1288 O O . LEU A 1 168 ? -5.616 -8.341 18.426 1.00 98.69 168 LEU A O 1
ATOM 1292 N N . ARG A 1 169 ? -3.468 -8.654 17.846 1.00 98.50 169 ARG A N 1
ATOM 1293 C CA . ARG A 1 169 ? -3.028 -8.996 19.200 1.00 98.50 169 ARG A CA 1
ATOM 1294 C C . ARG A 1 169 ? -3.142 -7.824 20.175 1.00 98.50 169 ARG A C 1
ATOM 1296 O O . ARG A 1 169 ? -3.555 -8.025 21.314 1.00 98.50 169 ARG A O 1
ATOM 1303 N N . ALA A 1 170 ? -2.781 -6.613 19.754 1.00 98.56 170 ALA A N 1
ATOM 1304 C CA . ALA A 1 170 ? -2.889 -5.429 20.603 1.00 98.56 170 ALA A CA 1
ATOM 1305 C C . ALA A 1 170 ? -4.349 -5.124 20.973 1.00 98.56 170 ALA A C 1
ATOM 1307 O O . ALA A 1 170 ? -4.651 -4.894 22.143 1.00 98.56 170 ALA A O 1
ATOM 1308 N N . LEU A 1 171 ? -5.253 -5.166 19.989 1.00 98.25 171 LEU A N 1
ATOM 1309 C CA . LEU A 1 171 ? -6.673 -4.873 20.183 1.00 98.25 171 LEU A CA 1
ATOM 1310 C C . LEU A 1 171 ? -7.394 -5.988 20.955 1.00 98.25 171 LEU A C 1
ATOM 1312 O O . LEU A 1 171 ? -8.224 -5.691 21.812 1.00 98.25 171 LEU A O 1
ATOM 1316 N N . GLU A 1 172 ? -7.044 -7.258 20.724 1.00 97.38 172 GLU A N 1
ATOM 1317 C CA . GLU A 1 172 ? -7.526 -8.389 21.531 1.00 97.38 172 GLU A CA 1
ATOM 1318 C C . GLU A 1 172 ? -7.175 -8.196 23.014 1.00 97.38 172 GLU A C 1
ATOM 1320 O O . GLU A 1 172 ? -8.045 -8.307 23.874 1.00 97.38 172 GLU A O 1
ATOM 1325 N N . LYS A 1 173 ? -5.920 -7.841 23.326 1.00 96.88 173 LYS A N 1
ATOM 1326 C CA . LYS A 1 173 ? -5.481 -7.606 24.712 1.00 96.88 173 LYS A CA 1
ATOM 1327 C C . LYS A 1 173 ? -6.170 -6.405 25.353 1.00 96.88 173 LYS A C 1
ATOM 1329 O O . LYS A 1 173 ? -6.556 -6.487 26.515 1.00 96.88 173 LYS A O 1
ATOM 1334 N N . GLU A 1 174 ? -6.326 -5.303 24.619 1.00 96.88 174 GLU A N 1
ATOM 1335 C CA . GLU A 1 174 ? -7.028 -4.117 25.129 1.00 96.88 174 GLU A CA 1
ATOM 1336 C C . GLU A 1 174 ? -8.491 -4.435 25.476 1.00 96.88 174 GLU A C 1
ATOM 1338 O O . GLU A 1 174 ? -9.041 -3.914 26.445 1.00 96.88 174 GLU A O 1
ATOM 1343 N N . THR A 1 175 ? -9.119 -5.325 24.706 1.00 96.62 175 THR A N 1
ATOM 1344 C CA . THR A 1 175 ? -10.547 -5.643 24.833 1.00 96.62 175 THR A CA 1
ATOM 1345 C C . THR A 1 175 ? -10.846 -6.898 25.662 1.00 96.62 175 THR A C 1
ATOM 1347 O O . THR A 1 175 ? -12.014 -7.181 25.912 1.00 96.62 175 THR A O 1
ATOM 1350 N N . GLU A 1 176 ? -9.835 -7.601 26.191 1.00 94.25 176 GLU A N 1
ATOM 1351 C CA . GLU A 1 176 ? -9.977 -8.876 26.929 1.00 94.25 176 GLU A CA 1
ATOM 1352 C C . GLU A 1 176 ? -10.943 -8.800 28.130 1.00 94.25 176 GLU A C 1
ATOM 1354 O O . GLU A 1 176 ? -11.590 -9.780 28.503 1.00 94.25 176 GLU A O 1
ATOM 1359 N N . HIS A 1 177 ? -11.048 -7.633 28.769 1.00 93.56 177 HIS A N 1
ATOM 1360 C CA . HIS A 1 177 ? -11.927 -7.401 29.925 1.00 93.56 177 HIS A CA 1
ATOM 1361 C C . HIS A 1 177 ? -13.068 -6.421 29.628 1.00 93.56 177 HIS A C 1
ATOM 1363 O O . HIS A 1 177 ? -13.710 -5.906 30.547 1.00 93.56 177 HIS A O 1
ATOM 1369 N N . SER A 1 178 ? -13.314 -6.154 28.348 1.00 93.56 178 SER A N 1
ATOM 1370 C CA . SER A 1 178 ? -14.370 -5.276 27.868 1.00 93.56 178 SER A CA 1
ATOM 1371 C C . SER A 1 178 ? -15.588 -6.089 27.430 1.00 93.56 178 SER A C 1
ATOM 1373 O O . SER A 1 178 ? -15.481 -7.222 26.972 1.00 93.56 178 SER A O 1
ATOM 1375 N N . VAL A 1 179 ? -16.774 -5.492 27.544 1.00 91.25 179 VAL A N 1
ATOM 1376 C CA . VAL A 1 179 ? -17.990 -6.017 26.892 1.00 91.25 179 VAL A CA 1
ATOM 1377 C C . VAL A 1 179 ? -18.056 -5.636 25.409 1.00 91.25 179 VAL A C 1
ATOM 1379 O O . VAL A 1 179 ? -18.898 -6.148 24.678 1.00 91.25 179 VAL A O 1
ATOM 1382 N N . HIS A 1 180 ? -17.186 -4.724 24.976 1.00 91.88 180 HIS A N 1
ATOM 1383 C CA . HIS A 1 180 ? -17.045 -4.267 23.601 1.00 91.88 180 HIS A CA 1
ATOM 1384 C C . HIS A 1 180 ? -15.731 -4.791 23.019 1.00 91.88 180 HIS A C 1
ATOM 1386 O O . HIS A 1 180 ? -14.682 -4.625 23.642 1.00 91.88 180 HIS A O 1
ATOM 1392 N N . GLY A 1 181 ? -15.805 -5.392 21.830 1.00 94.38 181 GLY A N 1
ATOM 1393 C CA . GLY A 1 181 ? -14.634 -5.775 21.042 1.00 94.38 181 GLY A CA 1
ATOM 1394 C C . GLY A 1 181 ? -14.029 -4.584 20.297 1.00 94.38 181 GLY A C 1
ATOM 1395 O O . GLY A 1 181 ? -14.126 -3.439 20.737 1.00 94.38 181 GLY A O 1
ATOM 1396 N N . PHE A 1 182 ? -13.428 -4.854 19.141 1.00 96.62 182 PHE A N 1
ATOM 1397 C CA . PHE A 1 182 ? -12.797 -3.840 18.299 1.00 96.62 182 PHE A CA 1
ATOM 1398 C C . PHE A 1 182 ? -13.292 -3.911 16.852 1.00 96.62 182 PHE A C 1
ATOM 1400 O O . PHE A 1 182 ? -13.767 -4.943 16.381 1.00 96.62 182 PHE A O 1
ATOM 1407 N N . PHE A 1 183 ? -13.131 -2.799 16.140 1.00 97.31 183 PHE A N 1
ATOM 1408 C CA . PHE A 1 183 ? -13.229 -2.728 14.688 1.00 97.31 183 PHE A CA 1
ATOM 1409 C C . PHE A 1 183 ? -11.829 -2.478 14.126 1.00 97.31 183 PHE A C 1
ATOM 1411 O O . PHE A 1 183 ? -11.116 -1.603 14.616 1.00 97.31 183 PHE A O 1
ATOM 1418 N N . LEU A 1 184 ? -11.435 -3.246 13.112 1.00 98.38 184 LEU A N 1
ATOM 1419 C CA . LEU A 1 184 ? -10.130 -3.134 12.471 1.00 98.38 184 LEU A CA 1
ATOM 1420 C C . LEU A 1 184 ? -10.307 -3.107 10.952 1.00 98.38 184 LEU A C 1
ATOM 1422 O O . LEU A 1 184 ? -10.959 -3.980 10.384 1.00 98.38 184 LEU A O 1
ATOM 1426 N N . MET A 1 185 ? -9.691 -2.117 10.309 1.00 98.25 185 MET A N 1
ATOM 1427 C CA . MET A 1 185 ? -9.574 -2.022 8.857 1.00 98.25 185 MET A CA 1
ATOM 1428 C C . MET A 1 185 ? -8.124 -2.325 8.467 1.00 98.25 185 MET A C 1
ATOM 1430 O O . MET A 1 185 ? -7.196 -1.772 9.057 1.00 98.25 185 MET A O 1
ATOM 1434 N N . ILE A 1 186 ? -7.939 -3.240 7.515 1.00 98.75 186 ILE A N 1
ATOM 1435 C CA . ILE A 1 186 ? -6.633 -3.648 6.984 1.00 98.75 186 ILE A CA 1
ATOM 1436 C C . ILE A 1 186 ? -6.667 -3.429 5.478 1.00 98.75 186 ILE A C 1
ATOM 1438 O O . ILE A 1 186 ? -7.521 -3.990 4.789 1.00 98.75 186 ILE A O 1
ATOM 1442 N N . GLU A 1 187 ? -5.719 -2.650 4.971 1.00 98.62 187 GLU A N 1
ATOM 1443 C CA . GLU A 1 187 ? -5.677 -2.242 3.572 1.00 98.62 187 GLU A CA 1
ATOM 1444 C C . GLU A 1 187 ? -4.417 -2.767 2.871 1.00 98.62 187 GLU A C 1
ATOM 1446 O O . GLU A 1 187 ? -3.292 -2.522 3.309 1.00 98.62 187 GLU A O 1
ATOM 1451 N N . GLY A 1 188 ? -4.602 -3.464 1.749 1.00 97.69 188 GLY A N 1
ATOM 1452 C CA . GLY A 1 188 ? -3.541 -3.801 0.795 1.00 97.69 188 GLY A CA 1
ATOM 1453 C C . GLY A 1 188 ? -3.458 -2.775 -0.338 1.00 97.69 188 GLY A C 1
ATOM 1454 O O . GLY A 1 188 ? -3.655 -3.130 -1.497 1.00 97.69 188 GLY A O 1
ATOM 1455 N N . SER A 1 189 ? -3.207 -1.503 -0.015 1.00 93.62 189 SER A N 1
ATOM 1456 C CA . SER A 1 189 ? -3.397 -0.364 -0.939 1.00 93.62 189 SER A CA 1
ATOM 1457 C C . SER A 1 189 ? -2.501 -0.388 -2.178 1.00 93.62 189 SER A C 1
ATOM 1459 O O . SER A 1 189 ? -2.847 0.126 -3.237 1.00 93.62 189 SER A O 1
ATOM 1461 N N . ARG A 1 190 ? -1.328 -1.016 -2.085 1.00 97.75 190 ARG A N 1
ATOM 1462 C CA . ARG A 1 190 ? -0.342 -1.025 -3.171 1.00 97.75 190 ARG A CA 1
ATOM 1463 C C . ARG A 1 190 ? -0.768 -1.895 -4.365 1.00 97.75 190 ARG A C 1
ATOM 1465 O O . ARG A 1 190 ? -0.193 -1.731 -5.438 1.00 97.75 190 ARG A O 1
ATOM 1472 N N . ILE A 1 191 ? -1.800 -2.741 -4.245 1.00 98.69 191 ILE A N 1
ATOM 1473 C CA . ILE A 1 191 ? -2.395 -3.449 -5.398 1.00 98.69 191 ILE A CA 1
ATOM 1474 C C . ILE A 1 191 ? -2.885 -2.438 -6.449 1.00 98.69 191 ILE A C 1
ATOM 1476 O O . ILE A 1 191 ? -2.600 -2.605 -7.637 1.00 98.69 191 ILE A O 1
ATOM 1480 N N . ASP A 1 192 ? -3.557 -1.374 -6.006 1.00 98.56 192 ASP A N 1
ATOM 1481 C CA . ASP A 1 192 ? -4.055 -0.291 -6.857 1.00 98.56 192 ASP A CA 1
ATOM 1482 C C . ASP A 1 192 ? -2.905 0.456 -7.550 1.00 98.56 192 ASP A C 1
ATOM 1484 O O . ASP A 1 192 ? -2.870 0.564 -8.776 1.00 98.56 192 ASP A O 1
ATOM 1488 N N . HIS A 1 193 ? -1.892 0.873 -6.785 1.00 98.00 193 HIS A N 1
ATOM 1489 C CA . HIS A 1 193 ? -0.738 1.590 -7.333 1.00 98.00 193 HIS A CA 1
ATOM 1490 C C . HIS A 1 193 ? 0.013 0.771 -8.396 1.00 98.00 193 HIS A C 1
ATOM 1492 O O . HIS A 1 193 ? 0.435 1.316 -9.418 1.00 98.00 193 HIS A O 1
ATOM 1498 N N . ALA A 1 194 ? 0.170 -0.542 -8.188 1.00 98.50 194 ALA A N 1
ATOM 1499 C CA . ALA A 1 194 ? 0.765 -1.423 -9.190 1.00 98.50 194 ALA A CA 1
ATOM 1500 C C . ALA A 1 194 ? -0.103 -1.516 -10.458 1.00 98.50 194 ALA A C 1
ATOM 1502 O O . ALA A 1 194 ? 0.436 -1.534 -11.568 1.00 98.50 194 ALA A O 1
ATOM 1503 N N . GLY A 1 195 ? -1.431 -1.509 -10.299 1.00 98.12 195 GLY A N 1
ATOM 1504 C CA . GLY A 1 195 ? -2.396 -1.402 -11.392 1.00 98.12 195 GLY A CA 1
ATOM 1505 C C . GLY A 1 195 ? -2.277 -0.083 -12.157 1.00 98.12 195 GLY A C 1
ATOM 1506 O O . GLY A 1 195 ? -2.196 -0.097 -13.377 1.00 98.12 195 GLY A O 1
ATOM 1507 N N . HIS A 1 196 ? -2.158 1.059 -11.477 1.00 98.38 196 HIS A N 1
ATOM 1508 C CA . HIS A 1 196 ? -1.929 2.357 -12.125 1.00 98.38 196 HIS A CA 1
ATOM 1509 C C . HIS A 1 196 ? -0.634 2.387 -12.949 1.00 98.38 196 HIS A C 1
ATOM 1511 O O . HIS A 1 196 ? -0.581 3.017 -14.008 1.00 98.38 196 HIS A O 1
ATOM 1517 N N . ILE A 1 197 ? 0.413 1.697 -12.491 1.00 97.88 197 ILE A N 1
ATOM 1518 C CA . ILE A 1 197 ? 1.699 1.592 -13.196 1.00 97.88 197 ILE A CA 1
ATOM 1519 C C . ILE A 1 197 ? 1.640 0.580 -14.354 1.00 97.88 197 ILE A C 1
ATOM 1521 O O . ILE A 1 197 ? 2.459 0.663 -15.273 1.00 97.88 197 ILE A O 1
ATOM 1525 N N . ASN A 1 198 ? 0.659 -0.329 -14.351 1.00 98.44 198 ASN A N 1
ATOM 1526 C CA . ASN A 1 198 ? 0.597 -1.520 -15.198 1.00 98.44 198 ASN A CA 1
ATOM 1527 C C . ASN A 1 198 ? 1.773 -2.485 -14.958 1.00 98.44 198 ASN A C 1
ATOM 1529 O O . ASN A 1 198 ? 2.293 -3.092 -15.898 1.00 98.44 198 ASN A O 1
ATOM 1533 N N . ASP A 1 199 ? 2.215 -2.622 -13.702 1.00 98.69 199 ASP A N 1
ATOM 1534 C CA . ASP A 1 199 ? 3.303 -3.524 -13.311 1.00 98.69 199 ASP A CA 1
ATOM 1535 C C . ASP A 1 199 ? 2.758 -4.865 -12.784 1.00 98.69 199 ASP A C 1
ATOM 1537 O O . ASP A 1 199 ? 2.411 -4.978 -11.604 1.00 98.69 199 ASP A O 1
ATOM 1541 N N . PRO A 1 200 ? 2.716 -5.924 -13.613 1.00 98.25 200 PRO A N 1
ATOM 1542 C CA . PRO A 1 200 ? 2.174 -7.213 -13.199 1.00 98.25 200 PRO A CA 1
ATOM 1543 C C . PRO A 1 200 ? 3.071 -7.957 -12.207 1.00 98.25 200 PRO A C 1
ATOM 1545 O O . PRO A 1 200 ? 2.588 -8.849 -11.510 1.00 98.25 200 PRO A O 1
ATOM 1548 N N . ALA A 1 201 ? 4.368 -7.638 -12.147 1.00 98.25 201 ALA A N 1
ATOM 1549 C CA . ALA A 1 201 ? 5.276 -8.266 -11.198 1.00 98.25 201 ALA A CA 1
ATOM 1550 C C . ALA A 1 201 ? 5.053 -7.692 -9.796 1.00 98.25 201 ALA A C 1
ATOM 1552 O O . ALA A 1 201 ? 4.946 -8.465 -8.845 1.00 98.25 201 ALA A O 1
ATOM 1553 N N . ALA A 1 202 ? 4.913 -6.371 -9.671 1.00 98.62 202 ALA A N 1
ATOM 1554 C CA . ALA A 1 202 ? 4.528 -5.741 -8.411 1.00 98.62 202 ALA A CA 1
ATOM 1555 C C . ALA A 1 202 ? 3.106 -6.155 -7.993 1.00 98.62 202 ALA A C 1
ATOM 1557 O O . ALA A 1 202 ? 2.915 -6.624 -6.873 1.00 98.62 202 ALA A O 1
ATOM 1558 N N . GLN A 1 203 ? 2.135 -6.080 -8.912 1.00 98.50 203 GLN A N 1
ATOM 1559 C CA . GLN A 1 203 ? 0.718 -6.326 -8.619 1.00 98.50 203 GLN A CA 1
ATOM 1560 C C . GLN A 1 203 ? 0.476 -7.717 -8.021 1.00 98.50 203 GLN A C 1
ATOM 1562 O O . GLN A 1 203 ? -0.186 -7.832 -6.991 1.00 98.50 203 GLN A O 1
ATOM 1567 N N . VAL A 1 204 ? 1.057 -8.775 -8.601 1.00 97.94 204 VAL A N 1
ATOM 1568 C CA . VAL A 1 204 ? 0.844 -10.137 -8.087 1.00 97.94 204 VAL A CA 1
ATOM 1569 C C . VAL A 1 204 ? 1.481 -10.343 -6.710 1.00 97.94 204 VAL A C 1
ATOM 1571 O O . VAL A 1 204 ? 0.925 -11.061 -5.885 1.00 97.94 204 VAL A O 1
ATOM 1574 N N . HIS A 1 205 ? 2.625 -9.710 -6.430 1.00 98.50 205 HIS A N 1
ATOM 1575 C CA . HIS A 1 205 ? 3.264 -9.810 -5.116 1.00 98.50 205 HIS A CA 1
ATOM 1576 C C . HIS A 1 205 ? 2.482 -9.039 -4.045 1.00 98.50 205 HIS A C 1
ATOM 1578 O O . HIS A 1 205 ? 2.401 -9.515 -2.916 1.00 98.50 205 HIS A O 1
ATOM 1584 N N . GLU A 1 206 ? 1.844 -7.921 -4.398 1.00 98.75 206 GLU A N 1
ATOM 1585 C CA . GLU A 1 206 ? 0.914 -7.221 -3.502 1.00 98.75 206 GLU A CA 1
ATOM 1586 C C . GLU A 1 206 ? -0.317 -8.067 -3.170 1.00 98.75 206 GLU A C 1
ATOM 1588 O O . GLU A 1 206 ? -0.690 -8.187 -2.005 1.00 98.75 206 GLU A O 1
ATOM 1593 N N . VAL A 1 207 ? -0.903 -8.734 -4.171 1.00 98.25 207 VAL A N 1
ATOM 1594 C CA . VAL A 1 207 ? -2.017 -9.670 -3.947 1.00 98.25 207 VAL A CA 1
ATOM 1595 C C . VAL A 1 207 ? -1.597 -10.809 -3.014 1.00 98.25 207 VAL A C 1
ATOM 1597 O O . VAL A 1 207 ? -2.344 -11.148 -2.102 1.00 98.25 207 VAL A O 1
ATOM 1600 N N . LEU A 1 208 ? -0.399 -11.376 -3.194 1.00 98.44 208 LEU A N 1
ATOM 1601 C CA . LEU A 1 208 ? 0.121 -12.434 -2.318 1.00 98.44 208 LEU A CA 1
ATOM 1602 C C . LEU A 1 208 ? 0.361 -11.946 -0.883 1.00 98.44 208 LEU A C 1
ATOM 1604 O O . LEU A 1 208 ? 0.132 -12.695 0.066 1.00 98.44 208 LEU A O 1
ATOM 1608 N N . GLN A 1 209 ? 0.803 -10.702 -0.704 1.00 98.62 209 GLN A N 1
ATOM 1609 C CA . GLN A 1 209 ? 1.001 -10.140 0.629 1.00 98.62 209 GLN A CA 1
ATOM 1610 C C . GLN A 1 209 ? -0.317 -9.816 1.333 1.00 98.62 209 GLN A C 1
ATOM 1612 O O . GLN A 1 209 ? -0.426 -10.000 2.548 1.00 98.62 209 GLN A O 1
ATOM 1617 N N . TYR A 1 210 ? -1.326 -9.371 0.581 1.00 98.69 210 TYR A N 1
ATOM 1618 C CA . TYR A 1 210 ? -2.684 -9.229 1.091 1.00 98.69 210 TYR A CA 1
ATOM 1619 C C . TYR A 1 210 ? -3.299 -10.588 1.447 1.00 98.69 210 TYR A C 1
ATOM 1621 O O . TYR A 1 210 ? -3.900 -10.708 2.508 1.00 98.69 210 TYR A O 1
ATOM 1629 N N . ASP A 1 211 ? -3.091 -11.627 0.630 1.00 98.62 211 ASP A N 1
ATOM 1630 C CA . ASP A 1 211 ? -3.545 -12.999 0.912 1.00 98.62 211 ASP A CA 1
ATOM 1631 C C . ASP A 1 211 ? -2.947 -13.545 2.222 1.00 98.62 211 ASP A C 1
ATOM 1633 O O . ASP A 1 211 ? -3.660 -14.113 3.049 1.00 98.62 211 ASP A O 1
ATOM 1637 N N . ALA A 1 212 ? -1.664 -13.279 2.488 1.00 98.75 212 ALA A N 1
ATOM 1638 C CA . ALA A 1 212 ? -1.030 -13.634 3.758 1.00 98.75 212 ALA A CA 1
ATOM 1639 C C . ALA A 1 212 ? -1.649 -12.896 4.965 1.00 98.75 212 ALA A C 1
ATOM 1641 O O . ALA A 1 212 ? -1.890 -13.509 6.010 1.00 98.75 212 ALA A O 1
ATOM 1642 N N . ALA A 1 213 ? -1.968 -11.605 4.822 1.00 98.69 213 ALA A N 1
ATOM 1643 C CA . ALA A 1 213 ? -2.664 -10.840 5.858 1.00 98.69 213 ALA A CA 1
ATOM 1644 C C . ALA A 1 213 ? -4.116 -11.321 6.048 1.00 98.69 213 ALA A C 1
ATOM 1646 O O . ALA A 1 213 ? -4.585 -11.454 7.178 1.00 98.69 213 ALA A O 1
ATOM 1647 N N . PHE A 1 214 ? -4.809 -11.655 4.959 1.00 98.50 214 PHE A N 1
ATOM 1648 C CA . PHE A 1 214 ? -6.149 -12.236 4.975 1.00 98.50 214 PHE A CA 1
ATOM 1649 C C . PHE A 1 214 ? -6.158 -13.578 5.720 1.00 98.50 214 PHE A C 1
ATOM 1651 O O . PHE A 1 214 ? -7.000 -13.795 6.594 1.00 98.50 214 PHE A O 1
ATOM 1658 N N . GLN A 1 215 ? -5.171 -14.444 5.462 1.00 98.69 215 GLN A N 1
ATOM 1659 C CA . GLN A 1 215 ? -4.996 -15.695 6.198 1.00 98.69 215 GLN A CA 1
ATOM 1660 C C . GLN A 1 215 ? -4.735 -15.450 7.690 1.00 98.69 215 GLN A C 1
ATOM 1662 O O . GLN A 1 215 ? -5.308 -16.150 8.520 1.00 98.69 215 GLN A O 1
ATOM 1667 N N . ALA A 1 216 ? -3.939 -14.439 8.057 1.00 98.62 216 ALA A N 1
ATOM 1668 C CA . ALA A 1 216 ? -3.717 -14.084 9.461 1.00 98.62 216 ALA A CA 1
ATOM 1669 C C . ALA A 1 216 ? -5.022 -13.712 10.193 1.00 98.62 216 ALA A C 1
ATOM 1671 O O . ALA A 1 216 ? -5.194 -14.074 11.360 1.00 98.62 216 ALA A O 1
ATOM 1672 N N . VAL A 1 217 ? -5.959 -13.041 9.513 1.00 98.62 217 VAL A N 1
ATOM 1673 C CA . VAL A 1 217 ? -7.286 -12.728 10.070 1.00 98.62 217 VAL A CA 1
ATOM 1674 C C . VAL A 1 217 ? -8.163 -13.977 10.168 1.00 98.62 217 VAL A C 1
ATOM 1676 O O . VAL A 1 217 ? -8.821 -14.175 11.188 1.00 98.62 217 VAL A O 1
ATOM 1679 N N . LEU A 1 218 ? -8.165 -14.848 9.153 1.00 98.44 218 LEU A N 1
ATOM 1680 C CA . LEU A 1 218 ? -8.902 -16.116 9.219 1.00 98.44 218 LEU A CA 1
ATOM 1681 C C . LEU A 1 218 ? -8.423 -16.994 10.381 1.00 98.44 218 LEU A C 1
ATOM 1683 O O . LEU A 1 218 ? -9.242 -17.519 11.133 1.00 98.44 218 LEU A O 1
ATOM 1687 N N . ASP A 1 219 ? -7.107 -17.091 10.562 1.00 98.31 219 ASP A N 1
ATOM 1688 C CA . ASP A 1 219 ? -6.473 -17.790 11.677 1.00 98.31 219 ASP A CA 1
ATOM 1689 C C . ASP A 1 219 ? -6.881 -17.212 13.036 1.00 98.31 219 ASP A C 1
ATOM 1691 O O . ASP A 1 219 ? -7.038 -17.959 14.003 1.00 98.31 219 ASP A O 1
ATOM 1695 N N . PHE A 1 220 ? -7.009 -15.887 13.131 1.00 97.81 220 PHE A N 1
ATOM 1696 C CA . PHE A 1 220 ? -7.480 -15.215 14.339 1.00 97.81 220 PHE A CA 1
ATOM 1697 C C . PHE A 1 220 ? -8.944 -15.564 14.627 1.00 97.81 220 PHE A C 1
ATOM 1699 O O . PHE A 1 220 ? -9.263 -15.962 15.744 1.00 97.81 220 PHE A O 1
ATOM 1706 N N . ILE A 1 221 ? -9.816 -15.504 13.615 1.00 96.81 221 ILE A N 1
ATOM 1707 C CA . ILE A 1 221 ? -11.239 -15.857 13.744 1.00 96.81 221 ILE A CA 1
ATOM 1708 C C . ILE A 1 221 ? -11.414 -17.314 14.179 1.00 96.81 221 ILE A C 1
ATOM 1710 O O . ILE A 1 221 ? -12.239 -17.591 15.042 1.00 96.81 221 ILE A O 1
ATOM 1714 N N . GLU A 1 222 ? -10.639 -18.246 13.617 1.00 96.06 222 GLU A N 1
ATOM 1715 C CA . GLU A 1 222 ? -10.715 -19.666 13.986 1.00 96.06 222 GLU A CA 1
ATOM 1716 C C . GLU A 1 222 ? -10.322 -19.916 15.453 1.00 96.06 222 GLU A C 1
ATOM 1718 O O . GLU A 1 222 ? -10.852 -20.829 16.089 1.00 96.06 222 GLU A O 1
ATOM 1723 N N . LYS A 1 223 ? -9.397 -19.114 15.992 1.00 95.69 223 LYS A N 1
ATOM 1724 C CA . LYS A 1 223 ? -8.860 -19.263 17.355 1.00 95.69 223 LYS A CA 1
ATOM 1725 C C . LYS A 1 223 ? -9.606 -18.430 18.401 1.00 95.69 223 LYS A C 1
ATOM 1727 O O . LYS A 1 223 ? -9.431 -18.690 19.589 1.00 95.69 223 LYS A O 1
ATOM 1732 N N . SER A 1 224 ? -10.397 -17.444 17.982 1.00 92.88 224 SER A N 1
ATOM 1733 C CA . SER A 1 224 ? -11.105 -16.533 18.880 1.00 92.88 224 SER A CA 1
ATOM 1734 C C . SER A 1 224 ? -12.309 -17.212 19.534 1.00 92.88 224 SER A C 1
ATOM 1736 O O . SER A 1 224 ? -13.128 -17.847 18.870 1.00 92.88 224 SER A O 1
ATOM 1738 N N . GLU A 1 225 ? -12.448 -17.048 20.851 1.00 90.19 225 GLU A N 1
ATOM 1739 C CA . GLU A 1 225 ? -13.669 -17.428 21.577 1.00 90.19 225 GLU A CA 1
ATOM 1740 C C . GLU A 1 225 ? -14.774 -16.363 21.444 1.00 90.19 225 GLU A C 1
ATOM 1742 O O . GLU A 1 225 ? -15.946 -16.639 21.713 1.00 90.19 225 GLU A O 1
ATOM 1747 N N . THR A 1 226 ? -14.406 -15.154 21.012 1.00 91.25 226 THR A N 1
ATOM 1748 C CA . THR A 1 226 ? -15.313 -14.025 20.797 1.00 91.25 226 THR A CA 1
ATOM 1749 C C . THR A 1 226 ? -15.840 -14.050 19.369 1.00 91.25 226 THR A C 1
ATOM 1751 O O . THR A 1 226 ? -15.073 -14.172 18.410 1.00 91.25 226 THR A O 1
ATOM 1754 N N . GLU A 1 227 ? -17.155 -13.886 19.211 1.00 92.88 227 GLU A N 1
ATOM 1755 C CA . GLU A 1 227 ? -17.774 -13.789 17.890 1.00 92.88 227 GLU A CA 1
ATOM 1756 C C . GLU A 1 227 ? -17.117 -12.665 17.079 1.00 92.88 227 GLU A C 1
ATOM 1758 O O . GLU A 1 227 ? -17.067 -11.512 17.502 1.00 92.88 227 GLU A O 1
ATOM 1763 N N . THR A 1 228 ? -16.564 -13.026 15.925 1.00 95.44 228 THR A N 1
ATOM 1764 C CA . THR A 1 228 ? -15.765 -12.133 15.086 1.00 95.44 228 THR A CA 1
ATOM 1765 C C . THR A 1 228 ? -16.158 -12.369 13.642 1.00 95.44 228 THR A C 1
ATOM 1767 O O . THR A 1 228 ? -16.100 -13.510 13.194 1.00 95.44 228 THR A O 1
ATOM 1770 N N . ILE A 1 229 ? -16.502 -11.311 12.905 1.00 96.06 229 ILE A N 1
ATOM 1771 C CA . ILE A 1 229 ? -16.737 -11.379 11.459 1.00 96.06 229 ILE A CA 1
ATOM 1772 C C . ILE A 1 229 ? -15.595 -10.730 10.679 1.00 96.06 229 ILE A C 1
ATOM 1774 O O . ILE A 1 229 ? -14.998 -9.747 11.111 1.00 96.06 229 ILE A O 1
ATOM 1778 N N . LEU A 1 230 ? -15.336 -11.263 9.490 1.00 97.00 230 LEU A N 1
ATOM 1779 C CA . LEU A 1 230 ? -14.497 -10.650 8.466 1.00 97.00 230 LEU A CA 1
ATOM 1780 C C . LEU A 1 230 ? -15.371 -10.311 7.267 1.00 97.00 230 LEU A C 1
ATOM 1782 O O . LEU A 1 230 ? -16.135 -11.160 6.805 1.00 97.00 230 LEU A O 1
ATOM 1786 N N . VAL A 1 231 ? -15.195 -9.104 6.738 1.00 97.25 231 VAL A N 1
ATOM 1787 C CA . VAL A 1 231 ? -15.619 -8.722 5.392 1.00 97.25 231 VAL A CA 1
ATOM 1788 C C . VAL A 1 231 ? -14.401 -8.159 4.671 1.00 97.25 231 VAL A C 1
ATOM 1790 O O . VAL A 1 231 ? -13.789 -7.211 5.153 1.00 97.25 231 VAL A O 1
ATOM 1793 N N . ALA A 1 232 ? -14.049 -8.748 3.535 1.00 97.00 232 ALA A N 1
ATOM 1794 C CA . ALA A 1 232 ? -12.974 -8.292 2.667 1.00 97.00 232 ALA A CA 1
ATOM 1795 C C . ALA A 1 232 ? -13.525 -8.022 1.271 1.00 97.00 232 ALA A C 1
ATOM 1797 O O . ALA A 1 232 ? -14.304 -8.809 0.737 1.00 97.00 232 ALA A O 1
ATOM 1798 N N . THR A 1 233 ? -13.116 -6.909 0.685 1.00 96.38 233 THR A N 1
ATOM 1799 C CA . THR A 1 233 ? -13.501 -6.487 -0.662 1.00 96.38 233 THR A CA 1
ATOM 1800 C C . THR A 1 233 ? -12.420 -5.564 -1.210 1.00 96.38 233 THR A C 1
ATOM 1802 O O . THR A 1 233 ? -11.542 -5.126 -0.466 1.00 96.38 233 THR A O 1
ATOM 1805 N N . SER A 1 234 ? -12.508 -5.252 -2.495 1.00 96.12 234 SER A N 1
ATOM 1806 C CA . SER A 1 234 ? -11.827 -4.101 -3.086 1.00 96.12 234 SER A CA 1
ATOM 1807 C C . SER A 1 234 ? -12.756 -2.887 -3.080 1.00 96.1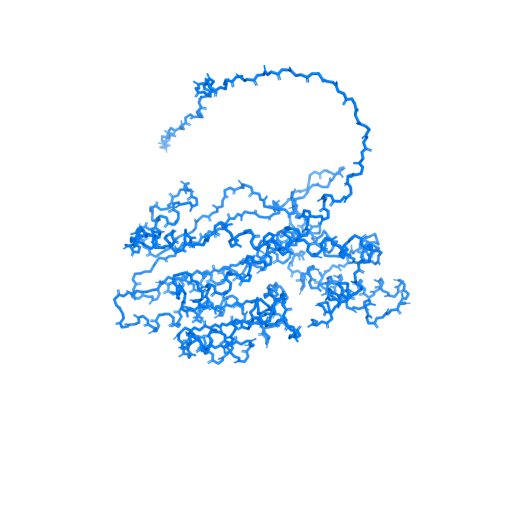2 234 SER A C 1
ATOM 1809 O O . SER A 1 234 ? -13.979 -3.028 -3.015 1.00 96.12 234 SER A O 1
ATOM 1811 N N . ASP A 1 235 ? -12.177 -1.700 -3.143 1.00 96.25 235 ASP A N 1
ATOM 1812 C CA . ASP A 1 235 ? -12.865 -0.442 -3.421 1.00 96.25 235 ASP A CA 1
ATOM 1813 C C . ASP A 1 235 ? -13.172 -0.283 -4.921 1.00 96.25 235 ASP A C 1
ATOM 1815 O O . ASP A 1 235 ? -14.253 0.190 -5.278 1.00 96.25 235 ASP A O 1
ATOM 1819 N N . HIS A 1 236 ? -12.258 -0.734 -5.787 1.00 97.56 236 HIS A N 1
ATOM 1820 C CA . HIS A 1 236 ? -12.413 -0.843 -7.242 1.00 97.56 236 HIS A CA 1
ATOM 1821 C C . HIS A 1 236 ? -11.364 -1.785 -7.868 1.00 97.56 236 HIS A C 1
ATOM 1823 O O . HIS A 1 236 ? -10.486 -2.314 -7.189 1.00 97.56 236 HIS A O 1
ATOM 1829 N N . GLU A 1 237 ? -11.457 -2.010 -9.183 1.00 98.25 237 GLU A N 1
ATOM 1830 C CA . GLU A 1 237 ? -10.364 -2.581 -9.984 1.00 98.25 237 GLU A CA 1
ATOM 1831 C C . GLU A 1 237 ? -9.539 -1.464 -10.625 1.00 98.25 237 GLU A C 1
ATOM 1833 O O . GLU A 1 237 ? -10.082 -0.403 -10.949 1.00 98.25 237 GLU A O 1
ATOM 1838 N N . THR A 1 238 ? -8.248 -1.721 -10.849 1.00 97.69 238 THR A N 1
ATOM 1839 C CA . THR A 1 238 ? -7.326 -0.738 -11.427 1.00 97.69 238 THR A CA 1
ATOM 1840 C C . THR A 1 238 ? -6.445 -1.335 -12.520 1.00 97.69 238 THR A C 1
ATOM 1842 O O . THR A 1 238 ? -5.806 -2.371 -12.339 1.00 97.69 238 THR A O 1
ATOM 1845 N N . GLY A 1 239 ? -6.369 -0.628 -13.651 1.00 97.00 239 GLY A N 1
ATOM 1846 C CA . GLY A 1 239 ? -5.561 -0.979 -14.823 1.00 97.00 239 GLY A CA 1
ATOM 1847 C C . GLY A 1 239 ? -6.319 -1.778 -15.894 1.00 97.00 239 GLY A C 1
ATOM 1848 O O . GLY A 1 239 ? -5.935 -1.781 -17.071 1.00 97.00 239 GLY A O 1
ATOM 1849 N N . GLY A 1 240 ? -7.435 -2.419 -15.539 1.00 97.62 240 GLY A N 1
ATOM 1850 C CA . GLY A 1 240 ? -8.138 -3.371 -16.395 1.00 97.62 240 GLY A CA 1
ATOM 1851 C C . GLY A 1 240 ? -7.227 -4.527 -16.784 1.00 97.62 240 GLY A C 1
ATOM 1852 O O . GLY A 1 240 ? -6.982 -4.757 -17.973 1.00 97.62 240 GLY A O 1
ATOM 1853 N N . LEU A 1 241 ? -6.681 -5.186 -15.763 1.00 97.38 241 LEU A N 1
ATOM 1854 C CA . LEU A 1 241 ? -5.726 -6.278 -15.879 1.00 97.38 241 LEU A CA 1
ATOM 1855 C C . LEU A 1 241 ? -6.346 -7.482 -16.602 1.00 97.38 241 LEU A C 1
ATOM 1857 O O . LEU A 1 241 ? -7.379 -8.017 -16.203 1.00 97.38 241 LEU A O 1
ATOM 1861 N N . GLY A 1 242 ? -5.658 -7.976 -17.630 1.00 95.88 242 GLY A N 1
ATOM 1862 C CA . GLY A 1 242 ? -5.993 -9.219 -18.315 1.00 95.88 242 GLY A CA 1
ATOM 1863 C C . GLY A 1 242 ? -4.809 -10.178 -18.367 1.00 95.88 242 GLY A C 1
ATOM 1864 O O . GLY A 1 242 ? -3.724 -9.816 -18.815 1.00 95.88 242 GLY A O 1
ATOM 1865 N N . THR A 1 243 ? -5.022 -11.453 -18.030 1.00 94.81 243 THR A N 1
ATOM 1866 C CA . THR A 1 243 ? -4.065 -12.553 -18.297 1.00 94.81 243 THR A CA 1
ATOM 1867 C C . THR A 1 243 ? -4.084 -12.983 -19.770 1.00 94.81 243 THR A C 1
ATOM 1869 O O . THR A 1 243 ? -4.050 -14.164 -20.116 1.00 94.81 243 THR A O 1
ATOM 1872 N N . ALA A 1 244 ? -4.191 -11.991 -20.648 1.00 91.50 244 ALA A N 1
ATOM 1873 C CA . ALA A 1 244 ? -4.204 -12.109 -22.088 1.00 91.50 244 ALA A CA 1
ATOM 1874 C C . ALA A 1 244 ? -3.695 -10.797 -22.685 1.00 91.50 244 ALA A C 1
ATOM 1876 O O . ALA A 1 244 ? -4.058 -9.713 -22.231 1.00 91.50 244 ALA A O 1
ATOM 1877 N N . LEU A 1 245 ? -2.907 -10.903 -23.748 1.00 90.75 245 LEU A N 1
ATOM 1878 C CA . LEU A 1 245 ? -2.445 -9.764 -24.523 1.00 90.75 245 LEU A CA 1
ATOM 1879 C C . LEU A 1 245 ? -2.547 -10.098 -26.012 1.00 90.75 245 LEU A C 1
ATOM 1881 O O . LEU A 1 245 ? -2.122 -11.170 -26.447 1.00 90.75 245 LEU A O 1
ATOM 1885 N N . GLN A 1 246 ? -3.093 -9.166 -26.792 1.00 86.88 246 GLN A N 1
ATOM 1886 C CA . GLN A 1 246 ? -3.056 -9.224 -28.247 1.00 86.88 246 GLN A CA 1
ATOM 1887 C C . GLN A 1 246 ? -2.392 -7.963 -28.792 1.00 86.88 246 GLN A C 1
ATOM 1889 O O . GLN A 1 246 ? -2.960 -6.874 -28.752 1.00 86.88 246 GLN A O 1
ATOM 1894 N N . GLU A 1 247 ? -1.194 -8.130 -29.340 1.00 81.25 247 GLU A N 1
ATOM 1895 C CA . GLU A 1 247 ? -0.478 -7.047 -30.002 1.00 81.25 247 GLU A CA 1
ATOM 1896 C C . GLU A 1 247 ? -1.154 -6.671 -31.335 1.00 81.25 247 GLU A C 1
ATOM 1898 O O . GLU A 1 247 ? -1.595 -7.556 -32.085 1.00 81.25 247 GLU A O 1
ATOM 1903 N N . PRO A 1 248 ? -1.218 -5.373 -31.690 1.00 82.81 248 PRO A N 1
ATOM 1904 C CA . PRO A 1 248 ? -1.710 -4.949 -32.994 1.00 82.81 248 PRO A CA 1
ATOM 1905 C C . PRO A 1 248 ? -0.971 -5.663 -34.134 1.00 82.81 248 PRO A C 1
ATOM 1907 O O . PRO A 1 248 ? 0.253 -5.776 -34.134 1.00 82.81 248 PRO A O 1
ATOM 1910 N N . GLY A 1 249 ? -1.721 -6.161 -35.118 1.00 87.12 249 GLY A N 1
ATOM 1911 C CA . GLY A 1 249 ? -1.153 -6.865 -36.273 1.00 87.12 249 GLY A CA 1
ATOM 1912 C C . GLY A 1 249 ? -0.735 -8.321 -36.022 1.00 87.12 249 GLY A C 1
ATOM 1913 O O . GLY A 1 249 ? -0.288 -8.970 -36.966 1.00 87.12 249 GLY A O 1
ATOM 1914 N N . HIS A 1 250 ? -0.928 -8.856 -34.812 1.00 83.75 250 HIS A N 1
ATOM 1915 C CA . HIS A 1 250 ? -0.621 -10.247 -34.473 1.00 83.75 250 HIS A CA 1
ATOM 1916 C C . HIS A 1 250 ? -1.892 -11.099 -34.314 1.00 83.75 250 HIS A C 1
ATOM 1918 O O . HIS A 1 250 ? -2.970 -10.609 -33.957 1.00 83.75 250 HIS A O 1
ATOM 1924 N N . LEU A 1 251 ? -1.769 -12.401 -34.606 1.00 89.12 251 LEU A N 1
ATOM 1925 C CA . LEU A 1 251 ? -2.829 -13.372 -34.319 1.00 89.12 251 LEU A CA 1
ATOM 1926 C C . LEU A 1 251 ? -3.005 -13.523 -32.798 1.00 89.12 251 LEU A C 1
ATOM 1928 O O . LEU A 1 251 ? -2.018 -13.407 -32.072 1.00 89.12 251 LEU A O 1
ATOM 1932 N N . PRO A 1 252 ? -4.220 -13.831 -32.308 1.00 86.38 252 PRO A N 1
ATOM 1933 C CA . PRO A 1 252 ? -4.437 -14.064 -30.885 1.00 86.38 252 PRO A CA 1
ATOM 1934 C C . PRO A 1 252 ? -3.555 -15.200 -30.350 1.00 86.38 252 PRO A C 1
ATOM 1936 O O . PRO A 1 252 ? -3.529 -16.298 -30.916 1.00 86.38 252 PRO A O 1
ATOM 1939 N N . VAL A 1 253 ? -2.867 -14.947 -29.235 1.00 86.44 253 VAL A N 1
ATOM 1940 C CA . VAL A 1 253 ? -2.062 -15.941 -28.518 1.00 86.44 253 VAL A CA 1
ATOM 1941 C C . VAL A 1 253 ? -2.723 -16.231 -27.174 1.00 86.44 253 VAL A C 1
ATOM 1943 O O . VAL A 1 253 ? -2.858 -15.351 -26.336 1.00 86.44 253 VAL A O 1
ATOM 1946 N N . TYR A 1 254 ? -3.109 -17.489 -26.959 1.00 90.12 254 TYR A N 1
ATOM 1947 C CA . TYR A 1 254 ? -3.832 -17.954 -25.764 1.00 90.12 254 TYR A CA 1
ATOM 1948 C C . TYR A 1 254 ? -2.880 -18.459 -24.667 1.00 90.12 254 TYR A C 1
ATOM 1950 O O . TYR A 1 254 ? -3.242 -19.314 -23.861 1.00 90.12 254 TYR A O 1
ATOM 1958 N N . ASN A 1 255 ? -1.639 -17.973 -24.673 1.00 91.56 255 ASN A N 1
ATOM 1959 C CA . ASN A 1 255 ? -0.638 -18.311 -23.672 1.00 91.56 255 ASN A CA 1
ATOM 1960 C C . ASN A 1 255 ? -0.508 -17.153 -22.687 1.00 91.56 255 ASN A C 1
ATOM 1962 O O . ASN A 1 255 ? -0.400 -16.004 -23.102 1.00 91.56 255 ASN A O 1
ATOM 1966 N N . TRP A 1 256 ? -0.445 -17.491 -21.405 1.00 94.00 256 TRP A N 1
ATOM 1967 C CA . TRP A 1 256 ? -0.025 -16.612 -20.320 1.00 94.00 256 TRP A CA 1
ATOM 1968 C C . TRP A 1 256 ? 1.256 -17.195 -19.717 1.00 94.00 256 TRP A C 1
ATOM 1970 O O . TRP A 1 256 ? 1.352 -18.413 -19.523 1.00 94.00 256 TRP A O 1
ATOM 1980 N N . PHE A 1 257 ? 2.258 -16.354 -19.450 1.00 94.88 257 PHE A N 1
ATOM 1981 C CA . PHE A 1 257 ? 3.600 -16.790 -19.051 1.00 94.88 257 PHE A CA 1
ATOM 1982 C C . PHE A 1 257 ? 3.967 -16.302 -17.639 1.00 94.88 257 PHE A C 1
ATOM 1984 O O . PHE A 1 257 ? 4.873 -15.481 -17.476 1.00 94.88 257 PHE A O 1
ATOM 1991 N N . PRO A 1 258 ? 3.357 -16.862 -16.578 1.00 95.25 258 PRO A N 1
ATOM 1992 C CA . PRO A 1 258 ? 3.599 -16.427 -15.196 1.00 95.25 258 PRO A CA 1
ATOM 1993 C C . PRO A 1 258 ? 5.058 -16.584 -14.750 1.00 95.25 258 PRO A C 1
ATOM 1995 O O . PRO A 1 258 ? 5.511 -15.915 -13.826 1.00 95.25 258 PRO A O 1
ATOM 1998 N N . ARG A 1 259 ? 5.837 -17.443 -15.422 1.00 95.56 259 ARG A N 1
ATOM 1999 C CA . ARG A 1 259 ? 7.266 -17.613 -15.134 1.00 95.56 259 ARG A CA 1
ATOM 2000 C C . ARG A 1 259 ? 8.083 -16.345 -15.400 1.00 95.56 259 ARG A C 1
ATOM 2002 O O . ARG A 1 259 ? 9.146 -16.214 -14.804 1.00 95.56 259 ARG A O 1
ATOM 2009 N N . ALA A 1 260 ? 7.625 -15.450 -16.277 1.00 95.50 260 ALA A N 1
ATOM 2010 C CA . ALA A 1 260 ? 8.250 -14.142 -16.451 1.00 95.50 260 ALA A CA 1
ATOM 2011 C C . ALA A 1 260 ? 8.135 -13.323 -15.156 1.00 95.50 260 ALA A C 1
ATOM 2013 O O . ALA A 1 260 ? 9.146 -12.862 -14.639 1.00 95.50 260 ALA A O 1
ATOM 2014 N N . LEU A 1 261 ? 6.936 -13.271 -14.566 1.00 97.25 261 LEU A N 1
ATOM 2015 C CA . LEU A 1 261 ? 6.684 -12.582 -13.295 1.00 97.25 261 LEU A CA 1
ATOM 2016 C C . LEU A 1 261 ? 7.462 -13.216 -12.136 1.00 97.25 261 LEU A C 1
ATOM 2018 O O . LEU A 1 261 ? 8.078 -12.514 -11.347 1.00 97.25 261 LEU A O 1
ATOM 2022 N N . ALA A 1 262 ? 7.508 -14.551 -12.072 1.00 95.69 262 ALA A N 1
ATOM 2023 C CA . ALA A 1 262 ? 8.227 -15.271 -11.017 1.00 95.69 262 ALA A CA 1
ATOM 2024 C C . ALA A 1 262 ? 9.755 -15.066 -11.039 1.00 95.69 262 ALA A C 1
ATOM 2026 O O . ALA A 1 262 ? 10.426 -15.378 -10.057 1.00 95.69 262 ALA A O 1
ATOM 2027 N N . LYS A 1 263 ? 10.322 -14.612 -12.164 1.00 96.56 263 LYS A N 1
ATOM 2028 C CA . LYS A 1 263 ? 11.751 -14.285 -12.285 1.00 96.56 263 LYS A CA 1
ATOM 2029 C C . LYS A 1 263 ? 12.065 -12.838 -11.916 1.00 96.56 263 LYS A C 1
ATOM 2031 O O . LYS A 1 263 ? 13.225 -12.557 -11.624 1.00 96.56 263 LYS A O 1
ATOM 2036 N N . ALA A 1 264 ? 11.075 -11.950 -11.959 1.00 97.62 264 ALA A N 1
ATOM 2037 C CA . ALA A 1 264 ? 11.261 -10.572 -11.549 1.00 97.62 264 ALA A CA 1
ATOM 2038 C C . ALA A 1 264 ? 11.574 -10.523 -10.048 1.00 97.62 264 ALA A C 1
ATOM 2040 O O . ALA A 1 264 ? 10.988 -11.244 -9.236 1.00 97.62 264 ALA A O 1
ATOM 2041 N N . ASN A 1 265 ? 12.529 -9.675 -9.691 1.00 96.75 265 ASN A N 1
ATOM 2042 C CA . ASN A 1 265 ? 12.981 -9.478 -8.322 1.00 96.75 265 ASN A CA 1
ATOM 2043 C C . ASN A 1 265 ? 12.860 -8.025 -7.850 1.00 96.75 265 ASN A C 1
ATOM 2045 O O . ASN A 1 265 ? 13.214 -7.732 -6.712 1.00 96.75 265 ASN A O 1
ATOM 2049 N N . ALA A 1 266 ? 12.381 -7.135 -8.714 1.00 98.25 266 ALA A N 1
ATOM 2050 C CA . ALA A 1 266 ? 12.150 -5.741 -8.390 1.00 98.25 266 ALA A CA 1
ATOM 2051 C C . ALA A 1 266 ? 10.941 -5.197 -9.155 1.00 98.25 266 ALA A C 1
ATOM 2053 O O . ALA A 1 266 ? 10.652 -5.656 -10.266 1.00 98.25 266 ALA A O 1
ATOM 2054 N N . SER A 1 267 ? 10.267 -4.210 -8.571 1.00 98.62 267 SER A N 1
ATOM 2055 C CA . SER A 1 267 ? 9.217 -3.452 -9.246 1.00 98.62 267 SER A CA 1
ATOM 2056 C C . SER A 1 267 ? 9.795 -2.456 -10.250 1.00 98.62 267 SER A C 1
ATOM 2058 O O . SER A 1 267 ? 10.938 -2.003 -10.157 1.00 98.62 267 SER A O 1
ATOM 2060 N N . SER A 1 268 ? 8.961 -2.043 -11.193 1.00 98.50 268 SER A N 1
ATOM 2061 C CA . SER A 1 268 ? 9.258 -0.978 -12.148 1.00 98.50 268 SER A CA 1
ATOM 2062 C C . SER A 1 268 ? 9.510 0.358 -11.450 1.00 98.50 268 SER A C 1
ATOM 2064 O O . SER A 1 268 ? 10.337 1.141 -11.918 1.00 98.50 268 SER A O 1
ATOM 2066 N N . GLU A 1 269 ? 8.844 0.608 -10.315 1.00 97.69 269 GLU A N 1
ATOM 2067 C CA . GLU A 1 269 ? 9.084 1.784 -9.472 1.00 97.69 269 GLU A CA 1
ATOM 2068 C C . GLU A 1 269 ? 10.521 1.759 -8.940 1.00 97.69 269 GLU A C 1
ATOM 2070 O O . GLU A 1 269 ? 11.297 2.667 -9.246 1.00 97.69 269 GLU A O 1
ATOM 2075 N N . PHE A 1 270 ? 10.928 0.678 -8.267 1.00 98.06 270 PHE A N 1
ATOM 2076 C CA . PHE A 1 270 ? 12.289 0.531 -7.750 1.00 98.06 270 PHE A CA 1
ATOM 2077 C C . PHE A 1 270 ? 13.347 0.639 -8.857 1.00 98.06 270 PHE A C 1
ATOM 2079 O O . PHE A 1 270 ? 14.328 1.369 -8.714 1.00 98.06 270 PHE A O 1
ATOM 2086 N N . LEU A 1 271 ? 13.141 -0.030 -9.994 1.00 98.62 271 LEU A N 1
ATOM 2087 C CA . LEU A 1 271 ? 14.081 0.011 -11.117 1.00 98.62 271 LEU A CA 1
ATOM 2088 C C . LEU A 1 271 ? 14.202 1.406 -11.737 1.00 98.62 271 LEU A C 1
ATOM 2090 O O . LEU A 1 271 ? 15.304 1.821 -12.105 1.00 98.62 271 LEU A O 1
ATOM 2094 N N . SER A 1 272 ? 13.098 2.151 -11.825 1.00 98.19 272 SER A N 1
ATOM 2095 C CA . SER A 1 272 ? 13.120 3.535 -12.305 1.00 98.19 272 SER A CA 1
ATOM 2096 C C . SER A 1 272 ? 13.896 4.462 -11.361 1.00 98.19 272 SER A C 1
ATOM 2098 O O . SER A 1 272 ? 14.687 5.283 -11.831 1.00 98.19 272 SER A O 1
ATOM 2100 N N . LEU A 1 273 ? 13.766 4.267 -10.042 1.00 95.50 273 LEU A N 1
ATOM 2101 C CA . LEU A 1 273 ? 14.532 5.003 -9.034 1.00 95.50 273 LEU A CA 1
ATOM 2102 C C . LEU A 1 273 ? 16.029 4.683 -9.121 1.00 95.50 273 LEU A C 1
ATOM 2104 O O . LEU A 1 273 ? 16.849 5.598 -9.136 1.00 95.50 273 LEU A O 1
ATOM 2108 N N . GLN A 1 274 ? 16.396 3.404 -9.266 1.00 97.88 274 GLN A N 1
ATOM 2109 C CA . GLN A 1 274 ? 17.796 2.998 -9.447 1.00 97.88 274 GLN A CA 1
ATOM 2110 C C . GLN A 1 274 ? 18.415 3.617 -10.706 1.00 97.88 274 GLN A C 1
ATOM 2112 O O . GLN A 1 274 ? 19.558 4.076 -10.671 1.00 97.88 274 GLN A O 1
ATOM 2117 N N . LEU A 1 275 ? 17.667 3.673 -11.814 1.00 97.94 275 LEU A N 1
ATOM 2118 C CA . LEU A 1 275 ? 18.128 4.332 -13.036 1.00 97.94 275 LEU A CA 1
ATOM 2119 C C . LEU A 1 275 ? 18.377 5.826 -12.813 1.00 97.94 275 LEU A C 1
ATOM 2121 O O . LEU A 1 275 ? 19.438 6.338 -13.173 1.00 97.94 275 LEU A O 1
ATOM 2125 N N . ALA A 1 276 ? 17.411 6.525 -12.218 1.00 96.69 276 ALA A N 1
ATOM 2126 C CA . ALA A 1 276 ? 17.516 7.956 -11.978 1.00 96.69 276 ALA A CA 1
ATOM 2127 C C . ALA A 1 276 ? 18.675 8.289 -11.018 1.00 96.69 276 ALA A C 1
ATOM 2129 O O . ALA A 1 276 ? 19.453 9.207 -11.294 1.00 96.69 276 ALA A O 1
ATOM 2130 N N . LYS A 1 277 ? 18.862 7.485 -9.963 1.00 96.69 277 LYS A N 1
ATOM 2131 C CA . LYS A 1 277 ? 20.000 7.575 -9.038 1.00 96.69 277 LYS A CA 1
ATOM 2132 C C . LYS A 1 277 ? 21.337 7.379 -9.749 1.00 96.69 277 LYS A C 1
ATOM 2134 O O . LYS A 1 277 ? 22.217 8.230 -9.637 1.00 96.69 277 LYS A O 1
ATOM 2139 N N . HIS A 1 278 ? 21.476 6.320 -10.548 1.00 97.25 278 HIS A N 1
ATOM 2140 C CA . HIS A 1 278 ? 22.709 6.053 -11.296 1.00 97.25 278 HIS A CA 1
ATOM 2141 C C . HIS A 1 278 ? 23.063 7.201 -12.250 1.00 97.25 278 HIS A C 1
ATOM 2143 O O . HIS A 1 278 ? 24.224 7.607 -12.319 1.00 97.25 278 HIS A O 1
ATOM 2149 N N . ILE A 1 279 ? 22.075 7.766 -12.953 1.00 96.38 279 ILE A N 1
ATOM 2150 C CA . ILE A 1 279 ? 22.273 8.927 -13.838 1.00 96.38 279 ILE A CA 1
ATOM 2151 C C . ILE A 1 279 ? 22.736 10.156 -13.043 1.00 96.38 279 ILE A C 1
ATOM 2153 O O . ILE A 1 279 ? 23.648 10.859 -13.484 1.00 96.38 279 ILE A O 1
ATOM 2157 N N . ALA A 1 280 ? 22.133 10.413 -11.879 1.00 96.44 280 ALA A N 1
ATOM 2158 C CA . ALA A 1 280 ? 22.495 11.538 -11.021 1.00 96.44 280 ALA A CA 1
ATOM 2159 C C . ALA A 1 280 ? 23.927 11.416 -10.468 1.00 96.44 280 ALA A C 1
ATOM 2161 O O . ALA A 1 280 ? 24.654 12.408 -10.409 1.00 96.44 280 ALA A O 1
ATOM 2162 N N . GLU A 1 281 ? 24.351 10.203 -10.110 1.00 97.00 281 GLU A N 1
ATOM 2163 C CA . GLU A 1 281 ? 25.696 9.914 -9.596 1.00 97.00 281 GLU A CA 1
ATOM 2164 C C . GLU A 1 281 ? 26.772 9.885 -10.697 1.00 97.00 281 GLU A C 1
ATOM 2166 O O . GLU A 1 281 ? 27.955 10.085 -10.413 1.00 97.00 281 GLU A O 1
ATOM 2171 N N . ASN A 1 282 ? 26.382 9.684 -11.963 1.00 96.75 282 ASN A N 1
ATOM 2172 C CA . ASN A 1 282 ? 27.292 9.570 -13.107 1.00 96.75 282 ASN A CA 1
ATOM 2173 C C . ASN A 1 282 ? 26.979 10.599 -14.216 1.00 96.75 282 ASN A C 1
ATOM 2175 O O . ASN A 1 282 ? 26.729 10.225 -15.370 1.00 96.75 282 ASN A O 1
ATOM 2179 N N . PRO A 1 283 ? 27.021 11.913 -13.917 1.00 93.94 283 PRO A N 1
ATOM 2180 C CA . PRO A 1 283 ? 26.676 12.939 -14.891 1.00 93.94 283 PRO A CA 1
ATOM 2181 C C . PRO A 1 283 ? 27.636 12.910 -16.088 1.00 93.94 283 PRO A C 1
ATOM 2183 O O . PRO A 1 283 ? 28.858 12.944 -15.939 1.00 93.94 283 PRO A O 1
ATOM 2186 N N . GLY A 1 284 ? 27.076 12.873 -17.299 1.00 91.25 284 GLY A N 1
ATOM 2187 C CA . GLY A 1 284 ? 27.853 12.830 -18.542 1.00 91.25 284 GLY A CA 1
ATOM 2188 C C . GLY A 1 284 ? 28.397 11.447 -18.914 1.00 91.25 284 GLY A C 1
ATOM 2189 O O . GLY A 1 284 ? 29.239 11.354 -19.811 1.00 91.25 284 GLY A O 1
ATOM 2190 N N . GLU A 1 285 ? 27.933 10.374 -18.262 1.00 95.75 285 GLU A N 1
ATOM 2191 C CA . GLU A 1 285 ? 28.249 9.008 -18.677 1.00 95.75 285 GLU A CA 1
ATOM 2192 C C . GLU A 1 285 ? 27.905 8.770 -20.159 1.00 95.75 285 GLU A C 1
ATOM 2194 O O . GLU A 1 285 ? 26.878 9.206 -20.684 1.00 95.75 285 GLU A O 1
ATOM 2199 N N . HIS A 1 286 ? 28.787 8.053 -20.857 1.00 95.69 286 HIS A N 1
ATOM 2200 C CA . HIS A 1 286 ? 28.559 7.680 -22.246 1.00 95.69 286 HIS A CA 1
ATOM 2201 C C . HIS A 1 286 ? 27.349 6.741 -22.361 1.00 95.69 286 HIS A C 1
ATOM 2203 O O . HIS A 1 286 ? 27.319 5.693 -21.716 1.00 95.69 286 HIS A O 1
ATOM 2209 N N . LYS A 1 287 ? 26.408 7.047 -23.265 1.00 92.44 287 LYS A N 1
ATOM 2210 C CA . LYS A 1 287 ? 25.160 6.282 -23.461 1.00 92.44 287 LYS A CA 1
ATOM 2211 C C . LYS A 1 287 ? 25.360 4.776 -23.620 1.00 92.44 287 LYS A C 1
ATOM 2213 O O . LYS A 1 287 ? 24.597 3.999 -23.070 1.00 92.44 287 LYS A O 1
ATOM 2218 N N . GLY A 1 288 ? 26.414 4.346 -24.318 1.00 95.81 288 GLY A N 1
ATOM 2219 C CA . GLY A 1 288 ? 26.727 2.918 -24.459 1.00 95.81 288 GLY A CA 1
ATOM 2220 C C . GLY A 1 288 ? 27.084 2.228 -23.135 1.00 95.81 288 GLY A C 1
ATOM 2221 O O . GLY A 1 288 ? 26.759 1.061 -22.960 1.00 95.81 288 GLY A O 1
ATOM 2222 N N . LYS A 1 289 ? 27.708 2.947 -22.191 1.00 97.12 289 LYS A N 1
ATOM 2223 C CA . LYS A 1 289 ? 28.021 2.423 -20.854 1.00 97.12 289 LYS A CA 1
ATOM 2224 C C . LYS A 1 289 ? 26.759 2.352 -19.993 1.00 97.12 289 LYS A C 1
ATOM 2226 O O . LYS A 1 289 ? 26.509 1.304 -19.405 1.00 97.12 289 LYS A O 1
ATOM 2231 N N . LEU A 1 290 ? 25.942 3.409 -20.014 1.00 97.12 290 LEU A N 1
ATOM 2232 C CA . LEU A 1 290 ? 24.634 3.421 -19.354 1.00 97.12 290 LEU A CA 1
ATOM 2233 C C . LEU A 1 290 ? 23.752 2.278 -19.866 1.00 97.12 290 LEU A C 1
ATOM 2235 O O . LEU A 1 290 ? 23.190 1.526 -19.082 1.00 97.12 290 LEU A O 1
ATOM 2239 N N . ARG A 1 291 ? 23.703 2.081 -21.186 1.00 97.62 291 ARG A N 1
ATOM 2240 C CA . ARG A 1 291 ? 22.959 0.992 -21.826 1.00 97.62 291 ARG A CA 1
ATOM 2241 C C . ARG A 1 291 ? 23.384 -0.390 -21.326 1.00 97.62 291 ARG A C 1
ATOM 2243 O O . ARG A 1 291 ? 22.520 -1.208 -21.019 1.00 97.62 291 ARG A O 1
ATOM 2250 N N . SER A 1 292 ? 24.690 -0.660 -21.246 1.00 97.94 292 SER A N 1
ATOM 2251 C CA . SER A 1 292 ? 25.189 -1.929 -20.699 1.00 97.94 292 SER A CA 1
ATOM 2252 C C . SER A 1 292 ? 24.786 -2.107 -19.238 1.00 97.94 292 SER A C 1
ATOM 2254 O O . SER A 1 292 ? 24.310 -3.176 -18.870 1.00 97.94 292 SER A O 1
ATOM 2256 N N . TRP A 1 293 ? 24.904 -1.052 -18.429 1.00 98.31 293 TRP A N 1
ATOM 2257 C CA . TRP A 1 293 ? 24.506 -1.088 -17.025 1.00 98.31 293 TRP A CA 1
ATOM 2258 C C . TRP A 1 293 ? 22.997 -1.319 -16.845 1.00 98.31 293 TRP A C 1
ATOM 2260 O O . TRP A 1 293 ? 22.614 -2.151 -16.028 1.00 98.31 293 TRP A O 1
ATOM 2270 N N . VAL A 1 294 ? 22.141 -0.666 -17.643 1.00 98.44 294 VAL A N 1
ATOM 2271 C CA . VAL A 1 294 ? 20.684 -0.900 -17.646 1.00 98.44 294 VAL A CA 1
ATOM 2272 C C . VAL A 1 294 ? 20.374 -2.359 -17.974 1.00 98.44 294 VAL A C 1
ATOM 2274 O O . VAL A 1 294 ? 19.571 -2.988 -17.287 1.00 98.44 294 VAL A O 1
ATOM 2277 N N . ASN A 1 295 ? 21.027 -2.917 -18.996 1.00 98.50 295 ASN A N 1
ATOM 2278 C CA . ASN A 1 295 ? 20.813 -4.303 -19.397 1.00 98.50 295 ASN A CA 1
ATOM 2279 C C . ASN A 1 295 ? 21.227 -5.301 -18.299 1.00 98.50 295 ASN A C 1
ATOM 2281 O O . ASN A 1 295 ? 20.467 -6.199 -17.947 1.00 98.50 295 ASN A O 1
ATOM 2285 N N . GLU A 1 296 ? 22.429 -5.145 -17.744 1.00 98.06 296 GLU A N 1
ATOM 2286 C CA . GLU A 1 296 ? 22.978 -6.080 -16.756 1.00 98.06 296 GLU A CA 1
ATOM 2287 C C . GLU A 1 296 ? 22.289 -5.952 -15.390 1.00 98.06 296 GLU A C 1
ATOM 2289 O O . GLU A 1 296 ? 21.902 -6.956 -14.789 1.00 98.06 296 GLU A O 1
ATOM 2294 N N . THR A 1 297 ? 22.103 -4.722 -14.912 1.00 98.19 297 THR A N 1
ATOM 2295 C CA . THR A 1 297 ? 21.633 -4.451 -13.548 1.00 98.19 297 THR A CA 1
ATOM 2296 C C . THR A 1 297 ? 20.113 -4.435 -13.463 1.00 98.19 297 THR A C 1
ATOM 2298 O O . THR A 1 297 ? 19.544 -5.098 -12.599 1.00 98.19 297 THR A O 1
ATOM 2301 N N . LEU A 1 298 ? 19.436 -3.699 -14.351 1.00 98.44 298 LEU A N 1
ATOM 2302 C CA . LEU A 1 298 ? 18.000 -3.435 -14.210 1.00 98.44 298 LEU A CA 1
ATOM 2303 C C . LEU A 1 298 ? 17.144 -4.461 -14.958 1.00 98.44 298 LEU A C 1
ATOM 2305 O O . LEU A 1 298 ? 16.192 -4.999 -14.402 1.00 98.44 298 LEU A O 1
ATOM 2309 N N . ILE A 1 299 ? 17.503 -4.789 -16.198 1.00 98.38 299 ILE A N 1
ATOM 2310 C CA . ILE A 1 299 ? 16.756 -5.759 -17.009 1.00 98.38 299 ILE A CA 1
ATOM 2311 C C . ILE A 1 299 ? 17.033 -7.192 -16.552 1.00 98.38 299 ILE A C 1
ATOM 2313 O O . ILE A 1 299 ? 16.109 -7.914 -16.177 1.00 98.38 299 ILE A O 1
ATOM 2317 N N . TYR A 1 300 ? 18.298 -7.617 -16.567 1.00 98.00 300 TYR A N 1
ATOM 2318 C CA . TYR A 1 300 ? 18.653 -8.971 -16.158 1.00 98.00 300 TYR A CA 1
ATOM 2319 C C . TYR A 1 300 ? 18.563 -9.135 -14.637 1.00 98.00 300 TYR A C 1
ATOM 2321 O O . TYR A 1 300 ? 17.885 -10.045 -14.165 1.00 98.00 300 TYR A O 1
ATOM 2329 N N . GLY A 1 301 ? 19.208 -8.251 -13.869 1.00 97.31 301 GLY A N 1
ATOM 2330 C CA . GLY A 1 301 ? 19.212 -8.330 -12.405 1.00 97.31 301 GLY A CA 1
ATOM 2331 C C . GLY A 1 301 ? 17.858 -8.031 -11.753 1.00 97.31 301 GLY A C 1
ATOM 2332 O O . GLY A 1 301 ? 17.498 -8.687 -10.777 1.00 97.31 301 GLY A O 1
ATOM 2333 N N . GLY A 1 302 ? 17.102 -7.074 -12.295 1.00 97.75 302 GLY A N 1
ATOM 2334 C CA . GLY A 1 302 ? 15.810 -6.647 -11.755 1.00 97.75 302 GLY A CA 1
ATOM 2335 C C . GLY A 1 302 ? 14.624 -7.453 -12.275 1.00 97.75 302 GLY A C 1
ATOM 2336 O O . GLY A 1 302 ? 13.883 -8.037 -11.490 1.00 97.75 302 GLY A O 1
ATOM 2337 N N . LEU A 1 303 ? 14.443 -7.516 -13.597 1.00 97.81 303 LEU A N 1
ATOM 2338 C CA . LEU A 1 303 ? 13.291 -8.195 -14.211 1.00 97.81 303 LEU A CA 1
ATOM 2339 C C . LEU A 1 303 ? 13.538 -9.679 -14.531 1.00 97.81 303 LEU A C 1
ATOM 2341 O O . LEU A 1 303 ? 12.598 -10.397 -14.874 1.00 97.81 303 LEU A O 1
ATOM 2345 N N . GLY A 1 304 ? 14.781 -10.165 -14.453 1.00 97.44 304 GLY A N 1
ATOM 2346 C CA . GLY A 1 304 ? 15.115 -11.546 -14.820 1.00 97.44 304 GLY A CA 1
ATOM 2347 C C . GLY A 1 304 ? 14.990 -11.827 -16.325 1.00 97.44 304 GLY A C 1
ATOM 2348 O O . GLY A 1 304 ? 14.802 -12.982 -16.734 1.00 97.44 304 GLY A O 1
ATOM 2349 N N . ILE A 1 305 ? 15.062 -10.777 -17.148 1.00 97.31 305 ILE A N 1
ATOM 2350 C CA . ILE A 1 305 ? 14.871 -10.825 -18.600 1.00 97.31 305 ILE A CA 1
ATOM 2351 C C . ILE A 1 305 ? 16.214 -11.024 -19.299 1.00 97.31 305 ILE A C 1
ATOM 2353 O O . ILE A 1 305 ? 17.183 -10.316 -19.046 1.00 97.31 305 ILE A O 1
ATOM 2357 N N . THR A 1 306 ? 16.267 -12.000 -20.206 1.00 95.75 306 THR A N 1
ATOM 2358 C CA . THR A 1 306 ? 17.489 -12.377 -20.942 1.00 95.75 306 THR A CA 1
ATOM 2359 C C . THR A 1 306 ? 17.432 -12.045 -22.431 1.00 95.75 306 THR A C 1
ATOM 2361 O O . THR A 1 306 ? 18.423 -12.206 -23.135 1.00 95.75 306 THR A O 1
ATOM 2364 N N . ASP A 1 307 ? 16.269 -11.634 -22.924 1.00 94.56 307 ASP A N 1
ATOM 2365 C CA . ASP A 1 307 ? 15.946 -11.434 -24.336 1.00 94.56 307 ASP A CA 1
ATOM 2366 C C . ASP A 1 307 ? 15.403 -10.020 -24.584 1.00 94.56 307 ASP A C 1
ATOM 2368 O O . ASP A 1 307 ? 14.435 -9.823 -25.317 1.00 94.56 307 ASP A O 1
ATOM 2372 N N . VAL A 1 308 ? 16.006 -9.020 -23.939 1.00 95.81 308 VAL A N 1
ATOM 2373 C CA . VAL A 1 308 ? 15.638 -7.616 -24.148 1.00 95.81 308 VAL A CA 1
ATOM 2374 C C . VAL A 1 308 ? 15.950 -7.171 -25.572 1.00 95.81 308 VAL A C 1
ATOM 2376 O O . VAL A 1 308 ? 17.034 -7.425 -26.106 1.00 95.81 308 VAL A O 1
ATOM 2379 N N . HIS A 1 309 ? 14.990 -6.505 -26.202 1.00 95.69 309 HIS A N 1
ATOM 2380 C CA . HIS A 1 309 ? 15.155 -5.954 -27.532 1.00 95.69 309 HIS A CA 1
ATOM 2381 C C . HIS A 1 309 ? 15.992 -4.669 -27.466 1.00 95.69 309 HIS A C 1
ATOM 2383 O O . HIS A 1 309 ? 15.869 -3.893 -26.513 1.00 95.69 309 HIS A O 1
ATOM 2389 N N . PRO A 1 310 ? 16.827 -4.376 -28.481 1.00 95.81 310 PRO A N 1
ATOM 2390 C CA . PRO A 1 310 ? 17.593 -3.143 -28.500 1.00 95.81 310 PRO A CA 1
ATOM 2391 C C . PRO A 1 310 ? 16.752 -1.874 -28.310 1.00 95.81 310 PRO A C 1
ATOM 2393 O O . PRO A 1 310 ? 17.193 -0.968 -27.611 1.00 95.81 310 PRO A O 1
ATOM 2396 N N . GLU A 1 311 ? 15.546 -1.844 -28.871 1.00 96.12 311 GLU A N 1
ATOM 2397 C CA . GLU A 1 311 ? 14.623 -0.706 -28.768 1.00 96.12 311 GLU A CA 1
ATOM 2398 C C . GLU A 1 311 ? 14.085 -0.498 -27.344 1.00 96.12 311 GLU A C 1
ATOM 2400 O O . GLU A 1 311 ? 13.918 0.641 -26.919 1.00 96.12 311 GLU A O 1
ATOM 2405 N N . GLU A 1 312 ? 13.881 -1.574 -26.577 1.00 96.62 312 GLU A N 1
ATOM 2406 C CA . GLU A 1 312 ? 13.464 -1.493 -25.169 1.00 96.62 312 GLU A CA 1
ATOM 2407 C C . GLU A 1 312 ? 14.571 -0.861 -24.310 1.00 96.62 312 GLU A C 1
ATOM 2409 O O . GLU A 1 312 ? 14.308 -0.009 -23.463 1.00 96.62 312 GLU A O 1
ATOM 2414 N N . LEU A 1 313 ? 15.833 -1.226 -24.570 1.00 96.88 313 LEU A N 1
ATOM 2415 C CA . LEU A 1 313 ? 16.984 -0.601 -23.912 1.00 96.88 313 LEU A CA 1
ATOM 2416 C C . LEU A 1 313 ? 17.147 0.869 -24.312 1.00 96.88 313 LEU A C 1
ATOM 2418 O O . LEU A 1 313 ? 17.470 1.698 -23.463 1.00 96.88 313 LEU A O 1
ATOM 2422 N N . ASP A 1 314 ? 16.940 1.195 -25.589 1.00 96.44 314 ASP A N 1
ATOM 2423 C CA . ASP A 1 314 ? 17.009 2.578 -26.064 1.00 96.44 314 ASP A CA 1
ATOM 2424 C C . ASP A 1 314 ? 15.915 3.444 -25.436 1.00 96.44 314 ASP A C 1
ATOM 2426 O O . ASP A 1 314 ? 16.209 4.553 -25.001 1.00 96.44 314 ASP A O 1
ATOM 2430 N N . ALA A 1 315 ? 14.690 2.931 -25.291 1.00 96.75 315 ALA A N 1
ATOM 2431 C CA . ALA A 1 315 ? 13.609 3.649 -24.616 1.00 96.75 315 ALA A CA 1
ATOM 2432 C C . ALA A 1 315 ? 13.981 4.041 -23.173 1.00 96.75 315 ALA A C 1
ATOM 2434 O O . ALA A 1 315 ? 13.767 5.184 -22.771 1.00 96.75 315 ALA A O 1
ATOM 2435 N N . LEU A 1 316 ? 14.616 3.133 -22.422 1.00 96.88 316 LEU A N 1
ATOM 2436 C CA . LEU A 1 316 ? 15.071 3.397 -21.052 1.00 96.88 316 LEU A CA 1
ATOM 2437 C C . LEU A 1 316 ? 16.205 4.430 -20.983 1.00 96.88 316 LEU A C 1
ATOM 2439 O O . LEU A 1 316 ? 16.219 5.276 -20.092 1.00 96.88 316 LEU A O 1
ATOM 2443 N N . VAL A 1 317 ? 17.163 4.366 -21.912 1.00 95.81 317 VAL A N 1
ATOM 2444 C CA . VAL A 1 317 ? 18.342 5.251 -21.926 1.00 95.81 317 VAL A CA 1
ATOM 2445 C C . VAL A 1 317 ? 18.004 6.650 -22.444 1.00 95.81 317 VAL A C 1
ATOM 2447 O O . VAL A 1 317 ? 18.548 7.639 -21.954 1.00 95.81 317 VAL A O 1
ATOM 2450 N N . GLU A 1 318 ? 17.126 6.749 -23.441 1.00 95.12 318 GLU A N 1
ATOM 2451 C CA . GLU A 1 318 ? 16.771 8.013 -24.093 1.00 95.12 318 GLU A CA 1
ATOM 2452 C C . GLU A 1 318 ? 15.647 8.764 -23.369 1.00 95.12 318 GLU A C 1
ATOM 2454 O O . GLU A 1 318 ? 15.603 9.995 -23.423 1.00 95.12 318 GLU A O 1
ATOM 2459 N N . ALA A 1 319 ? 14.759 8.053 -22.668 1.00 94.12 319 ALA A N 1
ATOM 2460 C CA . ALA A 1 319 ? 13.635 8.633 -21.936 1.00 94.12 319 ALA A CA 1
ATOM 2461 C C . ALA A 1 319 ? 13.551 8.103 -20.488 1.00 94.12 319 ALA A C 1
ATOM 2463 O O . ALA A 1 319 ? 12.547 7.497 -20.111 1.00 94.12 319 ALA A O 1
ATOM 2464 N N . PRO A 1 320 ? 14.553 8.373 -19.628 1.00 91.31 320 PRO A N 1
ATOM 2465 C CA . PRO A 1 320 ? 14.592 7.844 -18.260 1.00 91.31 320 PRO A CA 1
ATOM 2466 C C . PRO A 1 320 ? 13.403 8.286 -17.390 1.00 91.31 320 PRO A C 1
ATOM 2468 O O . PRO A 1 320 ? 13.009 7.564 -16.481 1.00 91.31 320 PRO A O 1
ATOM 2471 N N . LEU A 1 321 ? 12.768 9.426 -17.692 1.00 89.81 321 LEU A N 1
ATOM 2472 C CA . LEU A 1 321 ? 11.540 9.863 -17.008 1.00 89.81 321 LEU A CA 1
ATOM 2473 C C . LEU A 1 321 ? 10.325 8.964 -17.306 1.00 89.81 321 LEU A C 1
ATOM 2475 O O . LEU A 1 321 ? 9.370 8.956 -16.539 1.00 89.81 321 LEU A O 1
ATOM 2479 N N . ALA A 1 322 ? 10.353 8.201 -18.402 1.00 93.38 322 ALA A N 1
ATOM 2480 C CA . ALA A 1 322 ? 9.334 7.214 -18.756 1.00 93.38 322 ALA A CA 1
ATOM 2481 C C . ALA A 1 322 ? 9.738 5.783 -18.345 1.00 93.38 322 ALA A C 1
ATOM 2483 O O . ALA A 1 322 ? 9.093 4.813 -18.747 1.00 93.38 322 ALA A O 1
ATOM 2484 N N . ALA A 1 323 ? 10.812 5.620 -17.563 1.00 96.44 323 ALA A N 1
ATOM 2485 C CA . ALA A 1 323 ? 11.367 4.302 -17.272 1.00 96.44 323 ALA A CA 1
ATOM 2486 C C . ALA A 1 323 ? 10.387 3.395 -16.524 1.00 96.44 323 ALA A C 1
ATOM 2488 O O . ALA A 1 323 ? 10.320 2.210 -16.832 1.00 96.44 323 ALA A O 1
ATOM 2489 N N . ILE A 1 324 ? 9.585 3.945 -15.606 1.00 96.94 324 ILE A N 1
ATOM 2490 C CA . ILE A 1 324 ? 8.610 3.171 -14.829 1.00 96.94 324 ILE A CA 1
ATOM 2491 C C . ILE A 1 324 ? 7.594 2.450 -15.733 1.00 96.94 324 ILE A C 1
ATOM 2493 O O . ILE A 1 324 ? 7.423 1.240 -15.629 1.00 96.94 324 ILE A O 1
ATOM 2497 N N . THR A 1 325 ? 6.996 3.151 -16.698 1.00 96.00 325 THR A N 1
ATOM 2498 C CA . THR A 1 325 ? 6.047 2.550 -17.650 1.00 96.00 325 THR A CA 1
ATOM 2499 C C . THR A 1 325 ? 6.752 1.668 -18.676 1.00 96.00 325 THR A C 1
ATOM 2501 O O . THR A 1 325 ? 6.191 0.672 -19.128 1.00 96.00 325 THR A O 1
ATOM 2504 N N . THR A 1 326 ? 8.005 1.983 -19.014 1.00 98.25 326 THR A N 1
ATOM 2505 C CA . THR A 1 326 ? 8.811 1.172 -19.935 1.00 98.25 326 THR A CA 1
ATOM 2506 C C . THR A 1 326 ? 9.163 -0.186 -19.321 1.00 98.25 326 THR A C 1
ATOM 2508 O O . THR A 1 326 ? 8.956 -1.210 -19.967 1.00 98.25 326 THR A O 1
ATOM 2511 N N . PHE A 1 327 ? 9.625 -0.233 -18.067 1.00 98.62 327 PHE A N 1
ATOM 2512 C CA . PHE A 1 327 ? 9.870 -1.489 -17.348 1.00 98.62 327 PHE A CA 1
ATOM 2513 C C . PHE A 1 327 ? 8.587 -2.316 -17.204 1.00 98.62 327 PHE A C 1
ATOM 2515 O O . PHE A 1 327 ? 8.598 -3.513 -17.504 1.00 98.62 327 PHE A O 1
ATOM 2522 N N . ALA A 1 328 ? 7.478 -1.667 -16.842 1.00 98.25 328 ALA A N 1
ATOM 2523 C CA . ALA A 1 328 ? 6.171 -2.299 -16.705 1.00 98.25 328 ALA A CA 1
ATOM 2524 C C . ALA A 1 328 ? 5.684 -2.930 -18.027 1.00 98.25 328 ALA A C 1
ATOM 2526 O O . ALA A 1 328 ? 5.211 -4.071 -18.049 1.00 98.25 328 ALA A O 1
ATOM 2527 N N . ALA A 1 329 ? 5.878 -2.241 -19.157 1.00 97.12 329 ALA A N 1
ATOM 2528 C CA . ALA A 1 329 ? 5.569 -2.769 -20.484 1.00 97.12 329 ALA A CA 1
ATOM 2529 C C . ALA A 1 329 ? 6.468 -3.961 -20.855 1.00 97.12 329 ALA A C 1
ATOM 2531 O O . ALA A 1 329 ? 5.966 -5.001 -21.279 1.00 97.12 329 ALA A O 1
ATOM 2532 N N . ILE A 1 330 ? 7.781 -3.844 -20.636 1.00 97.56 330 ILE A N 1
ATOM 2533 C CA . ILE A 1 330 ? 8.778 -4.892 -20.910 1.00 97.56 330 ILE A CA 1
ATOM 2534 C C . ILE A 1 330 ? 8.400 -6.216 -20.223 1.00 97.56 330 ILE A C 1
ATOM 2536 O O . ILE A 1 330 ? 8.459 -7.284 -20.851 1.00 97.56 330 ILE A O 1
ATOM 2540 N N . ILE A 1 331 ? 8.006 -6.168 -18.944 1.00 97.75 331 ILE A N 1
ATOM 2541 C CA . ILE A 1 331 ? 7.612 -7.368 -18.196 1.00 97.75 331 ILE A CA 1
ATOM 2542 C C . ILE A 1 331 ? 6.202 -7.850 -18.572 1.00 97.75 331 ILE A C 1
ATOM 2544 O O . ILE A 1 331 ? 5.999 -9.059 -18.706 1.00 97.75 331 ILE A O 1
ATOM 2548 N N . SER A 1 332 ? 5.254 -6.941 -18.832 1.00 97.06 332 SER A N 1
ATOM 2549 C CA . SER A 1 332 ? 3.891 -7.280 -19.277 1.00 97.06 332 SER A CA 1
ATOM 2550 C C . SER A 1 332 ? 3.886 -8.038 -20.603 1.00 97.06 332 SER A C 1
ATOM 2552 O O . SER A 1 332 ? 3.245 -9.086 -20.705 1.00 97.06 332 SER A O 1
ATOM 2554 N N . LEU A 1 333 ? 4.668 -7.572 -21.586 1.00 94.69 333 LEU A N 1
ATOM 2555 C CA . LEU A 1 333 ? 4.824 -8.229 -22.887 1.00 94.69 333 LEU A CA 1
ATOM 2556 C C . LEU A 1 333 ? 5.293 -9.677 -22.718 1.00 94.69 333 LEU A C 1
ATOM 2558 O O . LEU A 1 333 ? 4.680 -10.600 -23.243 1.00 94.69 333 LEU A O 1
ATOM 2562 N N . ARG A 1 334 ? 6.335 -9.905 -21.913 1.00 95.06 334 ARG A N 1
ATOM 2563 C CA . ARG A 1 334 ? 6.891 -11.252 -21.689 1.00 95.06 334 ARG A CA 1
ATOM 2564 C C . ARG A 1 334 ? 5.990 -12.151 -20.859 1.00 95.06 334 ARG A C 1
ATOM 2566 O O . ARG A 1 334 ? 6.014 -13.365 -21.042 1.00 95.06 334 ARG A O 1
ATOM 2573 N N . ALA A 1 335 ? 5.199 -11.576 -19.959 1.00 96.19 335 ALA A N 1
ATOM 2574 C CA . ALA A 1 335 ? 4.201 -12.307 -19.191 1.00 96.19 335 ALA A CA 1
ATOM 2575 C C . ALA A 1 335 ? 2.920 -12.595 -19.992 1.00 96.19 335 ALA A C 1
ATOM 2577 O O . ALA A 1 335 ? 2.114 -13.409 -19.539 1.00 96.19 335 ALA A O 1
ATOM 2578 N N . HIS A 1 336 ? 2.744 -11.978 -21.168 1.00 95.25 336 HIS A N 1
ATOM 2579 C CA . HIS A 1 336 ? 1.479 -11.951 -21.909 1.00 95.25 336 HIS A CA 1
ATOM 2580 C C . HIS A 1 336 ? 0.323 -11.423 -21.043 1.00 95.25 336 HIS A C 1
ATOM 2582 O O . HIS A 1 336 ? -0.749 -12.022 -20.949 1.00 95.25 336 HIS A O 1
ATOM 2588 N N . VAL A 1 337 ? 0.577 -10.294 -20.382 1.00 96.38 337 VAL A N 1
ATOM 2589 C CA . VAL A 1 337 ? -0.406 -9.557 -19.587 1.00 96.38 337 VAL A CA 1
ATOM 2590 C C . VAL A 1 337 ? -0.806 -8.290 -20.336 1.00 96.38 337 VAL A C 1
ATOM 2592 O O . VAL A 1 337 ? 0.049 -7.554 -20.831 1.00 96.38 337 VAL A O 1
ATOM 2595 N N . GLY A 1 338 ? -2.111 -8.066 -20.441 1.00 95.50 338 GLY A N 1
ATOM 2596 C CA . GLY A 1 338 ? -2.708 -6.883 -21.042 1.00 95.50 338 GLY A CA 1
ATOM 2597 C C . GLY A 1 338 ? -3.282 -5.943 -19.992 1.00 95.50 338 GLY A C 1
ATOM 2598 O O . GLY A 1 338 ? -3.699 -6.371 -18.918 1.00 95.50 338 GLY A O 1
ATOM 2599 N N . TRP A 1 339 ? -3.329 -4.665 -20.353 1.00 97.12 339 TRP A N 1
ATOM 2600 C CA . TRP A 1 339 ? -3.889 -3.585 -19.549 1.00 97.12 339 TRP A CA 1
ATOM 2601 C C . TRP A 1 339 ? -4.738 -2.696 -20.452 1.00 97.12 339 TRP A C 1
ATOM 2603 O O . TRP A 1 339 ? -4.394 -2.490 -21.620 1.00 97.12 339 TRP A O 1
ATOM 2613 N N . SER A 1 340 ? -5.850 -2.181 -19.936 1.00 96.06 340 SER A N 1
ATOM 2614 C CA . SER A 1 340 ? -6.783 -1.357 -20.719 1.00 96.06 340 SER A CA 1
ATOM 2615 C C . SER A 1 340 ? -6.739 0.127 -20.362 1.00 96.06 340 SER A C 1
ATOM 2617 O O . SER A 1 340 ? -7.197 0.963 -21.142 1.00 96.06 340 SER A O 1
ATOM 2619 N N . THR A 1 341 ? -6.181 0.472 -19.203 1.00 95.75 341 THR A N 1
ATOM 2620 C CA . THR A 1 341 ? -6.117 1.842 -18.694 1.00 95.75 341 THR A CA 1
ATOM 2621 C C . THR A 1 341 ? -4.949 1.994 -17.715 1.00 95.75 341 THR A C 1
ATOM 2623 O O . THR A 1 341 ? -4.326 1.016 -17.329 1.00 95.75 341 THR A O 1
ATOM 2626 N N . HIS A 1 342 ? -4.649 3.231 -17.326 1.00 95.06 342 HIS A N 1
ATOM 2627 C CA . HIS A 1 342 ? -3.828 3.560 -16.153 1.00 95.06 342 HIS A CA 1
ATOM 2628 C C . HIS A 1 342 ? -4.707 4.110 -15.020 1.00 95.06 342 HIS A C 1
ATOM 2630 O O . HIS A 1 342 ? -4.220 4.833 -14.166 1.00 95.06 342 HIS A O 1
ATOM 2636 N N . GLY A 1 343 ? -6.018 3.882 -15.063 1.00 93.44 343 GLY A N 1
ATOM 2637 C CA . GLY A 1 343 ? -6.988 4.338 -14.069 1.00 93.44 343 GLY A CA 1
ATOM 2638 C C . GLY A 1 343 ? -7.837 3.185 -13.546 1.00 93.44 343 GLY A C 1
ATOM 2639 O O . GLY A 1 343 ? -7.564 2.022 -13.840 1.00 93.44 343 GLY A O 1
ATOM 2640 N N . HIS A 1 344 ? -8.893 3.513 -12.810 1.00 97.81 344 HIS A N 1
ATOM 2641 C CA . HIS A 1 344 ? -9.820 2.507 -12.297 1.00 97.81 344 HIS A CA 1
ATOM 2642 C C . HIS A 1 344 ? -10.761 2.008 -13.398 1.00 97.81 344 HIS A C 1
ATOM 2644 O O . HIS A 1 344 ? -11.039 2.723 -14.372 1.00 97.81 344 HIS A O 1
ATOM 2650 N N . THR A 1 345 ? -11.297 0.803 -13.225 1.00 96.69 345 THR A N 1
ATOM 2651 C CA . THR A 1 345 ? -12.393 0.275 -14.041 1.00 96.69 345 THR A CA 1
ATOM 2652 C C . THR A 1 345 ? -13.615 -0.046 -13.184 1.00 96.69 345 THR A C 1
ATOM 2654 O O . THR A 1 345 ? -13.540 -0.175 -11.965 1.00 96.69 345 THR A O 1
ATOM 2657 N N . ALA A 1 346 ? -14.776 -0.127 -13.833 1.00 96.81 346 ALA A N 1
ATOM 2658 C CA . ALA A 1 346 ? -16.071 -0.296 -13.176 1.00 96.81 346 ALA A CA 1
ATOM 2659 C C . ALA A 1 346 ? -16.531 -1.763 -13.134 1.00 96.81 346 ALA A C 1
ATOM 2661 O O . ALA A 1 346 ? -17.728 -2.029 -13.222 1.00 96.81 346 ALA A O 1
ATOM 2662 N N . VAL A 1 347 ? -15.597 -2.719 -13.101 1.00 96.38 347 VAL A N 1
ATOM 2663 C CA . VAL A 1 347 ? -15.971 -4.128 -12.928 1.00 96.38 347 VAL A CA 1
ATOM 2664 C C . VAL A 1 347 ? -16.499 -4.352 -11.514 1.00 96.38 347 VAL A C 1
ATOM 2666 O O . VAL A 1 347 ? -16.023 -3.733 -10.562 1.00 96.38 347 VAL A O 1
ATOM 2669 N N . ASP A 1 348 ? -17.462 -5.261 -11.381 1.00 96.75 348 ASP A N 1
ATOM 2670 C CA . ASP A 1 348 ? -17.898 -5.721 -10.068 1.00 96.75 348 ASP A CA 1
ATOM 2671 C C . ASP A 1 348 ? -16.705 -6.359 -9.340 1.00 96.75 348 ASP A C 1
ATOM 2673 O O . ASP A 1 348 ? -15.971 -7.175 -9.908 1.00 96.75 348 ASP A O 1
ATOM 2677 N N . VAL A 1 349 ? -16.511 -5.982 -8.078 1.00 96.31 349 VAL A N 1
ATOM 2678 C CA . VAL A 1 349 ? -15.449 -6.514 -7.218 1.00 96.31 349 VAL A CA 1
ATOM 2679 C C . VAL A 1 349 ? -15.994 -7.613 -6.312 1.00 96.31 349 VAL A C 1
ATOM 2681 O O . VAL A 1 349 ? -17.163 -7.613 -5.925 1.00 96.31 349 VAL A O 1
ATOM 2684 N N . ASN A 1 350 ? -15.139 -8.573 -5.966 1.00 95.12 350 ASN A N 1
ATOM 2685 C CA . ASN A 1 350 ? -15.541 -9.684 -5.113 1.00 95.12 350 ASN A CA 1
ATOM 2686 C C . ASN A 1 350 ? -15.632 -9.247 -3.649 1.00 95.12 350 ASN A C 1
ATOM 2688 O O . ASN A 1 350 ? -14.720 -8.604 -3.132 1.00 95.12 350 ASN A O 1
ATOM 2692 N N . ILE A 1 351 ? -16.674 -9.721 -2.967 1.00 95.06 351 ILE A N 1
ATOM 2693 C CA . ILE A 1 351 ? -16.787 -9.680 -1.511 1.00 95.06 351 ILE A CA 1
ATOM 2694 C C . ILE A 1 351 ? -16.543 -11.076 -0.931 1.00 95.06 351 ILE A C 1
ATOM 2696 O O . ILE A 1 351 ? -17.140 -12.069 -1.355 1.00 95.06 351 ILE A O 1
ATOM 2700 N N . TYR A 1 352 ? -15.660 -11.153 0.057 1.00 95.38 352 TYR A N 1
ATOM 2701 C CA . TYR A 1 352 ? -15.378 -12.349 0.837 1.00 95.38 352 TYR A CA 1
ATOM 2702 C C . TYR A 1 352 ? -15.774 -12.095 2.284 1.00 95.38 352 TYR A C 1
ATOM 2704 O O . TYR A 1 352 ? -15.549 -11.014 2.823 1.00 95.38 352 TYR A O 1
ATOM 2712 N N . SER A 1 353 ? -16.354 -13.097 2.935 1.00 95.19 353 SER A N 1
ATOM 2713 C CA . SER A 1 353 ? -16.806 -12.960 4.314 1.00 95.19 353 SER A CA 1
ATOM 2714 C C . SER A 1 353 ? -16.618 -14.246 5.107 1.00 95.19 353 SER A C 1
ATOM 2716 O O . SER A 1 353 ? -16.835 -15.336 4.575 1.00 95.19 353 SER A O 1
ATOM 2718 N N . SER A 1 354 ? -16.266 -14.120 6.384 1.00 95.00 354 SER A N 1
ATOM 2719 C CA . SER A 1 354 ? -16.083 -15.240 7.316 1.00 95.00 354 SER A CA 1
ATOM 2720 C C . SER A 1 354 ? -16.553 -14.860 8.723 1.00 95.00 354 SER A C 1
ATOM 2722 O O . SER A 1 354 ? -16.799 -13.687 8.990 1.00 95.00 354 SER A O 1
ATOM 2724 N N . GLY A 1 355 ? -16.677 -15.840 9.623 1.00 88.62 355 GLY A N 1
ATOM 2725 C CA . GLY A 1 355 ? -16.916 -15.566 11.044 1.00 88.62 355 GLY A CA 1
ATOM 2726 C C . GLY A 1 355 ? -18.359 -15.677 11.549 1.00 88.62 355 GLY A C 1
ATOM 2727 O O . GLY A 1 355 ? -18.679 -15.169 12.614 1.00 88.62 355 GLY A O 1
ATOM 2728 N N . GLY A 1 356 ? -19.251 -16.360 10.823 1.00 87.19 356 GLY A N 1
ATOM 2729 C CA . GLY A 1 356 ? -20.579 -16.705 11.348 1.00 87.19 356 GLY A CA 1
ATOM 2730 C C . GLY A 1 356 ? -21.679 -16.773 10.294 1.00 87.19 356 GLY A C 1
ATOM 2731 O O . GLY A 1 356 ? -21.473 -16.436 9.129 1.00 87.19 356 GLY A O 1
ATOM 2732 N N . ARG A 1 357 ? -22.880 -17.208 10.704 1.00 88.75 357 ARG A N 1
ATOM 2733 C CA . ARG A 1 357 ? -24.046 -17.337 9.803 1.00 88.75 357 ARG A CA 1
ATOM 2734 C C . ARG A 1 357 ? -24.586 -15.996 9.318 1.00 88.75 357 ARG A C 1
ATOM 2736 O O . ARG A 1 357 ? -25.216 -15.954 8.269 1.00 88.75 357 ARG A O 1
ATOM 2743 N N . ASP A 1 358 ? -24.344 -14.914 10.052 1.00 90.94 358 ASP A N 1
ATOM 2744 C CA . ASP A 1 358 ? -24.794 -13.583 9.642 1.00 90.94 358 ASP A CA 1
ATOM 2745 C C . ASP A 1 358 ? -24.118 -13.094 8.360 1.00 90.94 358 ASP A C 1
ATOM 2747 O O . ASP A 1 358 ? -24.721 -12.319 7.622 1.00 90.94 358 ASP A O 1
ATOM 2751 N N . THR A 1 359 ? -22.934 -13.618 8.031 1.00 92.06 359 THR A N 1
ATOM 2752 C CA . THR A 1 359 ? -22.245 -13.320 6.766 1.00 92.06 359 THR A CA 1
ATOM 2753 C C . THR A 1 359 ? -23.033 -13.754 5.525 1.00 92.06 359 THR A C 1
ATOM 2755 O O . THR A 1 359 ? -22.831 -13.213 4.443 1.00 92.06 359 THR A O 1
ATOM 2758 N N . GLU A 1 360 ? -24.010 -14.659 5.664 1.00 91.75 360 GLU A N 1
ATOM 2759 C CA . GLU A 1 360 ? -24.923 -15.025 4.574 1.00 91.75 360 GLU A CA 1
ATOM 2760 C C . GLU A 1 360 ? -25.754 -13.824 4.080 1.00 91.75 360 GLU A C 1
ATOM 2762 O O . GLU A 1 360 ? -26.203 -13.826 2.936 1.00 91.75 360 GLU A O 1
ATOM 2767 N N . LYS A 1 361 ? -25.938 -12.781 4.907 1.00 91.25 361 LYS A N 1
ATOM 2768 C CA . LYS A 1 361 ? -26.710 -11.571 4.564 1.00 91.25 361 LYS A CA 1
ATOM 2769 C C . LYS A 1 361 ? -26.045 -10.702 3.492 1.00 91.25 361 LYS A C 1
ATOM 2771 O O . LYS A 1 361 ? -26.742 -9.915 2.862 1.00 91.25 361 LYS A O 1
ATOM 2776 N N . ILE A 1 362 ? -24.735 -10.845 3.289 1.00 92.75 362 ILE A N 1
ATOM 2777 C CA . ILE A 1 362 ? -23.955 -10.090 2.292 1.00 92.75 362 ILE A CA 1
ATOM 2778 C C . ILE A 1 362 ? -23.490 -10.960 1.119 1.00 92.75 362 ILE A C 1
ATOM 2780 O O . ILE A 1 362 ? -22.619 -10.561 0.352 1.00 92.75 362 ILE A O 1
ATOM 2784 N N . ARG A 1 363 ? -24.060 -12.163 0.962 1.00 90.94 363 ARG A N 1
ATOM 2785 C CA . ARG A 1 363 ? -23.793 -13.019 -0.198 1.00 90.94 363 ARG A CA 1
ATOM 2786 C C . ARG A 1 363 ? -24.629 -12.617 -1.407 1.00 90.94 363 ARG A C 1
ATOM 2788 O O . ARG A 1 363 ? -25.812 -12.311 -1.290 1.00 90.94 363 ARG A O 1
ATOM 2795 N N . GLY A 1 364 ? -24.031 -12.764 -2.586 1.00 91.62 364 GLY A N 1
ATOM 2796 C CA . GLY A 1 364 ? -24.641 -12.400 -3.863 1.00 91.62 364 GLY A CA 1
ATOM 2797 C C . GLY A 1 364 ? -24.206 -11.009 -4.307 1.00 91.62 364 GLY A C 1
ATOM 2798 O O . GLY A 1 364 ? -23.156 -10.527 -3.892 1.00 91.62 364 GLY A O 1
ATOM 2799 N N . ASN A 1 365 ? -25.007 -10.382 -5.165 1.00 94.06 365 ASN A N 1
ATOM 2800 C CA . ASN A 1 365 ? -24.728 -9.033 -5.644 1.00 94.06 365 ASN A CA 1
ATOM 2801 C C . ASN A 1 365 ? -25.260 -8.029 -4.619 1.00 94.06 365 ASN A C 1
ATOM 2803 O O . ASN A 1 365 ? -26.462 -8.015 -4.346 1.00 94.06 365 ASN A O 1
ATOM 2807 N N . VAL A 1 366 ? -24.368 -7.213 -4.070 1.00 93.50 366 VAL A N 1
ATOM 2808 C CA . VAL A 1 366 ? -24.679 -6.169 -3.088 1.00 93.50 366 VAL A CA 1
ATOM 2809 C C . VAL A 1 366 ? -23.976 -4.877 -3.484 1.00 93.50 366 VAL A C 1
ATOM 2811 O O . VAL A 1 366 ? -22.922 -4.914 -4.116 1.00 93.50 366 VAL A O 1
ATOM 2814 N N . GLU A 1 367 ? -24.551 -3.735 -3.116 1.00 95.75 367 GLU A N 1
ATOM 2815 C CA . GLU A 1 367 ? -23.914 -2.440 -3.352 1.00 95.75 367 GLU A CA 1
ATOM 2816 C C . GLU A 1 367 ? -22.810 -2.198 -2.317 1.00 95.75 367 GLU A C 1
ATOM 2818 O O . GLU A 1 367 ? -22.900 -2.652 -1.174 1.00 95.75 367 GLU A O 1
ATOM 2823 N N . ASN A 1 368 ? -21.799 -1.392 -2.650 1.00 94.56 368 ASN A N 1
ATOM 2824 C CA . ASN A 1 368 ? -20.743 -1.033 -1.692 1.00 94.56 368 ASN A CA 1
ATOM 2825 C C . ASN A 1 368 ? -21.307 -0.410 -0.393 1.00 94.56 368 ASN A C 1
ATOM 2827 O O . ASN A 1 368 ? -20.807 -0.665 0.703 1.00 94.56 368 ASN A O 1
ATOM 2831 N N . THR A 1 369 ? -22.409 0.345 -0.486 1.00 95.56 369 THR A N 1
ATOM 2832 C CA . THR A 1 369 ? -23.091 0.923 0.680 1.00 95.56 369 THR A CA 1
ATOM 2833 C C . THR A 1 369 ? -23.704 -0.131 1.599 1.00 95.56 369 THR A C 1
ATOM 2835 O O . THR A 1 369 ? -23.897 0.140 2.785 1.00 95.56 369 THR A O 1
ATOM 2838 N N . ASP A 1 370 ? -24.012 -1.322 1.086 1.00 95.06 370 ASP A N 1
ATOM 2839 C CA . ASP A 1 370 ? -24.590 -2.407 1.875 1.00 95.06 370 ASP A CA 1
ATOM 284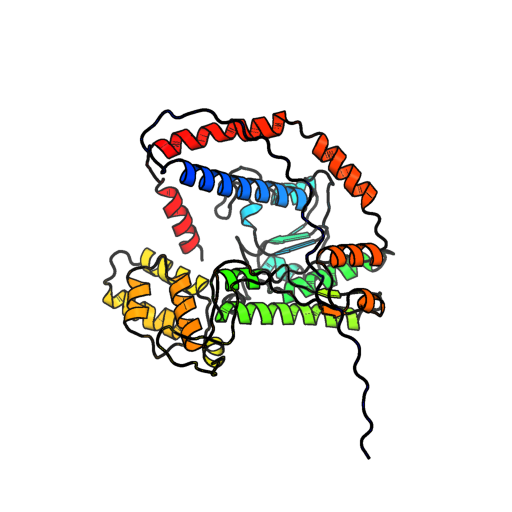0 C C . ASP A 1 370 ? -23.549 -3.061 2.783 1.00 95.06 370 ASP A C 1
ATOM 2842 O O . ASP A 1 370 ? -23.907 -3.507 3.869 1.00 95.06 370 ASP A O 1
ATOM 2846 N N . VAL A 1 371 ? -22.260 -3.016 2.424 1.00 95.00 371 VAL A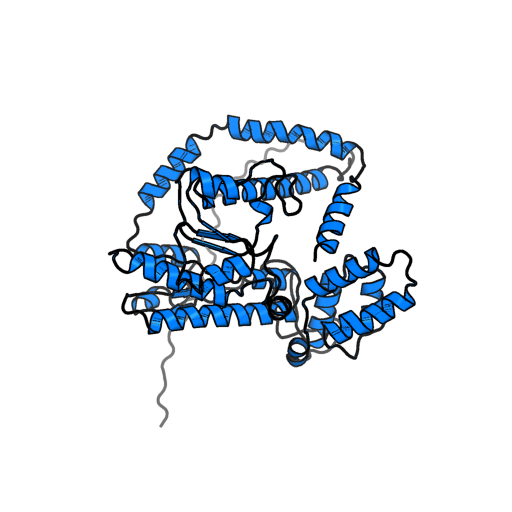 N 1
ATOM 2847 C CA . VAL A 1 371 ? -21.161 -3.455 3.301 1.00 95.00 371 VAL A CA 1
ATOM 2848 C C . VAL A 1 371 ? -21.127 -2.620 4.579 1.00 95.00 371 VAL A C 1
ATOM 2850 O O . VAL A 1 371 ? -21.131 -3.160 5.685 1.00 95.00 371 VAL A O 1
ATOM 2853 N N . GLY A 1 372 ? -21.173 -1.291 4.440 1.00 93.69 372 GLY A N 1
ATOM 2854 C CA . GLY A 1 372 ? -21.204 -0.378 5.584 1.00 93.69 372 GLY A CA 1
ATOM 2855 C C . GLY A 1 372 ? -22.467 -0.541 6.436 1.00 93.69 372 GLY A C 1
ATOM 2856 O O . GLY A 1 372 ? -22.384 -0.546 7.664 1.00 93.69 372 GLY A O 1
ATOM 2857 N N . LYS A 1 373 ? -23.635 -0.730 5.803 1.00 94.94 373 LYS A N 1
ATOM 2858 C CA . LYS A 1 373 ? -24.895 -1.013 6.518 1.00 94.94 373 LYS A CA 1
ATOM 2859 C C . LYS A 1 373 ? -24.815 -2.332 7.282 1.00 94.94 373 LYS A C 1
ATOM 2861 O O . LYS A 1 373 ? -25.186 -2.365 8.447 1.00 94.94 373 LYS A O 1
ATOM 2866 N N . PHE A 1 374 ? -24.294 -3.386 6.657 1.00 96.00 374 PHE A N 1
ATOM 2867 C CA . PHE A 1 374 ? -24.131 -4.692 7.284 1.00 96.00 374 PHE A CA 1
ATOM 2868 C C . PHE A 1 374 ? -23.228 -4.626 8.517 1.00 96.00 374 PHE A C 1
ATOM 2870 O O . PHE A 1 374 ? -23.623 -5.108 9.573 1.00 96.00 374 PHE A O 1
ATOM 2877 N N . LEU A 1 375 ? -22.054 -3.996 8.407 1.00 95.38 375 LEU A N 1
ATOM 2878 C CA . LEU A 1 375 ? -21.124 -3.853 9.530 1.00 95.38 375 LEU A CA 1
ATOM 2879 C C . LEU A 1 375 ? -21.736 -3.031 10.669 1.00 95.38 375 LEU A C 1
ATOM 2881 O O . LEU A 1 375 ? -21.643 -3.430 11.827 1.00 95.38 375 LEU A O 1
ATOM 2885 N N . ARG A 1 376 ? -22.410 -1.920 10.345 1.00 94.94 376 ARG A N 1
ATOM 2886 C CA . ARG A 1 376 ? -23.142 -1.107 11.326 1.00 94.94 376 ARG A CA 1
ATOM 2887 C C . ARG A 1 376 ? -24.199 -1.932 12.059 1.00 94.94 376 ARG A C 1
ATOM 2889 O O . ARG A 1 376 ? -24.274 -1.864 13.281 1.00 94.94 376 ARG A O 1
ATOM 2896 N N . ASP A 1 377 ? -25.014 -2.673 11.313 1.00 94.81 377 ASP A N 1
ATOM 2897 C CA . ASP A 1 377 ? -26.124 -3.448 11.865 1.00 94.81 377 ASP A CA 1
ATOM 2898 C C . ASP A 1 377 ? -25.615 -4.642 12.690 1.00 94.81 377 ASP A C 1
ATOM 2900 O O . ASP A 1 377 ? -26.199 -4.963 13.720 1.00 94.81 377 ASP A O 1
ATOM 2904 N N . TRP A 1 378 ? -24.517 -5.283 12.273 1.00 94.88 378 TRP A N 1
ATOM 2905 C CA . TRP A 1 378 ? -23.889 -6.377 13.020 1.00 94.88 378 TRP A CA 1
ATOM 2906 C C . TRP A 1 378 ? -23.255 -5.896 14.333 1.00 94.88 378 TRP A C 1
ATOM 2908 O O . TRP A 1 378 ? -23.385 -6.564 15.353 1.00 94.88 378 TRP A O 1
ATOM 2918 N N . LEU A 1 379 ? -22.630 -4.714 14.326 1.00 93.81 379 LEU A N 1
ATOM 2919 C CA . LEU A 1 379 ? -22.058 -4.078 15.518 1.00 93.81 379 LEU A CA 1
ATOM 2920 C C . LEU A 1 379 ? -23.105 -3.383 16.416 1.00 93.81 379 LEU A C 1
ATOM 2922 O O . LEU A 1 379 ? -22.726 -2.802 17.430 1.00 93.81 379 LEU A O 1
ATOM 2926 N N . ASP A 1 380 ? -24.392 -3.410 16.045 1.00 93.81 380 ASP A N 1
ATOM 2927 C CA . ASP A 1 380 ? -25.493 -2.710 16.731 1.00 93.81 380 ASP A CA 1
ATOM 2928 C C . ASP A 1 380 ? -25.217 -1.203 16.948 1.00 93.81 380 ASP A C 1
ATOM 2930 O O . ASP A 1 380 ? -25.417 -0.642 18.027 1.00 93.81 380 ASP A O 1
ATOM 2934 N N . LEU A 1 381 ? -24.705 -0.528 15.911 1.00 94.06 381 LEU A N 1
ATOM 2935 C CA . LEU A 1 381 ? -24.308 0.883 15.980 1.00 94.06 381 LEU A CA 1
ATOM 2936 C C . LEU A 1 381 ? -25.407 1.833 15.483 1.00 94.06 381 LEU A C 1
ATOM 2938 O O . LEU A 1 381 ? -25.800 1.802 14.314 1.00 94.06 381 LEU A O 1
ATOM 2942 N N . ASP A 1 382 ? -25.812 2.791 16.324 1.00 93.56 382 ASP A N 1
ATOM 2943 C CA . ASP A 1 382 ? -26.573 3.967 15.884 1.00 93.56 382 ASP A CA 1
ATOM 2944 C C . ASP A 1 382 ? -25.626 5.112 15.494 1.00 93.56 382 ASP A C 1
ATOM 2946 O O . ASP A 1 382 ? -25.054 5.807 16.335 1.00 93.56 382 ASP A O 1
ATOM 2950 N N . VAL A 1 383 ? -25.477 5.327 14.186 1.00 92.94 383 VAL A N 1
ATOM 2951 C CA . VAL A 1 383 ? -24.615 6.380 13.626 1.00 92.94 383 VAL A CA 1
ATOM 2952 C C . VAL A 1 383 ? -25.324 7.731 13.473 1.00 92.94 383 VAL A C 1
ATOM 2954 O O . VAL A 1 383 ? -24.688 8.714 13.083 1.00 92.94 383 VAL A O 1
ATOM 2957 N N . ALA A 1 384 ? -26.628 7.830 13.751 1.00 93.56 384 ALA A N 1
ATOM 2958 C CA . ALA A 1 384 ? -27.357 9.087 13.592 1.00 93.56 384 ALA A CA 1
ATOM 2959 C C . ALA A 1 384 ? -26.881 10.186 14.567 1.00 93.56 384 ALA A C 1
ATOM 2961 O O . ALA A 1 384 ? -26.633 11.301 14.096 1.00 93.56 384 ALA A O 1
ATOM 2962 N N . PRO A 1 385 ? -26.664 9.916 15.874 1.00 94.31 385 PRO A N 1
ATOM 2963 C CA . PRO A 1 385 ? -26.178 10.927 16.812 1.00 94.31 385 PRO A CA 1
ATOM 2964 C C . PRO A 1 385 ? -24.824 11.512 16.402 1.00 94.31 385 PRO A C 1
ATOM 2966 O O . PRO A 1 385 ? -24.674 12.733 16.355 1.00 94.31 385 PRO A O 1
ATOM 2969 N N . ILE A 1 386 ? -23.864 10.655 16.035 1.00 90.38 386 ILE A N 1
ATOM 2970 C CA . ILE A 1 386 ? -22.524 11.102 15.633 1.00 90.38 386 ILE A CA 1
ATOM 2971 C C . ILE A 1 386 ? -22.550 11.844 14.289 1.00 90.38 386 ILE A C 1
ATOM 2973 O O . ILE A 1 386 ? -21.825 12.818 14.102 1.00 90.38 386 ILE A O 1
ATOM 2977 N N . THR A 1 387 ? -23.444 11.453 13.374 1.00 89.06 387 THR A N 1
ATOM 2978 C CA . THR A 1 387 ? -23.659 12.163 12.105 1.00 89.06 387 THR A CA 1
ATOM 2979 C C . THR A 1 387 ? -24.181 13.582 12.344 1.00 89.06 387 THR A C 1
ATOM 2981 O O . THR A 1 387 ? -23.702 14.530 11.720 1.00 89.06 387 THR A O 1
ATOM 2984 N N . GLU A 1 388 ? -25.147 13.758 13.247 1.00 92.75 388 GLU A N 1
ATOM 2985 C CA . GLU A 1 388 ? -25.683 15.082 13.584 1.00 92.75 388 GLU A CA 1
ATOM 2986 C C . GLU A 1 388 ? -24.671 15.939 14.350 1.00 92.75 388 GLU A C 1
ATOM 2988 O O . GLU A 1 388 ? -24.559 17.141 14.096 1.00 92.75 388 GLU A O 1
ATOM 2993 N N . GLU A 1 389 ? -23.870 15.333 15.227 1.00 90.50 389 GLU A N 1
ATOM 2994 C CA . GLU A 1 389 ? -22.748 16.013 15.869 1.00 90.50 389 GLU A CA 1
ATOM 2995 C C . GLU A 1 389 ? -21.725 16.506 14.838 1.00 90.50 389 GLU A C 1
ATOM 2997 O O . GLU A 1 389 ? -21.362 17.688 14.852 1.00 90.50 389 GLU A O 1
ATOM 3002 N N . LEU A 1 390 ? -21.312 15.641 13.905 1.00 87.06 390 LEU A N 1
ATOM 3003 C CA . LEU A 1 390 ? -20.382 15.987 12.834 1.00 87.06 390 LEU A CA 1
ATOM 3004 C C . LEU A 1 390 ? -20.929 17.139 11.985 1.00 87.06 390 LEU A C 1
ATOM 3006 O O . LEU A 1 390 ? -20.241 18.141 11.797 1.00 87.06 390 LEU A O 1
ATOM 3010 N N . LYS A 1 391 ? -22.190 17.059 11.539 1.00 86.06 391 LYS A N 1
ATOM 3011 C CA . LYS A 1 391 ? -22.855 18.144 10.796 1.00 86.06 391 LYS A CA 1
ATOM 3012 C C . LYS A 1 391 ? -22.923 19.439 11.599 1.00 86.06 391 LYS A C 1
ATOM 3014 O O . LYS A 1 391 ? -22.705 20.507 11.038 1.00 86.06 391 LYS A O 1
ATOM 3019 N N . SER A 1 392 ? -23.209 19.372 12.899 1.00 88.88 392 SER A N 1
ATOM 3020 C CA . SER A 1 392 ? -23.277 20.553 13.767 1.00 88.88 392 SER A CA 1
ATOM 3021 C C . SER A 1 392 ? -21.915 21.228 13.922 1.00 88.88 392 SER A C 1
ATOM 3023 O O . SER A 1 392 ? -21.823 22.457 13.911 1.00 88.88 392 SER A O 1
ATOM 3025 N N . LYS A 1 393 ? -20.850 20.435 14.063 1.00 84.00 393 LYS A N 1
ATOM 3026 C CA . LYS A 1 393 ? -19.483 20.938 14.222 1.00 84.00 393 LYS A CA 1
ATOM 3027 C C . LYS A 1 393 ? -18.903 21.450 12.902 1.00 84.00 393 LYS A C 1
ATOM 3029 O O . LYS A 1 393 ? -18.305 22.521 12.900 1.00 84.00 393 LYS A O 1
ATOM 3034 N N . LEU A 1 394 ? -19.166 20.773 11.783 1.00 76.44 394 LEU A N 1
ATOM 3035 C CA . LEU A 1 394 ? -18.775 21.231 10.444 1.00 76.44 394 LEU A CA 1
ATOM 3036 C C . LEU A 1 394 ? -19.600 22.437 9.972 1.00 76.44 394 LEU A C 1
ATOM 3038 O O . LEU A 1 394 ? -19.057 23.368 9.392 1.00 76.44 394 LEU A O 1
ATOM 3042 N N . GLY A 1 395 ? -20.900 22.478 10.268 1.00 59.41 395 GLY A N 1
ATOM 3043 C CA . GLY A 1 395 ? -21.793 23.587 9.913 1.00 59.41 395 GLY A CA 1
ATOM 3044 C C . GLY A 1 395 ? -21.516 24.894 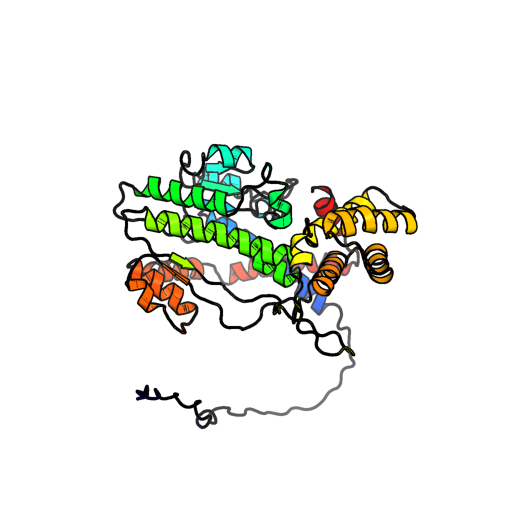10.667 1.00 59.41 395 GLY A C 1
ATOM 3045 O O . GLY A 1 395 ? -22.069 25.934 10.313 1.00 59.41 395 GLY A O 1
ATOM 3046 N N . LYS A 1 396 ? -20.661 24.857 11.697 1.00 53.78 396 LYS A N 1
ATOM 3047 C CA . LYS A 1 396 ? -20.130 26.039 12.394 1.00 53.78 396 LYS A CA 1
ATOM 3048 C C . LYS A 1 396 ? -18.858 26.603 11.750 1.00 53.78 396 LYS A C 1
ATOM 3050 O O . LYS A 1 396 ? -18.443 27.688 12.150 1.00 53.78 396 LYS A O 1
ATOM 3055 N N . VAL A 1 397 ? -18.272 25.918 10.764 1.00 50.88 397 VAL A N 1
ATOM 3056 C CA . VAL A 1 397 ? -17.209 26.473 9.915 1.00 50.88 397 VAL A CA 1
ATOM 3057 C C . VAL A 1 397 ? -17.866 27.496 8.993 1.00 50.88 397 VAL A C 1
ATOM 3059 O O . VAL A 1 397 ? -18.734 27.171 8.179 1.00 50.88 397 VAL A O 1
ATOM 3062 N N . ASN A 1 398 ? -17.545 28.770 9.191 1.00 44.25 398 ASN A N 1
ATOM 3063 C CA . ASN A 1 398 ? -18.254 29.862 8.544 1.00 44.25 398 ASN A CA 1
ATOM 3064 C C . ASN A 1 398 ? -17.911 29.856 7.044 1.00 44.25 398 ASN A C 1
ATOM 3066 O O . ASN A 1 398 ? -16.767 29.608 6.669 1.00 44.25 398 ASN A O 1
ATOM 3070 N N . ARG A 1 399 ? -18.851 30.207 6.154 1.00 43.78 399 ARG A N 1
ATOM 3071 C CA . ARG A 1 399 ? -18.552 30.390 4.711 1.00 43.78 399 ARG A CA 1
ATOM 3072 C C . ARG A 1 399 ? -17.407 31.391 4.461 1.00 43.78 399 ARG A C 1
ATOM 3074 O O . ARG A 1 399 ? -16.785 31.359 3.405 1.00 43.78 399 ARG A O 1
ATOM 3081 N N . ASN A 1 400 ? -17.116 32.243 5.444 1.00 43.94 400 ASN A N 1
ATOM 3082 C CA . ASN A 1 400 ? -15.984 33.166 5.445 1.00 43.94 400 ASN A CA 1
ATOM 3083 C C . ASN A 1 400 ? -14.623 32.496 5.722 1.00 43.94 400 ASN A C 1
ATOM 3085 O O . ASN A 1 400 ? -13.613 33.033 5.284 1.00 43.94 400 ASN A O 1
ATOM 3089 N N . ASP A 1 401 ? -14.579 31.335 6.382 1.00 44.88 401 ASP A N 1
ATOM 3090 C CA . ASP A 1 401 ? -13.341 30.575 6.618 1.00 44.88 401 ASP A CA 1
ATOM 3091 C C . ASP A 1 401 ? -12.919 29.822 5.345 1.00 44.88 401 ASP A C 1
ATOM 3093 O O . ASP A 1 401 ? -11.748 29.827 4.974 1.00 44.88 401 ASP A O 1
ATOM 3097 N N . LEU A 1 402 ? -13.893 29.313 4.581 1.00 38.69 402 LEU A N 1
ATOM 3098 C CA . LEU A 1 402 ? -13.683 28.834 3.206 1.00 38.69 402 LEU A CA 1
ATOM 3099 C C . LEU A 1 402 ? -13.221 29.968 2.272 1.00 38.69 402 LEU A C 1
ATOM 3101 O O . LEU A 1 402 ? -12.340 29.767 1.441 1.00 38.69 402 LEU A O 1
ATOM 3105 N N . ALA A 1 403 ? -13.740 31.188 2.453 1.00 35.94 403 ALA A N 1
ATOM 3106 C CA . ALA A 1 403 ? -13.276 32.365 1.715 1.00 35.94 403 ALA A CA 1
ATOM 3107 C C . ALA A 1 403 ? -11.867 32.835 2.139 1.00 35.94 403 ALA A C 1
ATOM 3109 O O . ALA A 1 403 ? -11.158 33.440 1.339 1.00 35.94 403 ALA A O 1
ATOM 3110 N N . ALA A 1 404 ? -11.435 32.559 3.375 1.00 38.66 404 ALA A N 1
ATOM 3111 C CA . ALA A 1 404 ? -10.066 32.810 3.830 1.00 38.66 404 ALA A CA 1
ATOM 3112 C C . ALA A 1 404 ? -9.072 31.797 3.232 1.00 38.66 404 ALA A C 1
ATOM 3114 O O . ALA A 1 404 ? -7.946 32.176 2.907 1.00 38.66 404 ALA A O 1
ATOM 3115 N N . MET A 1 405 ? -9.508 30.554 2.996 1.00 36.00 405 MET A N 1
ATOM 3116 C CA . MET A 1 405 ? -8.769 29.570 2.193 1.00 36.00 405 MET A CA 1
ATOM 3117 C C . MET A 1 405 ? -8.672 30.013 0.719 1.00 36.00 405 MET A C 1
ATOM 3119 O O . MET A 1 405 ? -7.591 29.952 0.133 1.00 36.00 405 MET A O 1
ATOM 3123 N N . ASP A 1 406 ? -9.738 30.596 0.158 1.00 33.09 406 ASP A N 1
ATOM 3124 C CA . ASP A 1 406 ? -9.718 31.227 -1.174 1.00 33.09 406 ASP A CA 1
ATOM 3125 C C . ASP A 1 406 ? -8.888 32.527 -1.227 1.00 33.09 406 ASP A C 1
ATOM 3127 O O . ASP A 1 406 ? -8.296 32.839 -2.255 1.00 33.09 406 ASP A O 1
ATOM 3131 N N . ALA A 1 407 ? -8.768 33.303 -0.149 1.00 33.84 407 ALA A N 1
ATOM 3132 C CA . ALA A 1 407 ? -7.972 34.539 -0.141 1.00 33.84 407 ALA A CA 1
ATOM 3133 C C . ALA A 1 407 ? -6.449 34.278 -0.129 1.00 33.84 407 ALA A C 1
ATOM 3135 O O . ALA A 1 407 ? -5.664 35.131 -0.553 1.00 33.84 407 ALA A O 1
ATOM 3136 N N . VAL A 1 408 ? -6.019 33.088 0.308 1.00 35.44 408 VAL A N 1
ATOM 3137 C CA . VAL A 1 408 ? -4.628 32.608 0.197 1.00 35.44 408 VAL A CA 1
ATOM 3138 C C . VAL A 1 408 ? -4.319 32.098 -1.223 1.00 35.44 408 VAL A C 1
ATOM 3140 O O . VAL A 1 408 ? -3.165 32.160 -1.652 1.00 35.44 408 VAL A O 1
ATOM 3143 N N . SER A 1 409 ? -5.345 31.724 -2.005 1.00 37.16 409 SER A N 1
ATOM 3144 C CA . SER A 1 409 ? -5.225 31.270 -3.407 1.00 37.16 409 SER A CA 1
ATOM 3145 C C . SER A 1 409 ? -4.662 32.324 -4.379 1.00 37.16 409 SER A C 1
ATOM 3147 O O . SER A 1 409 ? -4.255 31.992 -5.493 1.00 37.16 409 SER A O 1
ATOM 3149 N N . GLY A 1 410 ? -4.596 33.596 -3.968 1.00 32.50 410 GLY A N 1
ATOM 3150 C CA . GLY A 1 410 ? -4.112 34.699 -4.802 1.00 32.50 410 GLY A CA 1
ATOM 3151 C C . GLY A 1 410 ? -2.589 34.873 -4.858 1.00 32.50 410 GLY A C 1
ATOM 3152 O O . GLY A 1 410 ? -2.096 35.494 -5.792 1.00 32.50 410 GLY A O 1
ATOM 3153 N N . ARG A 1 411 ? -1.821 34.337 -3.898 1.00 37.41 411 ARG A N 1
ATOM 3154 C CA . ARG A 1 411 ? -0.357 34.563 -3.830 1.00 37.41 411 ARG A CA 1
ATOM 3155 C C . ARG A 1 411 ? 0.504 33.618 -4.685 1.00 37.41 411 ARG A C 1
ATOM 3157 O O . ARG A 1 411 ? 1.518 34.084 -5.198 1.00 37.41 411 ARG A O 1
ATOM 3164 N N . PRO A 1 412 ? 0.144 32.339 -4.915 1.00 38.47 412 PRO A N 1
ATOM 3165 C CA . PRO A 1 412 ? 0.933 31.465 -5.792 1.00 38.47 412 PRO A CA 1
ATOM 3166 C C . PRO A 1 412 ? 0.817 31.839 -7.280 1.00 38.47 412 PRO A C 1
ATOM 3168 O O . PRO A 1 412 ? 1.713 31.541 -8.069 1.00 38.47 412 PRO A O 1
ATOM 3171 N N . ALA A 1 413 ? -0.274 32.512 -7.667 1.00 34.25 413 ALA A N 1
ATOM 3172 C CA . ALA A 1 413 ? -0.554 32.883 -9.054 1.00 34.25 413 ALA A CA 1
ATOM 3173 C C . ALA A 1 413 ? 0.415 33.946 -9.611 1.00 34.25 413 ALA A C 1
ATOM 3175 O O . ALA A 1 413 ? 0.691 33.945 -10.809 1.00 34.25 413 ALA A O 1
ATOM 3176 N N . GLU A 1 414 ? 0.971 34.816 -8.761 1.00 34.31 414 GLU A N 1
ATOM 3177 C CA . GLU A 1 414 ? 1.924 35.853 -9.185 1.00 34.31 414 GLU A CA 1
ATOM 3178 C C . GLU A 1 414 ? 3.350 35.308 -9.379 1.00 34.31 414 GLU A C 1
ATOM 3180 O O . GLU A 1 414 ? 4.064 35.782 -10.259 1.00 34.31 414 GLU A O 1
ATOM 3185 N N . ALA A 1 415 ? 3.749 34.262 -8.643 1.00 34.56 415 ALA A N 1
ATOM 3186 C CA . ALA A 1 415 ? 5.053 33.608 -8.816 1.00 34.56 415 ALA A CA 1
ATOM 3187 C C . ALA A 1 415 ? 5.087 32.684 -10.049 1.00 34.56 415 ALA A C 1
ATOM 3189 O O . ALA A 1 415 ? 6.073 32.655 -10.782 1.00 34.56 415 ALA A O 1
ATOM 3190 N N . ALA A 1 416 ? 3.983 31.984 -10.338 1.00 34.53 416 ALA A N 1
ATOM 3191 C CA . ALA A 1 416 ? 3.863 31.127 -11.522 1.00 34.53 416 ALA A CA 1
ATOM 3192 C C . ALA A 1 416 ? 3.808 31.921 -12.846 1.00 34.53 416 ALA A C 1
ATOM 3194 O O . ALA A 1 416 ? 4.180 31.403 -13.899 1.00 34.53 416 ALA A O 1
ATOM 3195 N N . ALA A 1 417 ? 3.396 33.195 -12.805 1.00 32.69 417 ALA A N 1
ATOM 3196 C CA . ALA A 1 417 ? 3.383 34.085 -13.967 1.00 32.69 417 ALA A CA 1
ATOM 3197 C C . ALA A 1 417 ? 4.790 34.529 -14.430 1.00 32.69 417 ALA A C 1
ATOM 3199 O O . ALA A 1 417 ? 4.918 35.087 -15.520 1.00 32.69 417 ALA A O 1
ATOM 3200 N N . ALA A 1 418 ? 5.842 34.266 -13.642 1.00 34.84 418 ALA A N 1
ATOM 3201 C CA . ALA A 1 418 ? 7.219 34.663 -13.946 1.00 34.84 418 ALA A CA 1
ATOM 3202 C C . ALA A 1 418 ? 8.019 33.634 -14.774 1.00 34.84 418 ALA A C 1
ATOM 3204 O O . ALA A 1 418 ? 9.145 33.922 -15.165 1.00 34.84 418 ALA A O 1
ATOM 3205 N N . GLY A 1 419 ? 7.455 32.460 -15.091 1.00 29.97 419 GLY A N 1
ATOM 3206 C CA . GLY A 1 419 ? 8.071 31.509 -16.031 1.00 29.97 419 GLY A CA 1
ATOM 3207 C C . GLY A 1 419 ? 9.332 30.792 -15.532 1.00 29.97 419 GLY A C 1
ATOM 3208 O O . GLY A 1 419 ? 9.999 30.123 -16.318 1.00 29.97 419 GLY A O 1
ATOM 3209 N N . GLU A 1 420 ? 9.647 30.879 -14.244 1.00 32.53 420 GLU A N 1
ATOM 3210 C CA . GLU A 1 420 ? 10.716 30.103 -13.625 1.00 32.53 420 GLU A CA 1
ATOM 3211 C C . GLU A 1 420 ? 10.084 28.920 -12.892 1.00 32.53 420 GLU A C 1
ATOM 3213 O O . GLU A 1 420 ? 9.515 29.079 -11.815 1.00 32.53 420 GLU A O 1
ATOM 3218 N N . VAL A 1 421 ? 10.155 27.720 -13.479 1.00 36.31 421 VAL A N 1
ATOM 3219 C CA . VAL A 1 421 ? 10.006 26.487 -12.693 1.00 36.31 421 VAL A CA 1
ATOM 3220 C C . VAL A 1 421 ? 11.173 26.501 -11.708 1.00 36.31 421 VAL A C 1
ATOM 3222 O O . VAL A 1 421 ? 12.319 26.415 -12.160 1.00 36.31 421 VAL A O 1
ATOM 3225 N N . PRO A 1 422 ? 10.948 26.673 -10.393 1.00 35.47 422 PRO A N 1
ATOM 3226 C CA . PRO A 1 422 ? 12.058 26.853 -9.479 1.00 35.47 422 PRO A CA 1
ATOM 3227 C C . PRO A 1 422 ? 12.857 25.557 -9.460 1.00 35.47 422 PRO A C 1
ATOM 3229 O O . PRO A 1 422 ? 12.309 24.491 -9.180 1.00 35.47 422 PRO A O 1
ATOM 3232 N N . GLN A 1 423 ? 14.152 25.656 -9.746 1.00 33.16 423 GLN A N 1
ATOM 3233 C CA . GLN A 1 423 ? 15.114 24.553 -9.771 1.00 33.16 423 GLN A CA 1
ATOM 3234 C C . GLN A 1 423 ? 15.015 23.653 -8.519 1.00 33.16 423 GLN A C 1
ATOM 3236 O O . GLN A 1 423 ? 15.266 22.455 -8.601 1.00 33.16 423 GLN A O 1
ATOM 3241 N N . HIS A 1 424 ? 14.509 24.188 -7.398 1.00 34.91 424 HIS A N 1
ATOM 3242 C CA . HIS A 1 424 ? 14.229 23.442 -6.172 1.00 34.91 424 HIS A CA 1
ATOM 3243 C C . HIS A 1 424 ? 13.162 22.338 -6.298 1.00 34.91 424 HIS A C 1
ATOM 3245 O O . HIS A 1 424 ? 13.227 21.384 -5.542 1.00 34.91 424 HIS A O 1
ATOM 3251 N N . TRP A 1 425 ? 12.204 22.427 -7.236 1.00 33.91 425 TRP A N 1
ATOM 3252 C CA . TRP A 1 425 ? 11.138 21.420 -7.407 1.00 33.91 425 TRP A CA 1
ATOM 3253 C C . TRP A 1 425 ? 11.692 20.180 -8.105 1.00 33.91 425 TRP A C 1
ATOM 3255 O O . TRP A 1 425 ? 11.424 19.054 -7.701 1.00 33.91 425 TRP A O 1
ATOM 3265 N N . MET A 1 426 ? 12.532 20.397 -9.120 1.00 33.66 426 MET A N 1
ATOM 3266 C CA . MET A 1 426 ? 13.307 19.322 -9.730 1.00 33.66 426 MET A CA 1
ATOM 3267 C C . MET A 1 426 ? 14.354 18.771 -8.765 1.00 33.66 426 MET A C 1
ATOM 3269 O O . MET A 1 426 ? 14.548 17.565 -8.720 1.00 33.66 426 MET A O 1
ATOM 3273 N N . GLU A 1 427 ? 15.006 19.616 -7.964 1.00 33.31 427 GLU A N 1
ATOM 3274 C CA . GLU A 1 427 ? 15.922 19.138 -6.927 1.00 33.31 427 GLU A CA 1
ATOM 3275 C C . GLU A 1 427 ? 15.206 18.380 -5.810 1.00 33.31 427 GLU A C 1
ATOM 3277 O O . GLU A 1 427 ? 15.803 17.461 -5.277 1.00 33.31 427 GLU A O 1
ATOM 3282 N N . GLN A 1 428 ? 13.965 18.711 -5.454 1.00 33.81 428 GLN A N 1
ATOM 3283 C CA . GLN A 1 428 ? 13.189 17.982 -4.450 1.00 33.81 428 GLN A CA 1
ATOM 3284 C C . GLN A 1 428 ? 12.792 16.603 -4.977 1.00 33.81 428 GLN A C 1
ATOM 3286 O O . GLN A 1 428 ? 13.090 15.614 -4.322 1.00 33.81 428 GLN A O 1
ATOM 3291 N N . HIS A 1 429 ? 12.302 16.515 -6.216 1.00 32.41 429 HIS A N 1
ATOM 3292 C CA . HIS A 1 429 ? 12.018 15.228 -6.855 1.00 32.41 429 HIS A CA 1
ATOM 3293 C C . HIS A 1 429 ? 13.287 14.386 -7.097 1.00 32.41 429 HIS A C 1
ATOM 3295 O O . HIS A 1 429 ? 13.282 13.170 -6.956 1.00 32.41 429 HIS A O 1
ATOM 3301 N N . MET A 1 430 ? 14.426 15.023 -7.387 1.00 32.78 430 MET A N 1
ATOM 3302 C CA . MET A 1 430 ? 15.721 14.336 -7.504 1.00 32.78 430 MET A CA 1
ATOM 3303 C C . MET A 1 430 ? 16.354 14.003 -6.138 1.00 32.78 430 MET A C 1
ATOM 3305 O O . MET A 1 430 ? 17.125 13.052 -6.048 1.00 32.78 430 MET A O 1
ATOM 3309 N N . ARG A 1 431 ? 16.036 14.742 -5.065 1.00 32.50 431 ARG A N 1
ATOM 3310 C CA . ARG A 1 431 ? 16.414 14.409 -3.676 1.00 32.50 431 ARG A CA 1
ATOM 3311 C C . ARG A 1 431 ? 15.561 13.260 -3.136 1.00 32.50 431 ARG A C 1
ATOM 3313 O O . ARG A 1 431 ? 16.109 12.404 -2.454 1.00 32.50 431 ARG A O 1
ATOM 3320 N N . GLU A 1 432 ? 14.284 13.193 -3.510 1.00 37.12 432 GLU A N 1
ATOM 3321 C CA . GLU A 1 432 ? 13.377 12.058 -3.272 1.00 37.12 432 GLU A CA 1
ATOM 3322 C C . GLU A 1 432 ? 13.901 10.771 -3.935 1.00 37.12 432 GLU A C 1
ATOM 3324 O O . GLU A 1 432 ? 13.808 9.693 -3.358 1.00 37.12 432 GLU A O 1
ATOM 3329 N N . VAL A 1 433 ? 14.552 10.894 -5.097 1.00 33.47 433 VAL A N 1
ATOM 3330 C CA . VAL A 1 433 ? 15.249 9.795 -5.794 1.00 33.47 433 VAL A CA 1
ATOM 3331 C C . VAL A 1 433 ? 16.605 9.437 -5.158 1.00 33.47 433 VAL A C 1
ATOM 3333 O O . VAL A 1 433 ? 17.062 8.305 -5.291 1.00 33.47 433 VAL A O 1
ATOM 3336 N N . ALA A 1 434 ? 17.266 10.371 -4.467 1.00 26.78 434 ALA A N 1
ATOM 3337 C CA . ALA A 1 434 ? 18.592 10.162 -3.870 1.00 26.78 434 ALA A CA 1
ATOM 3338 C C . ALA A 1 434 ? 18.559 9.668 -2.407 1.00 26.78 434 ALA A C 1
ATOM 3340 O O . ALA A 1 434 ? 19.590 9.230 -1.893 1.00 26.78 434 ALA A O 1
ATOM 3341 N N . ALA A 1 435 ? 17.407 9.754 -1.731 1.00 27.75 435 ALA A N 1
ATOM 3342 C CA . ALA A 1 435 ? 17.218 9.350 -0.332 1.00 27.75 435 ALA A CA 1
ATOM 3343 C C . ALA A 1 435 ? 16.701 7.902 -0.149 1.00 27.75 435 ALA A C 1
ATOM 3345 O O . ALA A 1 435 ? 16.450 7.480 0.980 1.00 27.75 435 ALA A O 1
ATOM 3346 N N . ILE A 1 436 ? 16.602 7.139 -1.244 1.00 31.62 436 ILE A N 1
ATOM 3347 C CA . ILE A 1 436 ? 16.452 5.672 -1.304 1.00 31.62 436 ILE A CA 1
ATOM 3348 C C . ILE A 1 436 ? 17.703 5.124 -2.006 1.00 31.62 436 ILE A C 1
ATOM 3350 O O . ILE A 1 436 ? 18.262 4.088 -1.585 1.00 31.62 436 ILE A O 1
#

pLDDT: mean 81.42, std 25.6, range [24.81, 98.88]

Radius of gyration: 26.44 Å; chains: 1; bounding box: 70×82×66 Å

Foldseek 3Di:
DDDDDDDDDDDDDDDPPDPPDDDDDDDDDDDDDDDDDDDPPPPVVLVVVVVVVVVLVVLLQVLCVCLQVDLLGHPDWEDAFAQVQSQAAPPDPLHPHPHRHRNVCCSCVPVNEAEAAWLVSLVCCVLQPNDDISYYHHQYSHHDFQLLAVVVVCRTDPALQSVLSNVLNNQCVVCVPPPDGDDDDRDLPVLQVCLLLLAPLSNVSSVVSVVSSVVSVVVSLVPDPDQDKDKDKDPFAGQAKDLADDDPPDDGDPDFACVQSVQARAALVVLLLVLLQVCVVDPPDDLVVSLVCCVVCPVCVGRVDDDDDPVLSCCCSVPSVCSSSSVSVRSCVVRNMDGDHSGTDDDDMDMDMDRDPLVVVVPDDDDPVVVVVSVCVVSVHDCPVVVVSSCVSVVPCDVVVVVVVVVVSPPVSVVVVVPDPDVVVVVSVSVVSNVD